Protein AF-0000000072981408 (afdb_homodimer)

Solvent-accessible surface area (backbone atoms only — not comparable to full-atom values): 32845 Å² total; per-residue (Å²): 126,84,78,46,62,51,32,38,44,48,40,61,53,75,72,35,67,69,50,47,54,43,64,74,41,85,64,27,38,53,35,53,45,50,51,54,51,48,54,30,43,12,29,60,49,59,52,87,22,29,37,43,80,44,88,87,38,51,49,45,67,67,55,46,15,59,75,69,69,42,59,56,67,57,46,51,51,32,53,50,50,36,36,74,72,55,52,29,43,73,34,95,79,47,33,38,30,43,48,72,40,64,71,33,43,74,52,67,64,42,48,52,52,35,52,52,47,51,52,49,50,50,50,50,52,50,50,50,50,51,53,54,54,52,54,53,56,65,60,64,66,70,79,74,88,79,71,82,71,73,70,77,75,73,66,74,54,65,66,58,52,48,62,54,44,58,66,42,51,68,43,35,53,43,56,24,64,68,41,45,58,53,51,48,48,51,51,21,61,73,59,71,46,59,65,74,70,54,60,68,76,50,49,58,56,55,47,57,44,41,65,77,44,56,69,68,53,46,53,49,16,44,50,49,40,62,71,66,57,75,62,92,48,94,84,56,70,78,86,51,74,72,70,26,48,65,47,25,50,51,54,51,51,53,54,53,51,48,58,54,46,64,68,55,61,73,69,75,78,73,81,81,78,80,80,78,79,82,80,80,82,84,75,89,82,133,127,84,78,48,61,50,33,37,42,48,41,60,53,74,72,34,68,70,50,48,55,45,65,72,41,84,65,27,38,52,35,52,45,51,51,55,50,50,54,31,43,12,28,60,50,58,51,88,23,29,36,44,80,42,89,87,38,52,49,45,69,66,54,46,15,60,75,68,70,45,59,54,68,58,46,50,51,32,51,49,51,36,36,72,71,56,52,29,44,74,34,94,80,46,33,36,29,43,48,75,41,64,70,32,43,73,52,67,66,40,48,51,51,36,51,51,47,50,50,50,50,50,49,48,51,50,50,50,51,53,52,54,54,52,54,54,56,65,60,64,65,70,78,76,85,79,70,81,71,75,70,75,75,72,64,74,56,66,66,59,52,49,65,55,45,59,65,41,52,67,44,34,51,42,56,22,64,68,40,45,60,55,52,46,48,52,52,20,62,75,59,71,45,60,68,73,70,55,60,68,77,51,50,58,57,54,46,57,44,41,64,77,44,56,67,67,54,46,52,49,15,44,51,50,40,62,71,65,56,76,63,91,48,93,85,56,69,77,85,50,75,72,70,26,47,64,46,24,50,50,54,50,50,53,53,54,53,49,57,57,48,63,68,59,62,70,69,73,74,71,83,75,78,81,77,79,78,79,81,79,77,82,69,81,82,124

Foldseek 3Di:
DPQQPFWADDPCNCVDPLLVVLVVDPVSVLLVLLLVVLLVQLSRVVLLFKHAPDLVGRDDLVNSCVVSVHDSVSSVVSVVSCCVSVQWPQDPVRIIGGPPSCVGPPLPVLVVLLVVLVVVVVVVVVVVVVVVVVVVVVVPPPPPDPPPPVPPCPPPVPVVVVVNVVSLPSNQQSQLSVCLVVLLVLLCVLQVHDSSLARSVCSVVSSVCSSPPPSVLLSVLSVVLQVPDDDPDPPDTDDHPVSSSVSSVVSVVVVVVVVVVVVVPVPDPPPPPPPPDPPDPDDDDD/DPQQPFWADDPCNCVDPLLVVLVVDPVSVLLVLLLVVLLVQLSRVVLLFKHAPDLVGRDDLVNSCVVSVHDSVSSVVSVVSCCVSVQWPQDPVRIIGGPPSCVGPPLPVLVVLLVVLVVVVVVVVVVVVVVVVVVVVVVPPPPPDPPPPVPPPPPPPPVVVVVNVVSLPSNQQSQLSVCLVVLLVLLCVLQVHDSSLARSVCSVVSSVCSSPPPSVLLSVLSVVLQVPDDDPDPPDTDDHPVSSSVSSVVSVVVVVVVVVVVVPPPPCPPPPPPPPPPPDPPPPDD

Radius of gyration: 34.57 Å; Cα contacts (8 Å, |Δi|>4): 498; chains: 2; bounding box: 152×91×62 Å

Secondary structure (DSSP, 8-state):
-----EEEEETTGGGSHHHHHHHTSTTHHHHHHHHHHHHHHHHHHTSTTEEEEETTEEPPHHHHHHHHT--HHHHHHHHHHHHHTTSEEE-TTS-EEETTGGGGTTHHHHHHHHHHHHHHHHHHHHHHHHHHHHHHHHHHS--S-------------HHHHHHHHHHHHHHHHHHHHHHHHHHHHHHHHHHT--GGGS-GGGHHHHHHHHHHS-HHHHHHHHHHHHHT---SSTT-----GGGGHHHHHHHHHHHHHHHHHHHHTTS-------------------/-----EEEEETTGGGSHHHHHHHTSTTHHHHHHHHHHHHHHHHHHTSTTEEEEETTEEPPHHHHHHHHT--HHHHHHHHHHHHHTTSEEE-TTS-EEETTGGGGS-HHHHHHHHHHHHHHHHHHHHHHHHHHHHHHHHHHS--S-------------HHHHHHHHHHHHHHHHHHHHHHHHHHHHHHHHHHT--GGGS-GGGHHHHHHHHHHS-HHHHHHHHHHHHHT---SSTT-----GGGGHHHHHHHHHHHHHHHHHHHHTTT-------------------

InterPro domains:
  IPR010056 Phage replisome organiser, N-terminal domain [PF09681] (6-125)
  IPR010056 Phage replisome organiser, N-terminal domain [TIGR01714] (6-125)
  IPR053162 DnaD [PTHR37293] (1-261)

Organism: Clostridium botulinum (strain Hall / ATCC 3502 / NCTC 13319 / Type A) (NCBI:txid441771)

Nearest PDB structures (foldseek):
  7wup-assembly1_B  TM=4.269E-01  e=2.753E-01  Apiospora montagnei NRRL 25634
  4p9u-assembly2_A  TM=2.045E-01  e=1.272E-01  Vibrio cholerae
  1hw1-assembly1_A  TM=2.063E-01  e=2.359E-01  Escherichia coli
  7evm-assembly1_R  TM=1.979E-01  e=8.225E+00  Homo sapiens
  7y3h-assembly1_A  TM=4.589E-01  e=2.464E-01  Apiospora montagnei NRRL 25634

Sequence (572 aa):
MAEVKWIKITTNMFDDEKIKLIDAMPERDTIHYIWIRLLVQAGKTNANGYIFLNENVPYTEEMLSTIFNRPLNSVRLALKTLNDFGMIELAENHLIKITNWSKHQNIEGMEKVREQTKKRVAKHRAKKKELLEAAKEETCGSNEAKKNVTLHETLSNGTEEEEDIDIEEDNNLLYIENNIEKIIDYYCSKAGIVSINFKPKEFETVEELLQKVPVDVIKKGIDDAFKNYKPSFKGEKISSFNYCKPVILKIWNNINIKKKGVNSKDGNSSSGTDEQQRLTAEGIGIMAEVKWIKITTNMFDDEKIKLIDAMPERDTIHYIWIRLLVQAGKTNANGYIFLNENVPYTEEMLSTIFNRPLNSVRLALKTLNDFGMIELAENHLIKITNWSKHQNIEGMEKVREQTKKRVAKHRAKKKELLEAAKEETCGSNEAKKNVTLHETLSNGTEEEEDIDIEEDNNLLYIENNIEKIIDYYCSKAGIVSINFKPKEFETVEELLQKVPVDVIKKGIDDAFKNYKPSFKGEKISSFNYCKPVILKIWNNINIKKKGVNSKDGNSSSGTDEQQRLTAEGIGI

pLDDT: mean 74.03, std 23.58, range [20.91, 98.56]

Structure (mmCIF, N/CA/C/O backbone):
data_AF-0000000072981408-model_v1
#
loop_
_entity.id
_entity.type
_entity.pdbx_description
1 polymer 'Hypothetical phage protein'
#
loop_
_atom_site.group_PDB
_atom_site.id
_atom_site.type_symbol
_atom_site.label_atom_id
_atom_site.label_alt_id
_atom_site.label_comp_id
_atom_site.label_asym_id
_atom_site.label_entity_id
_atom_site.label_seq_id
_atom_site.pdbx_PDB_ins_code
_atom_site.Cartn_x
_atom_site.Cartn_y
_atom_site.Cartn_z
_atom_site.occupancy
_atom_site.B_iso_or_equiv
_atom_site.auth_seq_id
_atom_site.auth_comp_id
_atom_site.auth_asym_id
_atom_site.auth_atom_id
_atom_site.pdbx_PDB_model_num
ATOM 1 N N . MET A 1 1 ? -15.547 10.398 -5.988 1 39.72 1 MET A N 1
ATOM 2 C CA . MET A 1 1 ? -14.672 9.695 -5.059 1 39.72 1 MET A CA 1
ATOM 3 C C . MET A 1 1 ? -13.242 9.641 -5.598 1 39.72 1 MET A C 1
ATOM 5 O O . MET A 1 1 ? -13.039 9.555 -6.812 1 39.72 1 MET A O 1
ATOM 9 N N . ALA A 1 2 ? -12.312 10.141 -4.965 1 46.91 2 ALA A N 1
ATOM 10 C CA . ALA A 1 2 ? -10.93 10.117 -5.453 1 46.91 2 ALA A CA 1
ATOM 11 C C . ALA A 1 2 ? -10.477 8.688 -5.727 1 46.91 2 ALA A C 1
ATOM 13 O O . ALA A 1 2 ? -10.836 7.758 -5 1 46.91 2 ALA A O 1
ATOM 14 N N . GLU A 1 3 ? -10.234 8.336 -6.93 1 58.44 3 GLU A N 1
ATOM 15 C CA . GLU A 1 3 ? -9.82 7.012 -7.383 1 58.44 3 GLU A CA 1
ATOM 16 C C . GLU A 1 3 ? -8.617 6.508 -6.582 1 58.44 3 GLU A C 1
ATOM 18 O O . GLU A 1 3 ? -7.664 7.25 -6.355 1 58.44 3 GLU A O 1
ATOM 23 N N . VAL A 1 4 ? -8.891 5.383 -5.816 1 64.62 4 VAL A N 1
ATOM 24 C CA . VAL A 1 4 ? -7.781 4.723 -5.129 1 64.62 4 VAL A CA 1
ATOM 25 C C . VAL A 1 4 ? -6.766 4.223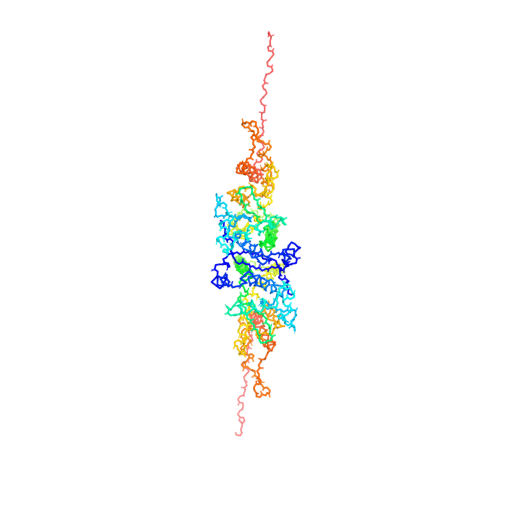 -6.152 1 64.62 4 VAL A C 1
ATOM 27 O O . VAL A 1 4 ? -7.113 3.48 -7.074 1 64.62 4 VAL A O 1
ATOM 30 N N . LYS A 1 5 ? -5.613 4.668 -5.992 1 80 5 LYS A N 1
ATOM 31 C CA . LYS A 1 5 ? -4.582 4.367 -6.977 1 80 5 LYS A CA 1
ATOM 32 C C . LYS A 1 5 ? -3.719 3.189 -6.527 1 80 5 LYS A C 1
ATOM 34 O O . LYS A 1 5 ? -2.998 2.598 -7.332 1 80 5 LYS A O 1
ATOM 39 N N . TRP A 1 6 ? -3.941 2.842 -5.285 1 87.94 6 TRP A N 1
ATOM 40 C CA . TRP A 1 6 ? -3.102 1.769 -4.762 1 87.94 6 TRP A CA 1
ATOM 41 C C . TRP A 1 6 ? -3.73 1.137 -3.525 1 87.94 6 TRP A C 1
ATOM 43 O O . TRP A 1 6 ? -4.672 1.688 -2.947 1 87.94 6 TRP A O 1
ATOM 53 N N . ILE A 1 7 ? -3.318 -0.117 -3.234 1 91.75 7 ILE A N 1
ATOM 54 C CA . ILE A 1 7 ? -3.688 -0.8 -1.998 1 91.75 7 ILE A CA 1
ATOM 55 C C . ILE A 1 7 ? -2.428 -1.156 -1.21 1 91.75 7 ILE A C 1
ATOM 57 O O . ILE A 1 7 ? -1.328 -1.187 -1.767 1 91.75 7 ILE A O 1
ATOM 61 N N . LYS A 1 8 ? -2.607 -1.389 -0.02 1 91.06 8 LYS A N 1
ATOM 62 C CA . LYS A 1 8 ? -1.445 -1.738 0.791 1 91.06 8 LYS A CA 1
ATOM 63 C C . LYS A 1 8 ? -1.424 -3.23 1.107 1 91.06 8 LYS A C 1
ATOM 65 O O . LYS A 1 8 ? -2.475 -3.844 1.31 1 91.06 8 LYS A O 1
ATOM 70 N N . ILE A 1 9 ? -0.287 -3.756 1.099 1 94.12 9 ILE A N 1
ATOM 71 C CA . ILE A 1 9 ? -0.026 -5.125 1.529 1 94.12 9 ILE A CA 1
ATOM 72 C C . ILE A 1 9 ? 0.945 -5.117 2.709 1 94.12 9 ILE A C 1
ATOM 74 O O . ILE A 1 9 ? 2.002 -4.484 2.646 1 94.12 9 ILE A O 1
ATOM 78 N N . THR A 1 10 ? 0.5 -5.75 3.752 1 91.69 10 THR A N 1
ATOM 79 C CA . THR A 1 10 ? 1.358 -5.773 4.93 1 91.69 10 THR A CA 1
ATOM 80 C C . THR A 1 10 ? 2.557 -6.691 4.711 1 91.69 10 THR A C 1
ATOM 82 O O . THR A 1 10 ? 2.455 -7.691 3.994 1 91.69 10 THR A O 1
ATOM 85 N N . THR A 1 11 ? 3.641 -6.406 5.359 1 93 11 THR A N 1
ATOM 86 C CA . THR A 1 11 ? 4.871 -7.168 5.168 1 93 11 THR A CA 1
ATOM 87 C C . THR A 1 11 ? 4.777 -8.531 5.844 1 93 11 THR A C 1
ATOM 89 O O . THR A 1 11 ? 5.582 -9.422 5.566 1 93 11 THR A O 1
ATOM 92 N N . ASN A 1 12 ? 3.842 -8.703 6.75 1 93.19 12 ASN A N 1
ATOM 93 C CA . ASN A 1 12 ? 3.656 -9.984 7.43 1 93.19 12 ASN A CA 1
ATOM 94 C C . ASN A 1 12 ? 2.492 -10.773 6.832 1 93.19 12 ASN A C 1
ATOM 96 O O . ASN A 1 12 ? 1.985 -11.703 7.457 1 93.19 12 ASN A O 1
ATOM 100 N N . MET A 1 13 ? 2.025 -10.422 5.664 1 93.81 13 MET A N 1
ATOM 101 C CA . MET A 1 13 ? 0.865 -11.047 5.035 1 93.81 13 MET A CA 1
ATOM 102 C C . MET A 1 13 ? 1.046 -12.562 4.938 1 93.81 13 MET A C 1
ATOM 104 O O . MET A 1 13 ? 0.113 -13.32 5.203 1 93.81 13 MET A O 1
ATOM 108 N N . PHE A 1 14 ? 2.223 -13.039 4.688 1 95.69 14 PHE A N 1
ATOM 109 C CA . PHE A 1 14 ? 2.445 -14.453 4.422 1 95.69 14 PHE A CA 1
ATOM 110 C C . PHE A 1 14 ? 2.66 -15.227 5.719 1 95.69 14 PHE A C 1
ATOM 112 O O . PHE A 1 14 ? 2.793 -16.453 5.703 1 95.69 14 PHE A O 1
ATOM 119 N N . ASP A 1 15 ? 2.668 -14.5 6.805 1 93.88 15 ASP A N 1
ATOM 120 C CA . ASP A 1 15 ? 2.715 -15.133 8.117 1 93.88 15 ASP A CA 1
ATOM 121 C C . ASP A 1 15 ? 1.309 -15.414 8.648 1 93.88 15 ASP A C 1
ATOM 123 O O . ASP A 1 15 ? 1.144 -16.078 9.664 1 93.88 15 ASP A O 1
ATOM 127 N N . ASP A 1 16 ? 0.319 -14.938 7.938 1 94.94 16 ASP A N 1
ATOM 128 C CA . ASP A 1 16 ? -1.074 -15.164 8.305 1 94.94 16 ASP A CA 1
ATOM 129 C C . ASP A 1 16 ? -1.432 -16.641 8.195 1 94.94 16 ASP A C 1
ATOM 131 O O . ASP A 1 16 ? -1.047 -17.312 7.23 1 94.94 16 ASP A O 1
ATOM 135 N N . GLU A 1 17 ? -2.16 -17.141 9.172 1 96.06 17 GLU A N 1
ATOM 136 C CA . GLU A 1 17 ? -2.492 -18.562 9.242 1 96.06 17 GLU A CA 1
ATOM 137 C C . GLU A 1 17 ? -3.293 -19 8.016 1 96.06 17 GLU A C 1
ATOM 139 O O . GLU A 1 17 ? -3.068 -20.078 7.48 1 96.06 17 GLU A O 1
ATOM 144 N N . LYS A 1 18 ? -4.234 -18.25 7.625 1 97.56 18 LYS A N 1
ATOM 145 C CA . LYS A 1 18 ? -5.059 -18.594 6.465 1 97.56 18 LYS A CA 1
ATOM 146 C C . LYS A 1 18 ? -4.207 -18.719 5.207 1 97.56 18 LYS A C 1
ATOM 148 O O . LYS A 1 18 ? -4.402 -19.641 4.414 1 97.56 18 LYS A O 1
ATOM 153 N N . ILE A 1 19 ? -3.266 -17.797 5.059 1 97.38 19 ILE A N 1
ATOM 154 C CA . ILE A 1 19 ? -2.381 -17.797 3.896 1 97.38 19 ILE A CA 1
ATOM 155 C C . ILE A 1 19 ? -1.496 -19.031 3.924 1 97.38 19 ILE A C 1
ATOM 157 O O . ILE A 1 19 ? -1.266 -19.672 2.889 1 97.38 19 ILE A O 1
ATOM 161 N N . LYS A 1 20 ? -1.066 -19.406 5.102 1 96.94 20 LYS A N 1
ATOM 162 C CA . LYS A 1 20 ? -0.243 -20.594 5.254 1 96.94 20 LYS A CA 1
ATOM 163 C C . LYS A 1 20 ? -1.025 -21.859 4.875 1 96.94 20 LYS A C 1
ATOM 165 O O . LYS A 1 20 ? -0.471 -22.781 4.285 1 96.94 20 LYS A O 1
ATOM 170 N N . LEU A 1 21 ? -2.281 -21.922 5.219 1 97.81 21 LEU A N 1
ATOM 171 C CA . LEU A 1 21 ? -3.125 -23.062 4.871 1 97.81 21 LEU A CA 1
ATOM 172 C C . LEU A 1 21 ? -3.318 -23.156 3.363 1 97.81 21 LEU A C 1
ATOM 174 O O . LEU A 1 21 ? -3.285 -24.25 2.797 1 97.81 21 LEU A O 1
ATOM 178 N N . ILE A 1 22 ? -3.514 -22 2.734 1 98 22 ILE A N 1
ATOM 179 C CA . ILE A 1 22 ? -3.645 -21.969 1.283 1 98 22 ILE A CA 1
ATOM 180 C C . ILE A 1 22 ? -2.369 -22.5 0.637 1 98 22 ILE A C 1
ATOM 182 O O . ILE A 1 22 ? -2.432 -23.25 -0.347 1 98 22 ILE A O 1
ATOM 186 N N . ASP A 1 23 ? -1.243 -22.203 1.276 1 96.62 23 ASP A N 1
ATOM 187 C CA . ASP A 1 23 ? 0.061 -22.594 0.754 1 96.62 23 ASP A CA 1
ATOM 188 C C . ASP A 1 23 ? 0.209 -24.109 0.737 1 96.62 23 ASP A C 1
ATOM 190 O O . ASP A 1 23 ? 1.062 -24.656 0.029 1 96.62 23 ASP A O 1
ATOM 194 N N . ALA A 1 24 ? -0.602 -24.828 1.462 1 95.88 24 ALA A N 1
ATOM 195 C CA . ALA A 1 24 ? -0.533 -26.281 1.556 1 95.88 24 ALA A CA 1
ATOM 196 C C . ALA A 1 24 ? -1.557 -26.938 0.635 1 95.88 24 ALA A C 1
ATOM 198 O O . ALA A 1 24 ? -1.62 -28.172 0.545 1 95.88 24 ALA A O 1
ATOM 199 N N . MET A 1 25 ? -2.299 -26.203 -0.144 1 96.25 25 MET A N 1
ATOM 200 C CA . MET A 1 25 ? -3.387 -26.719 -0.967 1 96.25 25 MET A CA 1
ATOM 201 C C . MET A 1 25 ? -2.92 -26.969 -2.398 1 96.25 25 MET A C 1
ATOM 203 O O . MET A 1 25 ? -1.925 -26.391 -2.838 1 96.25 25 MET A O 1
ATOM 207 N N . PRO A 1 26 ? -3.723 -27.797 -3.055 1 94.56 26 PRO A N 1
ATOM 208 C CA . PRO A 1 26 ? -3.506 -27.844 -4.504 1 94.56 26 PRO A CA 1
ATOM 209 C C . PRO A 1 26 ? -3.795 -26.516 -5.195 1 94.56 26 PRO A C 1
ATOM 211 O O . PRO A 1 26 ? -4.645 -25.75 -4.738 1 94.56 26 PRO A O 1
ATOM 214 N N . GLU A 1 27 ? -3.148 -26.203 -6.223 1 96.56 27 GLU A N 1
ATOM 215 C CA . GLU A 1 27 ? -3.305 -24.984 -6.996 1 96.56 27 GLU A CA 1
ATOM 216 C C . GLU A 1 27 ? -3.053 -23.75 -6.129 1 96.56 27 GLU A C 1
ATOM 218 O O . GLU A 1 27 ? -3.684 -22.703 -6.32 1 96.56 27 GLU A O 1
ATOM 223 N N . ARG A 1 28 ? -2.232 -23.922 -5.098 1 97.62 28 ARG A N 1
ATOM 224 C CA . ARG A 1 28 ? -1.923 -22.875 -4.125 1 97.62 28 ARG A CA 1
ATOM 225 C C . ARG A 1 28 ? -1.547 -21.562 -4.816 1 97.62 28 ARG A C 1
ATOM 227 O O . ARG A 1 28 ? -1.991 -20.5 -4.41 1 97.62 28 ARG A O 1
ATOM 234 N N . ASP A 1 29 ? -0.743 -21.625 -5.82 1 98.31 29 ASP A N 1
ATOM 235 C CA . ASP A 1 29 ? -0.264 -20.406 -6.465 1 98.31 29 ASP A CA 1
ATOM 236 C C . ASP A 1 29 ? -1.394 -19.703 -7.215 1 98.31 29 ASP A C 1
ATOM 238 O O . ASP A 1 29 ? -1.44 -18.469 -7.262 1 98.31 29 ASP A O 1
ATOM 242 N N . THR A 1 30 ? -2.303 -20.5 -7.785 1 98.44 30 THR A N 1
ATOM 243 C CA . THR A 1 30 ? -3.455 -19.922 -8.461 1 98.44 30 THR A CA 1
ATOM 244 C C . THR A 1 30 ? -4.363 -19.203 -7.461 1 98.44 30 THR A C 1
ATOM 246 O O . THR A 1 30 ? -4.848 -18.109 -7.73 1 98.44 30 THR A O 1
ATOM 249 N N . ILE A 1 31 ? -4.512 -19.844 -6.359 1 98.56 31 ILE A N 1
ATOM 250 C CA . ILE A 1 31 ? -5.355 -19.266 -5.328 1 98.56 31 ILE A CA 1
ATOM 251 C C . ILE A 1 31 ? -4.734 -17.953 -4.84 1 98.56 31 ILE A C 1
ATOM 253 O O . ILE A 1 31 ? -5.43 -16.938 -4.695 1 98.56 31 ILE A O 1
ATOM 257 N N . HIS A 1 32 ? -3.402 -17.969 -4.602 1 98.44 32 HIS A N 1
ATOM 258 C CA . HIS A 1 32 ? -2.705 -16.75 -4.195 1 98.44 32 HIS A CA 1
ATOM 259 C C . HIS A 1 32 ? -2.855 -15.648 -5.242 1 98.44 32 HIS A C 1
ATOM 261 O O . HIS A 1 32 ? -3.094 -14.492 -4.902 1 98.44 32 HIS A O 1
ATOM 267 N N . TYR A 1 33 ? -2.711 -16.047 -6.441 1 98.38 33 TYR A N 1
ATOM 268 C CA . TYR A 1 33 ? -2.84 -15.086 -7.535 1 98.38 33 TYR A CA 1
ATOM 269 C C . TYR A 1 33 ? -4.23 -14.453 -7.551 1 98.38 33 TYR A C 1
ATOM 271 O O . TYR A 1 33 ? -4.363 -13.234 -7.648 1 98.38 33 TYR A O 1
ATOM 279 N N . ILE A 1 34 ? -5.211 -15.242 -7.48 1 98.38 34 ILE A N 1
ATOM 280 C CA . ILE A 1 34 ? -6.594 -14.781 -7.523 1 98.38 34 ILE A CA 1
ATOM 281 C C . ILE A 1 34 ? -6.871 -13.875 -6.328 1 98.38 34 ILE A C 1
ATOM 283 O O . ILE A 1 34 ? -7.57 -12.867 -6.453 1 98.38 34 ILE A O 1
ATOM 287 N N . TRP A 1 35 ? -6.324 -14.203 -5.188 1 98.38 35 TRP A N 1
ATOM 288 C CA . TRP A 1 35 ? -6.477 -13.375 -3.996 1 98.38 35 TRP A CA 1
ATOM 289 C C . TRP A 1 35 ? -5.945 -11.961 -4.246 1 98.38 35 TRP A C 1
ATOM 291 O O . TRP A 1 35 ? -6.641 -10.977 -3.994 1 98.38 35 TRP A O 1
ATOM 301 N N . ILE A 1 36 ? -4.738 -11.836 -4.789 1 97.81 36 ILE A N 1
ATOM 302 C CA . ILE A 1 36 ? -4.129 -10.539 -5.051 1 97.81 36 ILE A CA 1
ATOM 303 C C . ILE A 1 36 ? -4.93 -9.797 -6.121 1 97.81 36 ILE A C 1
ATOM 305 O O . ILE A 1 36 ? -5.129 -8.586 -6.023 1 97.81 36 ILE A O 1
ATOM 309 N N . ARG A 1 37 ? -5.395 -10.531 -7.086 1 97.88 37 ARG A N 1
ATOM 310 C CA . ARG A 1 37 ? -6.215 -9.945 -8.141 1 97.88 37 ARG A CA 1
ATOM 311 C C . ARG A 1 37 ? -7.5 -9.352 -7.57 1 97.88 37 ARG A C 1
ATOM 313 O O . ARG A 1 37 ? -7.93 -8.273 -7.988 1 97.88 37 ARG A O 1
ATOM 320 N N . LEU A 1 38 ? -8.102 -10.086 -6.664 1 97.56 38 LEU A N 1
ATOM 321 C CA . LEU A 1 38 ? -9.328 -9.609 -6.035 1 97.56 38 LEU A CA 1
ATOM 322 C C . LEU A 1 38 ? -9.062 -8.344 -5.227 1 97.56 38 LEU A C 1
ATOM 324 O O . LEU A 1 38 ? -9.859 -7.398 -5.262 1 97.56 38 LEU A O 1
ATOM 328 N N . LEU A 1 39 ? -7.957 -8.352 -4.492 1 96.94 39 LEU A N 1
ATOM 329 C CA . LEU A 1 39 ? -7.586 -7.172 -3.727 1 96.94 39 LEU A CA 1
ATOM 330 C C . LEU A 1 39 ? -7.422 -5.961 -4.641 1 96.94 39 LEU A C 1
ATOM 332 O O . LEU A 1 39 ? -7.945 -4.883 -4.348 1 96.94 39 LEU A O 1
ATOM 336 N N . VAL A 1 40 ? -6.723 -6.164 -5.719 1 96.25 40 VAL A N 1
ATOM 337 C CA . VAL A 1 40 ? -6.48 -5.098 -6.68 1 96.25 40 VAL A CA 1
ATOM 338 C C . VAL A 1 40 ? -7.801 -4.641 -7.297 1 96.25 40 VAL A C 1
ATOM 340 O O . VAL A 1 40 ? -8.039 -3.443 -7.457 1 96.25 40 VAL A O 1
ATOM 343 N N . GLN A 1 41 ? -8.672 -5.562 -7.562 1 94.81 41 GLN A N 1
ATOM 344 C CA . GLN A 1 41 ? -9.969 -5.242 -8.133 1 94.81 41 GLN A CA 1
ATOM 345 C C . GLN A 1 41 ? -10.812 -4.426 -7.16 1 94.81 41 GLN A C 1
ATOM 347 O O . GLN A 1 41 ? -11.539 -3.518 -7.57 1 94.81 41 GLN A O 1
ATOM 352 N N . ALA A 1 42 ? -10.758 -4.809 -5.949 1 93.12 42 ALA A N 1
ATOM 353 C CA . ALA A 1 42 ? -11.469 -4.039 -4.926 1 93.12 42 ALA A CA 1
ATOM 354 C C . ALA A 1 42 ? -10.969 -2.6 -4.875 1 93.12 42 ALA A C 1
ATOM 356 O O . ALA A 1 42 ? -11.758 -1.666 -4.719 1 93.12 42 ALA A O 1
ATOM 357 N N . GLY A 1 43 ? -9.664 -2.479 -4.969 1 90.94 43 GLY A N 1
ATOM 358 C CA . GLY A 1 43 ? -9.078 -1.15 -5.047 1 90.94 43 GLY A CA 1
ATOM 359 C C . GLY A 1 43 ? -9.578 -0.344 -6.227 1 90.94 43 GLY A C 1
ATOM 360 O O . GLY A 1 43 ? -9.891 0.84 -6.09 1 90.94 43 GLY A O 1
ATOM 361 N N . LYS A 1 44 ? -9.695 -0.969 -7.332 1 89.69 44 LYS A N 1
ATOM 362 C CA . LYS A 1 44 ? -10.188 -0.318 -8.539 1 89.69 44 LYS A CA 1
ATOM 363 C C . LYS A 1 44 ? -11.648 0.102 -8.383 1 89.69 44 LYS A C 1
ATOM 365 O O . LYS A 1 44 ? -12.031 1.195 -8.797 1 89.69 44 LYS A O 1
ATOM 370 N N . THR A 1 45 ? -12.359 -0.762 -7.859 1 86.81 45 THR A N 1
ATOM 371 C CA . THR A 1 45 ? -13.781 -0.499 -7.664 1 86.81 45 THR A CA 1
ATOM 372 C C . THR A 1 45 ? -13.992 0.623 -6.652 1 86.81 45 THR A C 1
ATOM 374 O O . THR A 1 45 ? -14.945 1.391 -6.758 1 86.81 45 THR A O 1
ATOM 377 N N . ASN A 1 46 ? -13.125 0.632 -5.645 1 80.94 46 ASN A N 1
ATOM 378 C CA . ASN A 1 46 ? -13.141 1.674 -4.621 1 80.94 46 ASN A CA 1
ATOM 379 C C . ASN A 1 46 ? -14.5 1.772 -3.938 1 80.94 46 ASN A C 1
ATOM 381 O O . ASN A 1 46 ? -15.078 2.855 -3.852 1 80.94 46 ASN A O 1
ATOM 385 N N . ALA A 1 47 ? -15.039 0.735 -3.578 1 81.06 47 ALA A N 1
ATOM 386 C CA . ALA A 1 47 ? -16.344 0.653 -2.916 1 81.06 47 ALA A CA 1
ATOM 387 C C . ALA A 1 47 ? -16.25 -0.162 -1.63 1 81.06 47 ALA A C 1
ATOM 389 O O . ALA A 1 47 ? -17.016 -1.108 -1.433 1 81.06 47 ALA A O 1
ATOM 390 N N . ASN A 1 48 ? -15.25 0.18 -0.811 1 79.75 48 ASN A N 1
ATOM 391 C CA . ASN A 1 48 ? -15.07 -0.353 0.535 1 79.75 48 ASN A CA 1
ATOM 392 C C . ASN A 1 48 ? -14.961 -1.875 0.524 1 79.75 48 ASN A C 1
ATOM 394 O O . ASN A 1 48 ? -15.602 -2.555 1.325 1 79.75 48 ASN A O 1
ATOM 398 N N . GLY A 1 49 ? -14.258 -2.34 -0.451 1 88.94 49 GLY A N 1
ATOM 399 C CA . GLY A 1 49 ? -13.93 -3.758 -0.471 1 88.94 49 GLY A CA 1
ATOM 400 C C . GLY A 1 49 ? -14.844 -4.566 -1.373 1 88.94 49 GLY A C 1
ATOM 401 O O . GLY A 1 49 ? -14.602 -5.754 -1.607 1 88.94 49 GLY A O 1
ATOM 402 N N . TYR A 1 50 ? -15.93 -3.916 -1.843 1 87.44 50 TYR A N 1
ATOM 403 C CA . TYR A 1 50 ? -16.812 -4.602 -2.779 1 87.44 50 TYR A CA 1
ATOM 404 C C . TYR A 1 50 ? -16.188 -4.668 -4.168 1 87.44 50 TYR A C 1
ATOM 406 O O . TYR A 1 50 ? -15.492 -3.742 -4.586 1 87.44 50 TYR A O 1
ATOM 414 N N . ILE A 1 51 ? -16.5 -5.781 -4.805 1 91.31 51 ILE A N 1
ATOM 415 C CA . ILE A 1 51 ? -16 -5.988 -6.16 1 91.3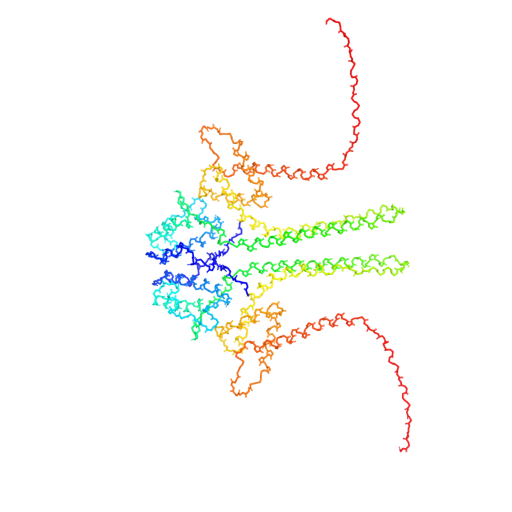1 51 ILE A CA 1
ATOM 416 C C . ILE A 1 51 ? -17.172 -6.223 -7.113 1 91.31 51 ILE A C 1
ATOM 418 O O . ILE A 1 51 ? -17.938 -7.176 -6.949 1 91.31 51 ILE A O 1
ATOM 422 N N . PHE A 1 52 ? -17.297 -5.316 -8.07 1 88.38 52 PHE A N 1
ATOM 423 C CA . PHE A 1 52 ? -18.344 -5.461 -9.078 1 88.38 52 PHE A CA 1
ATOM 424 C C . PHE A 1 52 ? -17.984 -4.68 -10.336 1 88.38 52 PHE A C 1
ATOM 426 O O . PHE A 1 52 ? -17.125 -3.803 -10.312 1 88.38 52 PHE A O 1
ATOM 433 N N . LEU A 1 53 ? -18.5 -5.141 -11.414 1 88.69 53 LEU A N 1
ATOM 434 C CA . LEU A 1 53 ? -18.266 -4.445 -12.68 1 88.69 53 LEU A CA 1
ATOM 435 C C . LEU A 1 53 ? -18.859 -3.039 -12.633 1 88.69 53 LEU A C 1
ATOM 437 O O . LEU A 1 53 ? -18.188 -2.07 -12.992 1 88.69 53 LEU A O 1
ATOM 441 N N . ASN A 1 54 ? -20 -2.998 -12.25 1 83.69 54 ASN A N 1
ATOM 442 C CA . ASN A 1 54 ? -20.688 -1.756 -11.914 1 83.69 54 ASN A CA 1
ATOM 443 C C . ASN A 1 54 ? -21.75 -1.973 -10.844 1 83.69 54 ASN A C 1
ATOM 445 O O . ASN A 1 54 ? -21.984 -3.104 -10.414 1 83.69 54 ASN A O 1
ATOM 449 N N . GLU A 1 55 ? -22.312 -1.014 -10.336 1 74.5 55 GLU A N 1
ATOM 450 C CA . GLU A 1 55 ? -23.188 -1.069 -9.172 1 74.5 55 GLU A CA 1
ATOM 451 C C . GLU A 1 55 ? -24.344 -2.039 -9.406 1 74.5 55 GLU A C 1
ATOM 453 O O . GLU A 1 55 ? -24.891 -2.607 -8.461 1 74.5 55 GLU A O 1
ATOM 458 N N . ASN A 1 56 ? -24.672 -2.336 -10.586 1 78.25 56 ASN A N 1
ATOM 459 C CA . ASN A 1 56 ? -25.828 -3.182 -10.891 1 78.25 56 ASN A CA 1
ATOM 460 C C . ASN A 1 56 ? -25.391 -4.547 -11.414 1 78.25 56 ASN A C 1
ATOM 462 O O . ASN A 1 56 ? -26.219 -5.441 -11.586 1 78.25 56 ASN A O 1
ATOM 466 N N . VAL A 1 57 ? -24.156 -4.695 -11.641 1 86.56 57 VAL A N 1
ATOM 467 C CA . VAL A 1 57 ? -23.688 -5.922 -12.266 1 86.56 57 VAL A CA 1
ATOM 468 C C . VAL A 1 57 ? -22.547 -6.516 -11.453 1 86.56 57 VAL A C 1
ATOM 470 O O . VAL A 1 57 ? -21.391 -6.07 -11.57 1 86.56 57 VAL A O 1
ATOM 473 N N . PRO A 1 58 ? -22.828 -7.531 -10.695 1 87.94 58 PRO A N 1
ATOM 474 C CA . PRO A 1 58 ? -21.75 -8.227 -10.008 1 87.94 58 PRO A CA 1
ATOM 475 C C . PRO A 1 58 ? -20.875 -9.047 -10.953 1 87.94 58 PRO A C 1
ATOM 477 O O . PRO A 1 58 ? -21.297 -9.375 -12.062 1 87.94 58 PRO A O 1
ATOM 480 N N . TYR A 1 59 ? -19.641 -9.312 -10.602 1 92.25 59 TYR A N 1
ATOM 481 C CA . TYR A 1 59 ? -18.797 -10.211 -11.375 1 92.25 59 TYR A CA 1
ATOM 482 C C . TYR A 1 59 ? -19.234 -11.656 -11.203 1 92.25 59 TYR A C 1
ATOM 484 O O . TYR A 1 59 ? -19.344 -12.148 -10.078 1 92.25 59 TYR A O 1
ATOM 492 N N . THR A 1 60 ? -19.531 -12.195 -12.344 1 93.06 60 THR A N 1
ATOM 493 C CA . THR A 1 60 ? -19.75 -13.641 -12.297 1 93.06 60 THR A CA 1
ATOM 494 C C . THR A 1 60 ? -18.422 -14.391 -12.289 1 93.06 60 THR A C 1
ATOM 496 O O . THR A 1 60 ? -17.375 -13.805 -12.586 1 93.06 60 THR A O 1
ATOM 499 N N . GLU A 1 61 ? -18.531 -15.656 -11.914 1 95.44 61 GLU A N 1
ATOM 500 C CA . GLU A 1 61 ? -17.328 -16.484 -11.945 1 95.44 61 GLU A CA 1
ATOM 501 C C . GLU A 1 61 ? -16.75 -16.562 -13.352 1 95.44 61 GLU A C 1
ATOM 503 O O . GLU A 1 61 ? -15.531 -16.562 -13.523 1 95.44 61 GLU A O 1
ATOM 508 N N . GLU A 1 62 ? -17.594 -16.578 -14.375 1 96.25 62 GLU A N 1
ATOM 509 C CA . GLU A 1 62 ? -17.172 -16.594 -15.766 1 96.25 62 GLU A CA 1
ATOM 510 C C . GLU A 1 62 ? -16.453 -15.297 -16.141 1 96.25 62 GLU A C 1
ATOM 512 O O . GLU A 1 62 ? -15.43 -15.32 -16.828 1 96.25 62 GLU A O 1
ATOM 517 N N . MET A 1 63 ? -17.016 -14.242 -15.703 1 95.94 63 MET A N 1
ATOM 518 C CA . MET A 1 63 ? -16.391 -12.945 -15.953 1 95.94 63 MET A CA 1
ATOM 519 C C . MET A 1 63 ? -15.008 -12.875 -15.336 1 95.94 63 MET A C 1
ATOM 521 O O . MET A 1 63 ? -14.055 -12.422 -15.977 1 95.94 63 MET A O 1
ATOM 525 N N . LEU A 1 64 ? -14.914 -13.352 -14.078 1 96.88 64 LEU A N 1
ATOM 526 C CA . LEU A 1 64 ? -13.633 -13.328 -13.375 1 96.88 64 LEU A CA 1
ATOM 527 C C . LEU A 1 64 ? -12.625 -14.258 -14.055 1 96.88 64 LEU A C 1
ATOM 529 O O . LEU A 1 64 ? -11.445 -13.93 -14.148 1 96.88 64 LEU A O 1
ATOM 533 N N . SER A 1 65 ? -13.125 -15.383 -14.5 1 98 65 SER A N 1
ATOM 534 C CA . SER A 1 65 ? -12.273 -16.312 -15.234 1 98 65 SER A CA 1
ATOM 535 C C . SER A 1 65 ? -11.656 -15.641 -16.469 1 98 65 SER A C 1
ATOM 537 O O . SER A 1 65 ? -10.469 -15.805 -16.734 1 98 65 SER A O 1
ATOM 539 N N . THR A 1 66 ? -12.414 -14.906 -17.156 1 96.88 66 THR A N 1
ATOM 540 C CA . THR A 1 66 ? -11.961 -14.203 -18.344 1 96.88 66 THR A CA 1
ATOM 541 C C . THR A 1 66 ? -10.984 -13.086 -17.984 1 96.88 66 THR A C 1
ATOM 543 O O . THR A 1 66 ? -9.898 -12.984 -18.562 1 96.88 66 THR A O 1
ATOM 546 N N . ILE A 1 67 ? -11.336 -12.289 -16.984 1 95.12 67 ILE A N 1
ATOM 547 C CA . ILE A 1 67 ? -10.555 -11.109 -16.609 1 95.12 67 ILE A CA 1
ATOM 548 C C . ILE A 1 67 ? -9.219 -11.547 -16.016 1 95.12 67 ILE A C 1
ATOM 550 O O . ILE A 1 67 ? -8.188 -10.914 -16.281 1 95.12 67 ILE A O 1
ATOM 554 N N . PHE A 1 68 ? -9.242 -12.562 -15.227 1 96.88 68 PHE A N 1
ATOM 555 C CA . PHE A 1 68 ? -8.031 -13.031 -14.57 1 96.88 68 PHE A CA 1
ATOM 556 C C . PHE A 1 68 ? -7.254 -13.977 -15.484 1 96.88 68 PHE A C 1
ATOM 558 O O . PHE A 1 68 ? -6.109 -14.328 -15.195 1 96.88 68 PHE A O 1
ATOM 565 N N . ASN A 1 69 ? -7.871 -14.352 -16.609 1 96.75 69 ASN A N 1
ATOM 566 C CA . ASN A 1 69 ? -7.266 -15.281 -17.562 1 96.75 69 ASN A CA 1
ATOM 567 C C . ASN A 1 69 ? -6.832 -16.578 -16.875 1 96.75 69 ASN A C 1
ATOM 569 O O . ASN A 1 69 ? -5.664 -16.969 -16.953 1 96.75 69 ASN A O 1
ATOM 573 N N . ARG A 1 70 ? -7.797 -17.141 -16.125 1 97.94 70 ARG A N 1
ATOM 574 C CA . ARG A 1 70 ? -7.613 -18.422 -15.469 1 97.94 70 ARG A CA 1
ATOM 575 C C . ARG A 1 70 ? -8.812 -19.344 -15.703 1 97.94 70 ARG A C 1
ATOM 577 O O . ARG A 1 70 ? -9.93 -18.859 -15.898 1 97.94 70 ARG A O 1
ATOM 584 N N . PRO A 1 71 ? -8.547 -20.672 -15.719 1 97.69 71 PRO A N 1
ATOM 585 C CA . PRO A 1 71 ? -9.664 -21.594 -15.938 1 97.69 71 PRO A CA 1
ATOM 586 C C . PRO A 1 71 ? -10.789 -21.406 -14.922 1 97.69 71 PRO A C 1
ATOM 588 O O . PRO A 1 71 ? -10.523 -21.141 -13.742 1 97.69 71 PRO A O 1
ATOM 591 N N . LEU A 1 72 ? -12.047 -21.609 -15.383 1 98.12 72 LEU A N 1
ATOM 592 C CA . LEU A 1 72 ? -13.242 -21.391 -14.57 1 98.12 72 LEU A CA 1
ATOM 593 C C . LEU A 1 72 ? -13.188 -22.234 -13.297 1 98.12 72 LEU A C 1
ATOM 595 O O . LEU A 1 72 ? -13.492 -21.734 -12.211 1 98.12 72 LEU A O 1
ATOM 599 N N . ASN A 1 73 ? -12.711 -23.422 -13.406 1 98.06 73 ASN A N 1
ATOM 600 C CA . ASN A 1 73 ? -12.664 -24.328 -12.25 1 98.06 73 ASN A CA 1
ATOM 601 C C . ASN A 1 73 ? -11.68 -23.828 -11.195 1 98.06 73 ASN A C 1
ATOM 603 O O . ASN A 1 73 ? -11.93 -23.969 -10 1 98.06 73 ASN A O 1
ATOM 607 N N . SER A 1 74 ? -10.609 -23.281 -11.664 1 97.94 74 SER A N 1
ATOM 608 C CA . SER A 1 74 ? -9.609 -22.734 -10.75 1 97.94 74 SER A CA 1
ATOM 609 C C . SER A 1 74 ? -10.141 -21.516 -10.016 1 97.94 74 SER A C 1
ATOM 611 O O . SER A 1 74 ? -9.898 -21.344 -8.82 1 97.94 74 SER A O 1
ATOM 613 N N . VAL A 1 75 ? -10.867 -20.672 -10.742 1 98.06 75 VAL A N 1
ATOM 614 C CA . VAL A 1 75 ? -11.461 -19.469 -10.156 1 98.06 75 VAL A CA 1
ATOM 615 C C . VAL A 1 75 ? -12.5 -19.875 -9.117 1 98.06 75 VAL A C 1
ATOM 617 O O . VAL A 1 75 ? -12.531 -19.328 -8.008 1 98.06 75 VAL A O 1
ATOM 620 N N . ARG A 1 76 ? -13.289 -20.844 -9.414 1 97.56 76 ARG A N 1
ATOM 621 C CA . ARG A 1 76 ? -14.312 -21.328 -8.5 1 97.56 76 ARG A CA 1
ATOM 622 C C . ARG A 1 76 ? -13.695 -21.891 -7.227 1 97.56 76 ARG A C 1
ATOM 624 O O . ARG A 1 76 ? -14.172 -21.625 -6.121 1 97.56 76 ARG A O 1
ATOM 631 N N . LEU A 1 77 ? -12.688 -22.672 -7.449 1 97.88 77 LEU A N 1
ATOM 632 C CA . LEU A 1 77 ? -11.984 -23.234 -6.305 1 97.88 77 LEU A CA 1
ATOM 633 C C . LEU A 1 77 ? -11.422 -22.141 -5.414 1 97.88 77 LEU A C 1
ATOM 635 O O . LEU A 1 77 ? -11.523 -22.219 -4.188 1 97.88 77 LEU A O 1
ATOM 639 N N . ALA A 1 78 ? -10.773 -21.172 -6.051 1 98.5 78 ALA A N 1
ATOM 640 C CA . ALA A 1 78 ? -10.188 -20.062 -5.309 1 98.5 78 ALA A CA 1
ATOM 641 C C . ALA A 1 78 ? -11.25 -19.297 -4.527 1 98.5 78 ALA A C 1
ATOM 643 O O . ALA A 1 78 ? -11.086 -19.031 -3.338 1 98.5 78 ALA A O 1
ATOM 644 N N . LEU A 1 79 ? -12.367 -19 -5.176 1 97.62 79 LEU A N 1
ATOM 645 C CA . LEU A 1 79 ? -13.445 -18.25 -4.527 1 97.62 79 LEU A CA 1
ATOM 646 C C . LEU A 1 79 ? -14.031 -19.031 -3.361 1 97.62 79 LEU A C 1
ATOM 648 O O . LEU A 1 79 ? -14.289 -18.469 -2.295 1 97.62 79 LEU A O 1
ATOM 652 N N . LYS A 1 80 ? -14.211 -20.25 -3.561 1 97.31 80 LYS A N 1
ATOM 653 C CA . LYS A 1 80 ? -14.727 -21.109 -2.496 1 97.31 80 LYS A CA 1
ATOM 654 C C . LYS A 1 80 ? -13.773 -21.141 -1.305 1 97.31 80 LYS A C 1
ATOM 656 O O . LYS A 1 80 ? -14.203 -21.016 -0.156 1 97.31 80 LYS A O 1
ATOM 661 N N . THR A 1 81 ? -12.508 -21.391 -1.596 1 98.44 81 THR A N 1
ATOM 662 C CA . THR A 1 81 ? -11.492 -21.453 -0.553 1 98.44 81 THR A CA 1
ATOM 663 C C . THR A 1 81 ? -11.438 -20.156 0.239 1 98.44 81 THR A C 1
ATOM 665 O O . THR A 1 81 ? -11.477 -20.172 1.472 1 98.44 81 THR A O 1
ATOM 668 N N . LEU A 1 82 ? -11.352 -19.016 -0.476 1 98.19 82 LEU A N 1
ATOM 669 C CA . LEU A 1 82 ? -11.242 -17.703 0.155 1 98.19 82 LEU A CA 1
ATOM 670 C C . LEU A 1 82 ? -12.484 -17.391 0.979 1 98.19 82 LEU A C 1
ATOM 672 O O . LEU A 1 82 ? -12.391 -16.766 2.039 1 98.19 82 LEU A O 1
ATOM 676 N N . ASN A 1 83 ? -13.609 -17.781 0.489 1 96.94 83 ASN A N 1
ATOM 677 C CA . ASN A 1 83 ? -14.852 -17.609 1.23 1 96.94 83 ASN A CA 1
ATOM 678 C C . ASN A 1 83 ? -14.875 -18.484 2.488 1 96.94 83 ASN A C 1
ATOM 680 O O . ASN A 1 83 ? -15.258 -18 3.562 1 96.94 83 ASN A O 1
ATOM 684 N N . ASP A 1 84 ? -14.484 -19.719 2.354 1 97.44 84 ASP A N 1
ATOM 685 C CA . ASP A 1 84 ? -14.469 -20.641 3.482 1 97.44 84 ASP A CA 1
ATOM 686 C C . ASP A 1 84 ? -13.531 -20.141 4.586 1 97.44 84 ASP A C 1
ATOM 688 O O . ASP A 1 84 ? -13.805 -20.344 5.77 1 97.44 84 ASP A O 1
ATOM 692 N N . PHE A 1 85 ? -12.469 -19.578 4.176 1 97.69 85 PHE A N 1
ATOM 693 C CA . PHE A 1 85 ? -11.484 -19.094 5.133 1 97.69 85 PHE A CA 1
ATOM 694 C C . PHE A 1 85 ? -11.867 -17.719 5.66 1 97.69 85 PHE A C 1
ATOM 696 O O . PHE A 1 85 ? -11.188 -17.172 6.531 1 97.69 85 PHE A O 1
ATOM 703 N N . GLY A 1 86 ? -12.914 -17.062 5.152 1 96.12 86 GLY A N 1
ATOM 704 C CA . GLY A 1 86 ? -13.406 -15.789 5.633 1 96.12 86 GLY A CA 1
ATOM 705 C C . GLY A 1 86 ? -12.602 -14.609 5.121 1 96.12 86 GLY A C 1
ATOM 706 O O . GLY A 1 86 ? -12.594 -13.539 5.742 1 96.12 86 GLY A O 1
ATOM 707 N N . MET A 1 87 ? -11.859 -14.82 4.039 1 96.88 87 MET A N 1
ATOM 708 C CA . MET A 1 87 ? -11.07 -13.742 3.439 1 96.88 87 MET A CA 1
ATOM 709 C C . MET A 1 87 ? -11.938 -12.883 2.529 1 96.88 87 MET A C 1
ATOM 711 O O . MET A 1 87 ? -11.664 -11.695 2.344 1 96.88 87 MET A O 1
ATOM 715 N N . ILE A 1 88 ? -12.945 -13.477 1.987 1 96.75 88 ILE A N 1
ATOM 716 C CA . ILE A 1 88 ? -13.977 -12.766 1.236 1 96.75 88 ILE A CA 1
ATOM 717 C C . ILE A 1 88 ? -15.359 -13.234 1.688 1 96.75 88 ILE A C 1
ATOM 719 O O . ILE A 1 88 ? -15.484 -14.234 2.398 1 96.75 88 ILE A O 1
ATOM 723 N N . GLU A 1 89 ? -16.297 -12.422 1.396 1 92.94 89 GLU A N 1
ATOM 724 C CA . GLU A 1 89 ? -17.703 -12.781 1.596 1 92.94 89 GLU A CA 1
ATOM 725 C C . GLU A 1 89 ? -18.453 -12.812 0.271 1 92.94 89 GLU A C 1
ATOM 727 O O . GLU A 1 89 ? -18.422 -11.844 -0.492 1 92.94 89 GLU A O 1
ATOM 732 N N . LEU A 1 90 ? -19.062 -13.938 0.02 1 90.62 90 LEU A N 1
ATOM 733 C CA . LEU A 1 90 ? -19.875 -14.094 -1.179 1 90.62 90 LEU A CA 1
ATOM 734 C C . LEU A 1 90 ? -21.359 -13.961 -0.845 1 90.62 90 LEU A C 1
ATOM 736 O O . LEU A 1 90 ? -21.875 -14.68 0.016 1 90.62 90 LEU A O 1
ATOM 740 N N . ALA A 1 91 ? -21.953 -12.93 -1.471 1 81.12 91 ALA A N 1
ATOM 741 C CA . ALA A 1 91 ? -23.391 -12.727 -1.259 1 81.12 91 ALA A CA 1
ATOM 742 C C . ALA A 1 91 ? -24.203 -13.656 -2.154 1 81.12 91 ALA A C 1
ATOM 744 O O . ALA A 1 91 ? -23.672 -14.289 -3.064 1 81.12 91 ALA A O 1
ATOM 745 N N . GLU A 1 92 ? -25.531 -13.656 -1.779 1 76.69 92 GLU A N 1
ATOM 746 C CA . GLU A 1 92 ? -26.438 -14.477 -2.562 1 76.69 92 GLU A CA 1
ATOM 747 C C . GLU A 1 92 ? -26.547 -13.977 -4 1 76.69 92 GLU A C 1
ATOM 749 O O . GLU A 1 92 ? -26.734 -14.766 -4.926 1 76.69 92 GLU A O 1
ATOM 754 N N . ASN A 1 93 ? -26.375 -12.711 -4.176 1 74.75 93 ASN A N 1
ATOM 755 C CA . ASN A 1 93 ? -26.453 -12.141 -5.516 1 74.75 93 ASN A CA 1
ATOM 756 C C . ASN A 1 93 ? -25.094 -12.148 -6.203 1 74.75 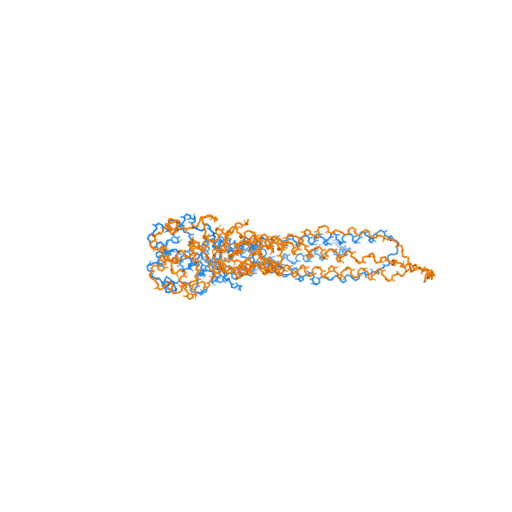93 ASN A C 1
ATOM 758 O O . ASN A 1 93 ? -24.859 -11.383 -7.145 1 74.75 93 ASN A O 1
ATOM 762 N N . HIS A 1 94 ? -24.172 -12.906 -5.75 1 80.44 94 HIS A N 1
ATOM 763 C CA . HIS A 1 94 ? -22.844 -13.141 -6.316 1 80.44 94 HIS A CA 1
ATOM 764 C C . HIS A 1 94 ? -21.938 -11.938 -6.105 1 80.44 94 HIS A C 1
ATOM 766 O O . HIS A 1 94 ? -20.906 -11.812 -6.77 1 80.44 94 HIS A O 1
ATOM 772 N N . LEU A 1 95 ? -22.391 -11.109 -5.207 1 87 95 LEU A N 1
ATOM 773 C CA . LEU A 1 95 ? -21.516 -9.992 -4.855 1 87 95 LEU A CA 1
ATOM 774 C C . LEU A 1 95 ? -20.359 -10.461 -3.977 1 87 95 LEU A C 1
ATOM 776 O O . LEU A 1 95 ? -20.562 -11.281 -3.074 1 87 95 LEU A O 1
ATOM 780 N N . ILE A 1 96 ? -19.188 -9.93 -4.332 1 93 96 ILE A N 1
ATOM 781 C CA . ILE A 1 96 ? -17.984 -10.297 -3.584 1 93 96 ILE A CA 1
ATOM 782 C C . ILE A 1 96 ? -17.5 -9.109 -2.752 1 93 96 ILE A C 1
ATOM 784 O O . ILE A 1 96 ? -17.469 -7.98 -3.242 1 93 96 ILE A O 1
ATOM 788 N N . LYS A 1 97 ? -17.203 -9.352 -1.5 1 90.88 97 LYS A N 1
ATOM 789 C CA . LYS A 1 97 ? -16.656 -8.328 -0.613 1 90.88 97 LYS A CA 1
ATOM 790 C C . LYS A 1 97 ? -15.406 -8.828 0.11 1 90.88 97 LYS A C 1
ATOM 792 O O . LYS A 1 97 ? -15.406 -9.922 0.673 1 90.88 97 LYS A O 1
ATOM 797 N N . ILE A 1 98 ? -14.359 -8.016 0.028 1 94.81 98 ILE A N 1
ATOM 798 C CA . ILE A 1 98 ? -13.148 -8.336 0.776 1 94.81 98 ILE A CA 1
ATOM 799 C C . ILE A 1 98 ? -13.398 -8.133 2.27 1 94.81 98 ILE A C 1
ATOM 801 O O . ILE A 1 98 ? -13.867 -7.07 2.688 1 94.81 98 ILE A O 1
ATOM 805 N N . THR A 1 99 ? -13.125 -9.141 3.039 1 91.94 99 THR A N 1
ATOM 806 C CA . THR A 1 99 ? -13.25 -9.016 4.488 1 91.94 99 THR A CA 1
ATOM 807 C C . THR A 1 99 ? -12.102 -8.18 5.055 1 91.94 99 THR A C 1
ATOM 809 O O . THR A 1 99 ? -10.953 -8.312 4.621 1 91.94 99 THR A O 1
ATOM 812 N N . ASN A 1 100 ? -12.406 -7.277 6.059 1 87.75 100 ASN A N 1
ATOM 813 C CA . ASN A 1 100 ? -11.398 -6.438 6.707 1 87.75 100 ASN A CA 1
ATOM 814 C C . ASN A 1 100 ? -10.617 -5.613 5.691 1 87.75 100 ASN A C 1
ATOM 816 O O . ASN A 1 100 ? -9.383 -5.609 5.703 1 87.75 100 ASN A O 1
ATOM 820 N N . TRP A 1 101 ? -11.305 -4.961 4.812 1 88.69 101 TRP A N 1
ATOM 821 C CA . TRP A 1 101 ? -10.75 -4.176 3.717 1 88.69 101 TRP A CA 1
ATOM 822 C C . TRP A 1 101 ? -9.844 -3.064 4.25 1 88.69 101 TRP A C 1
ATOM 824 O O . TRP A 1 101 ? -8.852 -2.711 3.617 1 88.69 101 TRP A O 1
ATOM 834 N N . SER A 1 102 ? -10.102 -2.561 5.387 1 79.62 102 SER A N 1
ATOM 835 C CA . SER A 1 102 ? -9.344 -1.47 5.992 1 79.62 102 SER A CA 1
ATOM 836 C C . SER A 1 102 ? -7.871 -1.841 6.156 1 79.62 102 SER A C 1
ATOM 838 O O . SER A 1 102 ? -7.004 -0.968 6.156 1 79.62 102 SER A O 1
ATOM 840 N N . LYS A 1 103 ? -7.574 -3.107 6.27 1 85.44 103 LYS A N 1
ATOM 841 C CA . LYS A 1 103 ? -6.199 -3.58 6.402 1 85.44 103 LYS A CA 1
ATOM 842 C C . LYS A 1 103 ? -5.383 -3.254 5.152 1 85.44 103 LYS A C 1
ATOM 844 O O . LYS A 1 103 ? -4.156 -3.168 5.215 1 85.44 103 LYS A O 1
ATOM 849 N N . HIS A 1 104 ? -6.086 -3.109 4.098 1 89.5 104 HIS A N 1
ATOM 850 C CA . HIS A 1 104 ? -5.426 -2.9 2.814 1 89.5 104 HIS A CA 1
ATOM 851 C C . HIS A 1 104 ? -5.48 -1.436 2.398 1 89.5 104 HIS A C 1
ATOM 853 O O . HIS A 1 104 ? -5.223 -1.105 1.238 1 89.5 104 HIS A O 1
ATOM 859 N N . GLN A 1 105 ? -5.867 -0.638 3.375 1 79 105 GLN A N 1
ATOM 860 C CA . GLN A 1 105 ? -5.938 0.805 3.172 1 79 105 GLN A CA 1
ATOM 861 C C . GLN A 1 105 ? -4.957 1.535 4.09 1 79 105 GLN A C 1
ATOM 863 O O . GLN A 1 105 ? -4.492 0.973 5.082 1 79 105 GLN A O 1
ATOM 868 N N . ASN A 1 106 ? -4.449 2.654 3.721 1 70.94 106 ASN A N 1
ATOM 869 C CA . ASN A 1 106 ? -3.549 3.436 4.562 1 70.94 106 ASN A CA 1
ATOM 870 C C . ASN A 1 106 ? -4.312 4.211 5.633 1 70.94 106 ASN A C 1
ATOM 872 O O . ASN A 1 106 ? -4.199 5.434 5.719 1 70.94 106 ASN A O 1
ATOM 876 N N . ILE A 1 107 ? -4.926 3.555 6.445 1 62.38 107 ILE A N 1
ATOM 877 C CA . ILE A 1 107 ? -5.801 4.176 7.438 1 62.38 107 ILE A CA 1
ATOM 878 C C . ILE A 1 107 ? -4.961 4.758 8.57 1 62.38 107 ILE A C 1
ATOM 880 O O . ILE A 1 107 ? -5.195 5.887 9.008 1 62.38 107 ILE A O 1
ATOM 884 N N . GLU A 1 108 ? -3.957 4.016 9 1 60.69 108 GLU A N 1
ATOM 885 C CA . GLU A 1 108 ? -3.137 4.453 10.125 1 60.69 108 GLU A CA 1
ATOM 886 C C . GLU A 1 108 ? -2.414 5.758 9.805 1 60.69 108 GLU A C 1
ATOM 888 O O . GLU A 1 108 ? -2.363 6.668 10.641 1 60.69 108 GLU A O 1
ATOM 893 N N . GLY A 1 109 ? -1.822 5.781 8.672 1 59.97 109 GLY A N 1
ATOM 894 C CA . GLY A 1 109 ? -1.134 7 8.273 1 59.97 109 GLY A CA 1
ATOM 895 C C . GLY A 1 109 ? -2.049 8.211 8.211 1 59.97 109 GLY A C 1
ATOM 896 O O . GLY A 1 109 ? -1.689 9.289 8.672 1 59.97 109 GLY A O 1
ATOM 897 N N . MET A 1 110 ? -3.113 7.922 7.859 1 56.78 110 MET A N 1
ATOM 898 C CA . MET A 1 110 ? -4.086 9 7.719 1 56.78 110 MET A CA 1
ATOM 899 C C . MET A 1 110 ? -4.59 9.461 9.086 1 56.78 110 MET A C 1
ATOM 901 O O . MET A 1 110 ? -4.773 10.656 9.312 1 56.78 110 MET A O 1
ATOM 905 N N . GLU A 1 111 ? -4.773 8.523 9.969 1 57.75 111 GLU A N 1
ATOM 906 C CA . GLU A 1 111 ? -5.207 8.836 11.328 1 57.75 111 GLU A CA 1
ATOM 907 C C . GLU A 1 111 ? -4.156 9.664 12.062 1 57.75 111 GLU A C 1
ATOM 909 O O . GLU A 1 111 ? -4.492 10.594 12.797 1 57.75 111 GLU A O 1
ATOM 914 N N . LYS A 1 112 ? -2.992 9.297 11.852 1 61.22 112 LYS A N 1
ATOM 915 C CA . LYS A 1 112 ? -1.9 10.031 12.484 1 61.22 112 LYS A CA 1
ATOM 916 C C . LYS A 1 112 ? -1.877 11.492 12.023 1 61.22 112 LYS A C 1
ATOM 918 O O . LYS A 1 112 ? -1.735 12.398 12.844 1 61.22 112 LYS A O 1
ATOM 923 N N . VAL A 1 113 ? -2.053 11.703 10.859 1 58.06 113 VAL A N 1
ATOM 924 C CA . VAL A 1 113 ? -2.064 13.047 10.297 1 58.06 113 VAL A CA 1
ATOM 925 C C . VAL A 1 113 ? -3.246 13.836 10.859 1 58.06 113 VAL A C 1
ATOM 927 O O . VAL A 1 113 ? -3.107 15.008 11.211 1 58.06 113 VAL A O 1
ATOM 930 N N . ARG A 1 114 ? -4.254 13.188 11.016 1 57.59 114 ARG A N 1
ATOM 931 C CA . ARG A 1 114 ? -5.457 13.812 11.562 1 57.59 114 ARG A CA 1
ATOM 932 C C . ARG A 1 114 ? -5.242 14.242 13.008 1 57.59 114 ARG A C 1
ATOM 934 O O . ARG A 1 114 ? -5.602 15.359 13.391 1 57.59 114 ARG A O 1
ATOM 941 N N . GLU A 1 115 ? -4.785 13.258 13.672 1 62.22 115 GLU A N 1
ATOM 942 C CA . GLU A 1 115 ? -4.523 13.562 15.07 1 62.22 115 GLU A CA 1
ATOM 943 C C . GLU A 1 115 ? -3.543 14.727 15.211 1 62.22 115 GLU A C 1
ATOM 945 O O . GLU A 1 115 ? -3.732 15.602 16.062 1 62.22 115 GLU A O 1
ATOM 950 N N . GLN A 1 116 ? -2.625 14.703 14.438 1 61.03 116 GLN A N 1
ATOM 951 C CA . GLN A 1 116 ? -1.638 15.781 14.469 1 61.03 116 GLN A CA 1
ATOM 952 C C . GLN A 1 116 ? -2.266 17.109 14.078 1 61.03 116 GLN A C 1
ATOM 954 O O . GLN A 1 116 ? -1.977 18.141 14.688 1 61.03 116 GLN A O 1
ATOM 959 N N . THR A 1 117 ? -3.084 17.016 13.141 1 57.53 117 THR A N 1
ATOM 960 C CA . THR A 1 117 ? -3.779 18.219 12.695 1 57.53 117 THR A CA 1
ATOM 961 C C . THR A 1 117 ? -4.711 18.734 13.789 1 57.53 117 THR A C 1
ATOM 963 O O . THR A 1 117 ? -4.762 19.938 14.047 1 57.53 117 THR A O 1
ATOM 966 N N . LYS A 1 118 ? -5.434 17.828 14.336 1 61.22 118 LYS A N 1
ATOM 967 C CA . LYS A 1 118 ? -6.32 18.188 15.43 1 61.22 118 LYS A CA 1
ATOM 968 C C . LYS A 1 118 ? -5.551 18.875 16.562 1 61.22 118 LYS A C 1
ATOM 970 O O . LYS A 1 118 ? -5.98 19.891 17.094 1 61.22 118 LYS A O 1
ATOM 975 N N . LYS A 1 119 ? -4.508 18.25 16.859 1 66.5 119 LYS A N 1
ATOM 976 C CA . LYS A 1 119 ? -3.678 18.812 17.922 1 66.5 119 LYS A CA 1
ATOM 977 C C . LYS A 1 119 ? -3.145 20.188 17.547 1 66.5 119 LYS A C 1
ATOM 979 O O . LYS A 1 119 ? -3.127 21.094 18.375 1 66.5 119 LYS A O 1
ATOM 984 N N . ARG A 1 120 ? -2.807 20.344 16.422 1 62.38 120 ARG A N 1
ATOM 985 C CA . ARG A 1 120 ? -2.281 21.609 15.938 1 62.38 120 ARG A CA 1
ATOM 986 C C . ARG A 1 120 ? -3.355 22.688 15.969 1 62.38 120 ARG A C 1
ATOM 988 O O . ARG A 1 120 ? -3.113 23.812 16.438 1 62.38 120 ARG A O 1
ATOM 995 N N . VAL A 1 121 ? -4.449 22.344 15.5 1 62.06 121 VAL A N 1
ATOM 996 C CA . VAL A 1 121 ? -5.566 23.281 15.469 1 62.06 121 VAL A CA 1
ATOM 997 C C . VAL A 1 121 ? -5.973 23.656 16.891 1 62.06 121 VAL A C 1
ATOM 999 O O . VAL A 1 121 ? -6.23 24.812 17.188 1 62.06 121 VAL A O 1
ATOM 1002 N N . ALA A 1 122 ? -6.012 22.625 17.672 1 67.31 122 ALA A N 1
ATOM 1003 C CA . ALA A 1 122 ? -6.34 22.875 19.078 1 67.31 122 ALA A CA 1
ATOM 1004 C C . ALA A 1 122 ? -5.324 23.797 19.719 1 67.31 122 ALA A C 1
ATOM 1006 O O . ALA A 1 122 ? -5.695 24.719 20.469 1 67.31 122 ALA A O 1
ATOM 1007 N N . LYS A 1 123 ? -4.176 23.547 19.469 1 65.56 123 LYS A N 1
ATOM 1008 C CA . LYS A 1 123 ? -3.119 24.391 20 1 65.56 123 LYS A CA 1
ATOM 1009 C C . LYS A 1 123 ? -3.236 25.828 19.469 1 65.56 123 LYS A C 1
ATOM 1011 O O . LYS A 1 123 ? -3.039 26.781 20.203 1 65.56 123 LYS A O 1
ATOM 1016 N N . HIS A 1 124 ? -3.525 25.953 18.297 1 63.47 124 HIS A N 1
ATOM 1017 C CA . HIS A 1 124 ? -3.707 27.25 17.672 1 63.47 124 HIS A CA 1
ATOM 1018 C C . HIS A 1 124 ? -4.867 28.016 18.297 1 63.47 124 HIS A C 1
ATOM 1020 O O . HIS A 1 124 ? -4.758 29.203 18.578 1 63.47 124 HIS A O 1
ATOM 1026 N N . ARG A 1 125 ? -5.891 27.344 18.453 1 64.56 125 ARG A N 1
ATOM 1027 C CA . ARG A 1 125 ? -7.062 27.938 19.078 1 64.56 125 ARG A CA 1
ATOM 1028 C C . ARG A 1 125 ? -6.762 28.359 20.516 1 64.56 125 ARG A C 1
ATOM 1030 O O . ARG A 1 125 ? -7.18 29.422 20.969 1 64.56 125 ARG A O 1
ATOM 1037 N N . ALA A 1 126 ? -6.055 27.516 21.156 1 72.38 126 ALA A N 1
ATOM 1038 C CA . ALA A 1 126 ? -5.676 27.812 22.531 1 72.38 126 ALA A CA 1
ATOM 1039 C C . ALA A 1 126 ? -4.766 29.031 22.594 1 72.38 126 ALA A C 1
ATOM 1041 O O . ALA A 1 126 ? -4.934 29.906 23.469 1 72.38 126 ALA A O 1
ATOM 1042 N N . LYS A 1 127 ? -3.902 29.094 21.703 1 68.19 127 LYS A N 1
ATOM 1043 C CA . LYS A 1 127 ? -2.988 30.234 21.641 1 68.19 127 LYS A CA 1
ATOM 1044 C C . LYS A 1 127 ? -3.73 31.516 21.297 1 68.19 127 LYS A C 1
ATOM 1046 O O . LYS A 1 127 ? -3.453 32.562 21.875 1 68.19 127 LYS A O 1
ATOM 1051 N N . LYS A 1 128 ? -4.582 31.391 20.422 1 66.81 128 LYS A N 1
ATOM 1052 C CA . LYS A 1 128 ? -5.391 32.531 20.031 1 66.81 128 LYS A CA 1
ATOM 1053 C C . LYS A 1 128 ? -6.227 33.062 21.203 1 66.81 128 LYS A C 1
ATOM 1055 O O . LYS A 1 128 ? -6.34 34.25 21.422 1 66.81 128 LYS A O 1
ATOM 1060 N N . LYS A 1 129 ? -6.766 32.125 21.828 1 72.38 129 LYS A N 1
ATOM 1061 C CA . LYS A 1 129 ? -7.551 32.469 23 1 72.38 129 LYS A CA 1
ATOM 1062 C C . LYS A 1 129 ? -6.68 33.156 24.062 1 72.38 129 LYS A C 1
ATOM 1064 O O . LYS A 1 129 ? -7.09 34.125 24.688 1 72.38 129 LYS A O 1
ATOM 1069 N N . GLU A 1 130 ? -5.582 32.688 24.266 1 74.25 130 GLU A N 1
ATOM 1070 C CA . GLU A 1 130 ? -4.645 33.25 25.219 1 74.25 130 GLU A CA 1
ATOM 1071 C C . GLU A 1 130 ? -4.227 34.656 24.812 1 74.25 130 GLU A C 1
ATOM 1073 O O . GLU A 1 130 ? -4.133 35.562 25.656 1 74.25 130 GLU A O 1
ATOM 1078 N N . LEU A 1 131 ? -4.004 34.906 23.609 1 66.75 131 LEU A N 1
ATOM 1079 C CA . LEU A 1 131 ? -3.609 36.219 23.109 1 66.75 131 LEU A CA 1
ATOM 1080 C C . LEU A 1 131 ? -4.754 37.219 23.234 1 66.75 131 LEU A C 1
ATOM 1082 O O . LEU A 1 131 ? -4.531 38.375 23.578 1 66.75 131 LEU A O 1
ATOM 1086 N N . LEU A 1 132 ? -5.914 36.75 22.969 1 68.19 132 LEU A N 1
ATOM 1087 C CA . LEU A 1 132 ? -7.082 37.594 23.094 1 68.19 132 LEU A CA 1
ATOM 1088 C C . LEU A 1 132 ? -7.324 37.969 24.562 1 68.19 132 LEU A C 1
ATOM 1090 O O . LEU A 1 132 ? -7.668 39.125 24.859 1 68.19 132 LEU A O 1
ATOM 1094 N N . GLU A 1 133 ? -7.133 37.125 25.391 1 74 133 GLU A N 1
ATOM 1095 C CA . GLU A 1 133 ? -7.297 37.375 26.828 1 74 133 GLU A CA 1
ATOM 1096 C C . GLU A 1 133 ? -6.211 38.312 27.344 1 74 133 GLU A C 1
ATOM 1098 O O . GLU A 1 133 ? -6.488 39.188 28.156 1 74 133 GLU A O 1
ATOM 1103 N N . ALA A 1 134 ? -5.07 38.25 26.953 1 66.12 134 ALA A N 1
ATOM 1104 C CA . ALA A 1 134 ? -3.975 39.125 27.344 1 66.12 134 ALA A CA 1
ATOM 1105 C C . ALA A 1 134 ? -4.203 40.531 26.828 1 66.12 134 ALA A C 1
ATOM 1107 O O . ALA A 1 134 ? -3.934 41.5 27.547 1 66.12 134 ALA A O 1
ATOM 1108 N N . ALA A 1 135 ? -4.695 40.719 25.734 1 61.84 135 ALA A N 1
ATOM 1109 C CA . ALA A 1 135 ? -4.992 42.031 25.156 1 61.84 135 ALA A CA 1
ATOM 1110 C C . ALA A 1 135 ? -6.105 42.719 25.938 1 61.84 135 ALA A C 1
ATOM 1112 O O . ALA A 1 135 ? -6.047 43.938 26.156 1 61.84 135 ALA A O 1
ATOM 1113 N N . LYS A 1 136 ? -7.023 42.062 26.391 1 63.66 136 LYS A N 1
ATOM 1114 C CA . LYS A 1 136 ? -8.102 42.625 27.203 1 63.66 136 LYS A CA 1
ATOM 1115 C C . LYS A 1 136 ? -7.59 43.094 28.547 1 63.66 136 LYS A C 1
ATOM 1117 O O . LYS A 1 136 ? -8.031 44.125 29.047 1 63.66 136 LYS A O 1
ATOM 1122 N N . GLU A 1 137 ? -6.746 42.469 29.141 1 62.66 137 GLU A N 1
ATOM 1123 C CA . GLU A 1 137 ? -6.195 42.844 30.438 1 62.66 137 GLU A CA 1
ATOM 1124 C C . GLU A 1 137 ? -5.316 44.062 30.344 1 62.66 137 GLU A C 1
ATOM 1126 O O . GLU A 1 137 ? -5.289 44.906 31.25 1 62.66 137 GLU A O 1
ATOM 1131 N N . GLU A 1 138 ? -4.598 44.281 29.359 1 58.34 138 GLU A N 1
ATOM 1132 C CA . GLU A 1 138 ? -3.771 45.469 29.156 1 58.34 138 GLU A CA 1
ATOM 1133 C C . GLU A 1 138 ? -4.633 46.688 28.938 1 58.34 138 GLU A C 1
ATOM 1135 O O . GLU A 1 138 ? -4.266 47.812 29.344 1 58.34 138 GLU A O 1
ATOM 1140 N N . THR A 1 139 ? -5.742 46.5 28.375 1 54.91 139 THR A N 1
ATOM 1141 C CA . THR A 1 139 ? -6.621 47.656 28.156 1 54.91 139 THR A CA 1
ATOM 1142 C C . THR A 1 139 ? -7.328 48.062 29.453 1 54.91 139 THR A C 1
ATOM 1144 O O . THR A 1 139 ? -7.719 49.219 29.625 1 54.91 139 THR A O 1
ATOM 1147 N N . CYS A 1 140 ? -7.5 47.219 30.344 1 51.31 140 CYS A N 1
ATOM 1148 C CA . CYS A 1 140 ? -8.25 47.562 31.547 1 51.31 140 CYS A CA 1
ATOM 1149 C C . CYS A 1 140 ? -7.34 48.25 32.562 1 51.31 140 CYS A C 1
ATOM 1151 O O . CYS A 1 140 ? -7.809 48.75 33.594 1 51.31 140 CYS A O 1
ATOM 1153 N N . GLY A 1 141 ? -6.023 48.312 32.5 1 44.88 141 GLY A N 1
ATOM 1154 C CA . GLY A 1 141 ? -5.285 49 33.562 1 44.88 141 GLY A CA 1
ATOM 1155 C C . GLY A 1 141 ? -5.418 50.5 33.5 1 44.88 141 GLY A C 1
ATOM 1156 O O . GLY A 1 141 ? -4.98 51.219 34.406 1 44.88 141 GLY A O 1
ATOM 1157 N N . SER A 1 142 ? -5.227 51.25 32.375 1 41.28 142 SER A N 1
ATOM 1158 C CA . SER A 1 142 ? -5.316 52.719 32.531 1 41.28 142 SER A CA 1
ATOM 1159 C C . SER A 1 142 ? -6.766 53.156 32.594 1 41.28 142 SER A C 1
ATOM 1161 O O . SER A 1 142 ? -7.551 52.906 31.688 1 41.28 142 SER A O 1
ATOM 1163 N N . ASN A 1 143 ? -7.41 53.406 33.781 1 38.19 143 ASN A N 1
ATOM 1164 C CA . ASN A 1 143 ? -8.734 53.875 34.156 1 38.19 143 ASN A CA 1
ATOM 1165 C C . ASN A 1 143 ? -9.18 55.062 33.312 1 38.19 143 ASN A C 1
ATOM 1167 O O . ASN A 1 143 ? -10.328 55.5 33.406 1 38.19 143 ASN A O 1
ATOM 1171 N N . GLU A 1 144 ? -8.281 56.188 33.156 1 37.53 144 GLU A N 1
ATOM 1172 C CA . GLU A 1 144 ? -8.953 57.438 32.812 1 37.53 144 GLU A CA 1
ATOM 1173 C C . GLU A 1 144 ? -9.648 57.375 31.469 1 37.53 144 GLU A C 1
ATOM 1175 O O . GLU A 1 144 ? -10.797 57.781 31.328 1 37.53 144 GLU A O 1
ATOM 1180 N N . ALA A 1 145 ? -8.922 57.844 30.297 1 36.94 145 ALA A N 1
ATOM 1181 C CA . ALA A 1 145 ? -9.617 58.344 29.109 1 36.94 145 ALA A CA 1
ATOM 1182 C C . ALA A 1 145 ? -10.211 57.188 28.297 1 36.94 145 ALA A C 1
ATOM 1184 O O . ALA A 1 145 ? -9.484 56.406 27.719 1 36.94 145 ALA A O 1
ATOM 1185 N N . LYS A 1 146 ? -11.406 56.719 28.562 1 36.62 146 LYS A N 1
ATOM 1186 C CA . LYS A 1 146 ? -12.359 55.844 27.906 1 36.62 146 LYS A CA 1
ATOM 1187 C C . LYS A 1 146 ? -12.539 56.219 26.438 1 36.62 146 LYS A C 1
ATOM 1189 O O . LYS A 1 146 ? -13.547 56.812 26.062 1 36.62 146 LYS A O 1
ATOM 1194 N N . LYS A 1 147 ? -11.648 57.062 25.797 1 31.28 147 LYS A N 1
ATOM 1195 C CA . LYS A 1 147 ? -12.07 57.344 24.438 1 31.28 147 LYS A CA 1
ATOM 1196 C C . LYS A 1 147 ? -12.266 56.062 23.641 1 31.28 147 LYS A C 1
ATOM 1198 O O . LYS A 1 147 ? -11.484 55.125 23.781 1 31.28 147 LYS A O 1
ATOM 1203 N N . ASN A 1 148 ? -13.562 55.938 22.953 1 31.12 148 ASN A N 1
ATOM 1204 C CA . ASN A 1 148 ? -14.219 55 22.062 1 31.12 148 ASN A CA 1
ATOM 1205 C C . ASN A 1 148 ? -13.273 54.5 20.969 1 31.12 148 ASN A C 1
ATOM 1207 O O . ASN A 1 148 ? -13.172 55.125 19.906 1 31.12 148 ASN A O 1
ATOM 1211 N N . VAL A 1 149 ? -11.977 54.5 21.109 1 31.33 149 VAL A N 1
ATOM 1212 C CA . VAL A 1 149 ? -11.328 54 19.906 1 31.33 149 VAL A CA 1
ATOM 1213 C C . VAL A 1 149 ? -11.891 52.594 19.578 1 31.33 149 VAL A C 1
ATOM 1215 O O . VAL A 1 149 ? -11.789 51.688 20.391 1 31.33 149 VAL A O 1
ATOM 1218 N N . THR A 1 150 ? -13.141 52.5 18.953 1 28.91 150 THR A N 1
ATOM 1219 C CA . THR A 1 150 ? -13.633 51.375 18.172 1 28.91 150 THR A CA 1
ATOM 1220 C C . THR A 1 150 ? -12.484 50.688 17.422 1 28.91 150 THR A C 1
ATOM 1222 O O . THR A 1 150 ? -11.969 51.25 16.453 1 28.91 150 THR A O 1
ATOM 1225 N N . LEU A 1 151 ? -11.477 50.312 18.047 1 30.48 151 LEU A N 1
ATOM 1226 C CA . LEU A 1 151 ? -10.578 49.406 17.328 1 30.48 151 LEU A CA 1
ATOM 1227 C C . LEU A 1 151 ? -11.367 48.469 16.406 1 30.48 151 LEU A C 1
ATOM 1229 O O . LEU A 1 151 ? -12.297 47.781 16.844 1 30.48 151 LEU A O 1
ATOM 1233 N N . HIS A 1 152 ? -11.633 48.938 15.117 1 29.52 152 HIS A N 1
ATOM 1234 C CA . HIS A 1 152 ? -12.047 48.094 14.008 1 29.52 152 HIS A CA 1
ATOM 1235 C C . HIS A 1 152 ? -11.523 46.656 14.164 1 29.52 152 HIS A C 1
ATOM 1237 O O . HIS A 1 152 ? -10.305 46.469 14.234 1 29.52 152 HIS A O 1
ATOM 1243 N N . GLU A 1 153 ? -12.188 45.875 14.836 1 33.12 153 GLU A N 1
ATOM 1244 C CA . GLU A 1 153 ? -12.219 44.406 14.727 1 33.12 153 GLU A CA 1
ATOM 1245 C C . GLU A 1 153 ? -12.031 43.969 13.281 1 33.12 153 GLU A C 1
ATOM 1247 O O . GLU A 1 153 ? -13.016 43.688 12.578 1 33.12 153 GLU A O 1
ATOM 1252 N N . THR A 1 154 ? -11.406 44.75 12.367 1 31.92 154 THR A N 1
ATOM 1253 C CA . THR A 1 154 ? -11.133 44.031 11.125 1 31.92 154 THR A CA 1
ATOM 1254 C C . THR A 1 154 ? -10.469 42.688 11.398 1 31.92 154 THR A C 1
ATOM 1256 O O . THR A 1 154 ? -9.273 42.625 11.688 1 31.92 154 THR A O 1
ATOM 1259 N N . LEU A 1 155 ? -10.945 41.969 12.258 1 30.72 155 LEU A N 1
ATOM 1260 C CA . LEU A 1 155 ? -10.648 40.531 12.383 1 30.72 155 LEU A CA 1
ATOM 1261 C C . LEU A 1 155 ? -10.492 39.875 11.016 1 30.72 155 LEU A C 1
ATOM 1263 O O . LEU A 1 155 ? -11.422 39.906 10.195 1 30.72 155 LEU A O 1
ATOM 1267 N N . SER A 1 156 ? -9.273 39.844 10.398 1 33.47 156 SER A N 1
ATOM 1268 C CA . SER A 1 156 ? -8.711 38.906 9.445 1 33.47 156 SER A CA 1
ATOM 1269 C C . SER A 1 156 ? -9.289 37.5 9.664 1 33.47 156 SER A C 1
ATOM 1271 O O . SER A 1 156 ? -8.609 36.625 10.195 1 33.47 156 SER A O 1
ATOM 1273 N N . ASN A 1 157 ? -10.445 37.375 10.016 1 33.88 157 ASN A N 1
ATOM 1274 C CA . ASN A 1 157 ? -11.148 36.094 10.156 1 33.88 157 ASN A CA 1
ATOM 1275 C C . ASN A 1 157 ? -11.172 35.312 8.844 1 33.88 157 ASN A C 1
ATOM 1277 O O . ASN A 1 157 ? -11.461 34.125 8.836 1 33.88 157 ASN A O 1
ATOM 1281 N N . GLY A 1 158 ? -11.188 36.031 7.691 1 33.28 158 GLY A N 1
ATOM 1282 C CA . GLY A 1 158 ? -11.383 35.281 6.473 1 33.28 158 GLY A CA 1
ATOM 1283 C C . GLY A 1 158 ? -10.25 34.312 6.176 1 33.28 158 GLY A C 1
ATOM 1284 O O . GLY A 1 158 ? -10.477 33.188 5.75 1 33.28 158 GLY A O 1
ATOM 1285 N N . THR A 1 159 ? -8.977 34.844 6.133 1 37.66 159 THR A N 1
ATOM 1286 C CA . THR A 1 159 ? -7.855 34 5.711 1 37.66 159 THR A CA 1
ATOM 1287 C C . THR A 1 159 ? -7.566 32.906 6.742 1 37.66 159 THR A C 1
ATOM 1289 O O . THR A 1 159 ? -7.012 31.859 6.41 1 37.66 159 THR A O 1
ATOM 1292 N N . GLU A 1 160 ? -7.82 33.156 7.992 1 40.28 160 GLU A N 1
ATOM 1293 C CA . GLU A 1 160 ? -7.66 32.156 9.023 1 40.28 160 GLU A CA 1
ATOM 1294 C C . GLU A 1 160 ? -8.656 31 8.836 1 40.28 160 GLU A C 1
ATOM 1296 O O . GLU A 1 160 ? -8.344 29.844 9.102 1 40.28 160 GLU A O 1
ATOM 1301 N N . GLU A 1 161 ? -9.828 31.297 8.367 1 39.84 161 GLU A N 1
ATOM 1302 C CA . GLU A 1 161 ? -10.844 30.281 8.086 1 39.84 161 GLU A CA 1
ATOM 1303 C C . GLU A 1 161 ? -10.43 29.406 6.902 1 39.84 161 GLU A C 1
ATOM 1305 O O . GLU A 1 161 ? -10.703 28.203 6.891 1 39.84 161 GLU A O 1
ATOM 1310 N N . GLU A 1 162 ? -9.781 29.984 5.895 1 39.56 162 GLU A N 1
ATOM 1311 C CA . GLU A 1 162 ? -9.422 29.188 4.73 1 39.56 162 GLU A CA 1
ATOM 1312 C C . GLU A 1 162 ? -8.273 28.234 5.051 1 39.56 162 GLU A C 1
ATOM 1314 O O . GLU A 1 162 ? -8.234 27.109 4.543 1 39.56 162 GLU A O 1
ATOM 1319 N N . GLU A 1 163 ? -7.223 28.688 5.633 1 40.62 163 GLU A N 1
ATOM 1320 C CA . GLU A 1 163 ? -6.125 27.797 6 1 40.62 163 GLU A CA 1
ATOM 1321 C C . GLU A 1 163 ? -6.617 26.625 6.844 1 40.62 163 GLU A C 1
ATOM 1323 O O . GLU A 1 163 ? -6.117 25.5 6.719 1 40.62 163 GLU A O 1
ATOM 1328 N N . ASP A 1 164 ? -7.613 26.812 7.66 1 43.59 164 ASP A N 1
ATOM 1329 C CA . ASP A 1 164 ? -8.289 25.781 8.453 1 43.59 164 ASP A CA 1
ATOM 1330 C C . ASP A 1 164 ? -9.039 24.797 7.551 1 43.59 164 ASP A C 1
ATOM 1332 O O . ASP A 1 164 ? -9.133 23.609 7.867 1 43.59 164 ASP A O 1
ATOM 1336 N N . ILE A 1 165 ? -9.492 25.25 6.441 1 40.84 165 ILE A N 1
ATOM 1337 C CA . ILE A 1 165 ? -10.344 24.453 5.566 1 40.84 165 ILE A CA 1
ATOM 1338 C C . ILE A 1 165 ? -9.492 23.422 4.832 1 40.84 165 ILE A C 1
ATOM 1340 O O . ILE A 1 165 ? -9.898 22.266 4.668 1 40.84 165 ILE A O 1
ATOM 1344 N N . ASP A 1 166 ? -8.352 23.828 4.277 1 41.81 166 ASP A N 1
ATOM 1345 C CA . ASP A 1 166 ? -7.609 22.875 3.449 1 41.81 166 ASP A CA 1
ATOM 1346 C C . ASP A 1 166 ? -7.098 21.703 4.281 1 41.81 166 ASP A C 1
ATOM 1348 O O . ASP A 1 166 ? -7.07 20.578 3.809 1 41.81 166 ASP A O 1
ATOM 1352 N N . ILE A 1 167 ? -6.465 21.969 5.328 1 42.56 167 ILE A N 1
ATOM 1353 C CA . ILE A 1 167 ? -6.07 20.906 6.246 1 42.56 167 ILE A CA 1
ATOM 1354 C C . ILE A 1 167 ? -7.273 20 6.543 1 42.56 167 ILE A C 1
ATOM 1356 O O . ILE A 1 167 ? -7.133 18.797 6.684 1 42.56 167 ILE A O 1
ATOM 1360 N N . GLU A 1 168 ? -8.469 20.484 6.449 1 44.22 168 GLU A N 1
ATOM 1361 C CA . GLU A 1 168 ? -9.727 19.812 6.766 1 44.22 168 GLU A CA 1
ATOM 1362 C C . GLU A 1 168 ? -10.102 18.797 5.688 1 44.22 168 GLU A C 1
ATOM 1364 O O . GLU A 1 168 ? -10.68 17.75 5.988 1 44.22 168 GLU A O 1
ATOM 1369 N N . GLU A 1 169 ? -9.758 19.141 4.488 1 43.22 169 GLU A N 1
ATOM 1370 C CA . GLU A 1 169 ? -10.258 18.266 3.432 1 43.22 169 GLU A CA 1
ATOM 1371 C C . GLU A 1 169 ? -9.594 16.906 3.482 1 43.22 169 GLU A C 1
ATOM 1373 O O . GLU A 1 169 ? -10.258 15.875 3.338 1 43.22 169 GLU A O 1
ATOM 1378 N N . ASP A 1 170 ? -8.258 16.922 3.432 1 43.84 170 ASP A N 1
ATOM 1379 C CA . ASP A 1 170 ? -7.602 15.625 3.424 1 43.84 170 ASP A CA 1
ATOM 1380 C C . ASP A 1 170 ? -7.938 14.828 4.684 1 43.84 170 ASP A C 1
ATOM 1382 O O . ASP A 1 170 ? -8.086 13.609 4.633 1 43.84 170 ASP A O 1
ATOM 1386 N N . ASN A 1 171 ? -8.086 15.531 5.871 1 46.97 171 ASN A N 1
ATOM 1387 C CA . ASN A 1 171 ? -8.539 14.953 7.129 1 46.97 171 ASN A CA 1
ATOM 1388 C C . ASN A 1 171 ? -9.922 14.312 6.984 1 46.97 171 ASN A C 1
ATOM 1390 O O . ASN A 1 171 ? -10.195 13.28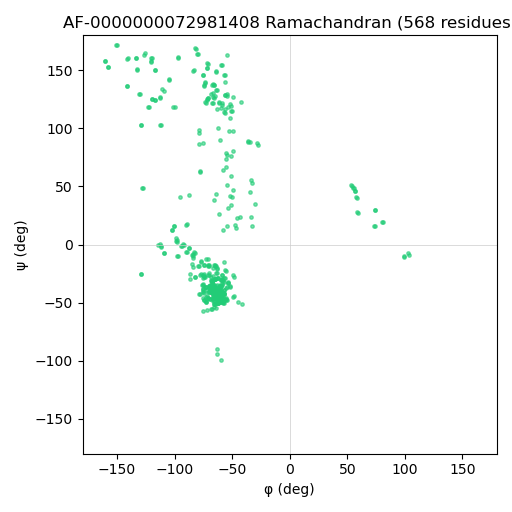1 7.605 1 46.97 171 ASN A O 1
ATOM 1394 N N . ASN A 1 172 ? -10.68 14.898 6.098 1 53.47 172 ASN A N 1
ATOM 1395 C CA . ASN A 1 172 ? -12.07 14.484 5.949 1 53.47 172 ASN A CA 1
ATOM 1396 C C . ASN A 1 172 ? -12.18 13.156 5.219 1 53.47 172 ASN A C 1
ATOM 1398 O O . ASN A 1 172 ? -13.008 12.312 5.578 1 53.47 172 ASN A O 1
ATOM 1402 N N . LEU A 1 173 ? -11.219 12.93 4.383 1 52.38 173 LEU A N 1
ATOM 1403 C CA . LEU A 1 173 ? -11.352 11.695 3.605 1 52.38 173 LEU A CA 1
ATOM 1404 C C . LEU A 1 173 ? -11.016 10.477 4.457 1 52.38 173 LEU A C 1
ATOM 1406 O O . LEU A 1 173 ? -11.695 9.453 4.379 1 52.38 173 LEU A O 1
ATOM 1410 N N . LEU A 1 174 ? -10.086 10.688 5.32 1 52.38 174 LEU A N 1
ATOM 1411 C CA . LEU A 1 174 ? -9.648 9.594 6.18 1 52.38 174 LEU A CA 1
ATOM 1412 C C . LEU A 1 174 ? -10.719 9.242 7.207 1 52.38 174 LEU A C 1
ATOM 1414 O O . LEU A 1 174 ? -10.961 8.062 7.484 1 52.38 174 LEU A O 1
ATOM 1418 N N . TYR A 1 175 ? -11.234 10.266 7.793 1 59.53 175 TYR A N 1
ATOM 1419 C CA . TYR A 1 175 ? -12.367 10.094 8.703 1 59.53 175 TYR A CA 1
ATOM 1420 C C . TYR A 1 175 ? -13.477 9.297 8.039 1 59.53 175 TYR A C 1
ATOM 1422 O O . TYR A 1 175 ? -14.039 8.375 8.641 1 59.53 175 TYR A O 1
ATOM 1430 N N . ILE A 1 176 ? -13.547 9.586 6.855 1 62.34 176 ILE A N 1
ATOM 1431 C CA . ILE A 1 176 ? -14.641 8.953 6.121 1 62.34 176 ILE A CA 1
ATOM 1432 C C . ILE A 1 176 ? -14.344 7.469 5.926 1 62.34 176 ILE A C 1
ATOM 1434 O O . ILE A 1 176 ? -15.172 6.613 6.25 1 62.34 176 ILE A O 1
ATOM 1438 N N . GLU A 1 177 ? -13.148 7.219 5.562 1 62.53 177 GLU A N 1
ATOM 1439 C CA . GLU A 1 177 ? -12.797 5.844 5.215 1 62.53 177 GLU A CA 1
ATOM 1440 C C . GLU A 1 177 ? -12.836 4.938 6.441 1 62.53 177 GLU A C 1
ATOM 1442 O O . GLU A 1 177 ? -13.258 3.783 6.355 1 62.53 177 GLU A O 1
ATOM 1447 N N . ASN A 1 178 ? -12.508 5.516 7.543 1 63.66 178 ASN A N 1
ATOM 1448 C CA . ASN A 1 178 ? -12.445 4.73 8.773 1 63.66 178 ASN A CA 1
ATOM 1449 C C . ASN A 1 178 ? -13.836 4.508 9.359 1 63.66 178 ASN A C 1
ATOM 1451 O O . ASN A 1 178 ? -14.039 3.598 10.172 1 63.66 178 ASN A O 1
ATOM 1455 N N . ASN A 1 179 ? -14.617 5.266 8.938 1 75.25 179 ASN A N 1
ATOM 1456 C CA . ASN A 1 179 ? -15.906 5.219 9.617 1 75.25 179 ASN A CA 1
ATOM 1457 C C . ASN A 1 179 ? -17 4.68 8.703 1 75.25 179 ASN A C 1
ATOM 1459 O O . ASN A 1 179 ? -18.125 4.426 9.156 1 75.25 179 ASN A O 1
ATOM 1463 N N . ILE A 1 180 ? -16.594 4.402 7.508 1 80.06 180 ILE A N 1
ATOM 1464 C CA . ILE A 1 180 ? -17.594 3.904 6.562 1 80.06 180 ILE A CA 1
ATOM 1465 C C . ILE A 1 180 ? -18.094 2.531 7.012 1 80.06 180 ILE A C 1
ATOM 1467 O O . ILE A 1 180 ? -19.297 2.305 7.125 1 80.06 180 ILE A O 1
ATOM 1471 N N . GLU A 1 181 ? -17.109 1.697 7.316 1 78.12 181 GLU A N 1
ATOM 1472 C CA . GLU A 1 181 ? -17.469 0.34 7.719 1 78.12 181 GLU A CA 1
ATOM 1473 C C . GLU A 1 181 ? -18.281 0.341 9 1 78.12 181 GLU A C 1
ATOM 1475 O O . GLU A 1 181 ? -19.234 -0.439 9.141 1 78.12 181 GLU A O 1
ATOM 1480 N N . LYS A 1 182 ? -17.875 1.164 9.836 1 82.75 182 LYS A N 1
ATOM 1481 C CA . LYS A 1 182 ? -18.594 1.263 11.109 1 82.75 182 LYS A CA 1
ATOM 1482 C C . LYS A 1 182 ? -20.047 1.633 10.891 1 82.75 182 LYS A C 1
ATOM 1484 O O . LYS A 1 182 ? -20.938 1.042 11.5 1 82.75 182 LYS A O 1
ATOM 1489 N N . ILE A 1 183 ? -20.312 2.574 10.102 1 89.12 183 ILE A N 1
ATOM 1490 C CA . ILE A 1 183 ? -21.672 3.037 9.82 1 89.12 183 ILE A CA 1
ATOM 1491 C C . ILE A 1 183 ? -22.453 1.941 9.102 1 89.12 183 ILE A C 1
ATOM 1493 O O . ILE A 1 183 ? -23.609 1.668 9.445 1 89.12 183 ILE A O 1
ATOM 1497 N N . ILE A 1 184 ? -21.797 1.296 8.195 1 86.88 184 ILE A N 1
ATOM 1498 C CA . ILE A 1 184 ? -22.453 0.239 7.43 1 86.88 184 ILE A CA 1
ATOM 1499 C C . ILE A 1 184 ? -22.812 -0.92 8.352 1 86.88 184 ILE A C 1
ATOM 1501 O O . ILE A 1 184 ? -23.938 -1.411 8.328 1 86.88 184 ILE A O 1
ATOM 1505 N N . ASP A 1 185 ? -21.875 -1.276 9.18 1 85.88 185 ASP A N 1
ATOM 1506 C CA . ASP A 1 185 ? -22.125 -2.359 10.125 1 85.88 185 ASP A CA 1
ATOM 1507 C C . ASP A 1 185 ? -23.266 -2.004 11.078 1 85.88 185 ASP A C 1
ATOM 1509 O O . ASP A 1 185 ? -24.094 -2.854 11.406 1 85.88 185 ASP A O 1
ATOM 1513 N N . TYR A 1 186 ? -23.281 -0.807 11.516 1 90.88 186 TYR A N 1
ATOM 1514 C CA . TYR A 1 186 ? -24.312 -0.35 12.43 1 90.88 186 TYR A CA 1
ATOM 1515 C C . TYR A 1 186 ? -25.688 -0.423 11.781 1 90.88 186 TYR A C 1
ATOM 1517 O O . TYR A 1 186 ? -26.641 -0.964 12.367 1 90.88 186 TYR A O 1
ATOM 1525 N N . TYR A 1 187 ? -25.859 0.088 10.648 1 93.31 187 TYR A N 1
ATOM 1526 C CA . TYR A 1 187 ? -27.109 0.028 9.906 1 93.31 187 TYR A CA 1
ATOM 1527 C C . TYR A 1 187 ? -27.547 -1.416 9.688 1 93.31 187 TYR A C 1
ATOM 1529 O O . TYR A 1 187 ? -28.719 -1.755 9.898 1 93.31 187 TYR A O 1
ATOM 1537 N N . CYS A 1 188 ? -26.547 -2.203 9.242 1 89.06 188 CYS A N 1
ATOM 1538 C CA . CYS A 1 188 ? -26.875 -3.59 8.938 1 89.06 188 CYS A CA 1
ATOM 1539 C C . CYS A 1 188 ? -27.344 -4.332 10.18 1 89.06 188 CYS A C 1
ATOM 1541 O O . CYS A 1 188 ? -28.266 -5.152 10.109 1 89.06 188 CYS A O 1
ATOM 1543 N N . SER A 1 189 ? -26.719 -4.074 11.227 1 90.62 189 SER A N 1
ATOM 1544 C CA . SER A 1 189 ? -27.125 -4.684 12.492 1 90.62 189 SER A CA 1
ATOM 1545 C C . SER A 1 189 ? -28.562 -4.305 12.836 1 90.62 189 SER A C 1
ATOM 1547 O O . SER A 1 189 ? -29.344 -5.148 13.289 1 90.62 189 SER A O 1
ATOM 1549 N N . LYS A 1 190 ? -28.984 -3.092 12.648 1 91.12 190 LYS A N 1
ATOM 1550 C CA . LYS A 1 190 ? -30.344 -2.619 12.922 1 91.12 190 LYS A CA 1
ATOM 1551 C C . LYS A 1 190 ? -31.344 -3.199 11.922 1 91.12 190 LYS A C 1
ATOM 1553 O O . LYS A 1 190 ? -32.469 -3.562 12.297 1 91.12 190 LYS A O 1
ATOM 1558 N N . ALA A 1 191 ? -30.938 -3.244 10.703 1 90.19 191 ALA A N 1
ATOM 1559 C CA . ALA A 1 191 ? -31.797 -3.721 9.625 1 90.19 191 ALA A CA 1
ATOM 1560 C C . ALA A 1 191 ? -31.891 -5.242 9.641 1 90.19 191 ALA A C 1
ATOM 1562 O O . ALA A 1 191 ? -32.781 -5.816 8.984 1 90.19 191 ALA A O 1
ATOM 1563 N N . GLY A 1 192 ? -31 -5.93 10.367 1 87.06 192 GLY A N 1
ATOM 1564 C CA . GLY A 1 192 ? -31 -7.383 10.422 1 87.06 192 GLY A CA 1
ATOM 1565 C C . GLY A 1 192 ? -30.469 -8.023 9.148 1 87.06 192 GLY A C 1
ATOM 1566 O O . GLY A 1 192 ? -31.016 -9.023 8.672 1 87.06 192 GLY A O 1
ATOM 1567 N N . ILE A 1 193 ? -29.625 -7.367 8.523 1 82 193 ILE A N 1
ATOM 1568 C CA . ILE A 1 193 ? -29.016 -7.898 7.309 1 82 193 ILE A CA 1
ATOM 1569 C C . ILE A 1 193 ? -27.5 -8 7.48 1 82 193 ILE A C 1
ATOM 1571 O O . ILE A 1 193 ? -26.938 -7.379 8.375 1 82 193 ILE A O 1
ATOM 1575 N N . VAL A 1 194 ? -26.906 -8.867 6.676 1 76.81 194 VAL A N 1
ATOM 1576 C CA . VAL A 1 194 ? -25.453 -9.008 6.695 1 76.81 194 VAL A CA 1
ATOM 1577 C C . VAL A 1 194 ? -24.812 -7.938 5.809 1 76.81 194 VAL A C 1
ATOM 1579 O O . VAL A 1 194 ? -25.422 -7.488 4.832 1 76.81 194 VAL A O 1
ATOM 1582 N N . SER A 1 195 ? -23.594 -7.504 6.156 1 76 195 SER A N 1
ATOM 1583 C CA . SER A 1 195 ? -22.906 -6.363 5.543 1 76 195 SER A CA 1
ATOM 1584 C C . SER A 1 195 ? -22.781 -6.547 4.035 1 76 195 SER A C 1
ATOM 1586 O O . SER A 1 195 ? -22.812 -5.574 3.281 1 76 195 SER A O 1
ATOM 1588 N N . ILE A 1 196 ? -22.719 -7.77 3.648 1 74.06 196 ILE A N 1
ATOM 1589 C CA . ILE A 1 196 ? -22.5 -8.047 2.23 1 74.06 196 ILE A CA 1
ATOM 1590 C C . ILE A 1 196 ? -23.766 -7.684 1.447 1 74.06 196 ILE A C 1
ATOM 1592 O O . ILE A 1 196 ? -23.719 -7.508 0.227 1 74.06 196 ILE A O 1
ATOM 1596 N N . ASN A 1 197 ? -24.844 -7.578 2.143 1 75.19 197 ASN A N 1
ATOM 1597 C CA . ASN A 1 197 ? -26.109 -7.266 1.483 1 75.19 197 ASN A CA 1
ATOM 1598 C C . ASN A 1 197 ? -26.359 -5.762 1.451 1 75.19 197 ASN A C 1
ATOM 1600 O O . ASN A 1 197 ? -27.406 -5.316 0.963 1 75.19 197 ASN A O 1
ATOM 1604 N N . PHE A 1 198 ? -25.438 -5.016 2.006 1 81.62 198 PHE A N 1
ATOM 1605 C CA . PHE A 1 198 ? -25.531 -3.566 1.87 1 81.62 198 PHE A CA 1
ATOM 1606 C C . PHE A 1 198 ? -25.406 -3.152 0.409 1 81.62 198 PHE A C 1
ATOM 1608 O O . PHE A 1 198 ? -24.547 -3.654 -0.312 1 81.62 198 PHE A O 1
ATOM 1615 N N . LYS A 1 199 ? -26.312 -2.293 0.012 1 76.81 199 LYS A N 1
ATOM 1616 C CA . LYS A 1 199 ? -26.328 -1.901 -1.395 1 76.81 199 LYS A CA 1
ATOM 1617 C C . LYS A 1 199 ? -25.141 -1.002 -1.729 1 76.81 199 LYS A C 1
ATOM 1619 O O . LYS A 1 199 ? -24.969 0.061 -1.127 1 76.81 199 LYS A O 1
ATOM 1624 N N . PRO A 1 200 ? -24.359 -1.406 -2.727 1 74.88 200 PRO A N 1
ATOM 1625 C CA . PRO A 1 200 ? -23.172 -0.635 -3.08 1 74.88 200 PRO A CA 1
ATOM 1626 C C . PRO A 1 200 ? -23.5 0.8 -3.488 1 74.88 200 PRO A C 1
ATOM 1628 O O . PRO A 1 200 ? -22.703 1.714 -3.219 1 74.88 200 PRO A O 1
ATOM 1631 N N . LYS A 1 201 ? -24.641 1.029 -4.062 1 75.5 201 LYS A N 1
ATOM 1632 C CA . LYS A 1 201 ? -25.031 2.354 -4.531 1 75.5 201 LYS A CA 1
ATOM 1633 C C . LYS A 1 201 ? -25.203 3.324 -3.365 1 75.5 201 LYS A C 1
ATOM 1635 O O . LYS A 1 201 ? -25.188 4.543 -3.555 1 75.5 201 LYS A O 1
ATOM 1640 N N . GLU A 1 202 ? -25.344 2.76 -2.166 1 82.88 202 GLU A N 1
ATOM 1641 C CA . GLU A 1 202 ? -25.594 3.602 -1.002 1 82.88 202 GLU A CA 1
ATOM 1642 C C . GLU A 1 202 ? -24.312 3.971 -0.283 1 82.88 202 GLU A C 1
ATOM 1644 O O . GLU A 1 202 ? -24.328 4.727 0.688 1 82.88 202 GLU A O 1
ATOM 1649 N N . PHE A 1 203 ? -23.219 3.467 -0.797 1 80.62 203 PHE A N 1
ATOM 1650 C CA . PHE A 1 203 ? -21.906 3.803 -0.228 1 80.62 203 PHE A CA 1
ATOM 1651 C C . PHE A 1 203 ? -21.641 5.297 -0.34 1 80.62 203 PHE A C 1
ATOM 1653 O O . PHE A 1 203 ? -21.125 5.91 0.592 1 80.62 203 PHE A O 1
ATOM 1660 N N . GLU A 1 204 ? -21.984 5.75 -1.442 1 78.56 204 GLU A N 1
ATOM 1661 C CA . GLU A 1 204 ? -21.766 7.176 -1.681 1 78.56 204 GLU A CA 1
ATOM 1662 C C . GLU A 1 204 ? -22.516 8.023 -0.667 1 78.56 204 GLU A C 1
ATOM 1664 O O . GLU A 1 204 ? -22.016 9.062 -0.222 1 78.56 204 GLU A O 1
ATOM 1669 N N . THR A 1 205 ? -23.703 7.598 -0.402 1 87.69 205 THR A N 1
ATOM 1670 C CA . THR A 1 205 ? -24.516 8.32 0.573 1 87.69 205 THR A CA 1
ATOM 1671 C C . THR A 1 205 ? -23.828 8.344 1.936 1 87.69 205 THR A C 1
ATOM 1673 O O . THR A 1 205 ? -23.797 9.375 2.602 1 87.69 205 THR A O 1
ATOM 1676 N N . VAL A 1 206 ? -23.328 7.191 2.354 1 87.5 206 VAL A N 1
ATOM 1677 C CA . VAL A 1 206 ? -22.625 7.086 3.633 1 87.5 206 VAL A CA 1
ATOM 1678 C C . VAL A 1 206 ? -21.422 8.016 3.641 1 87.5 206 VAL A C 1
ATOM 1680 O O . VAL A 1 206 ? -21.203 8.758 4.602 1 87.5 206 VAL A O 1
ATOM 1683 N N . GLU A 1 207 ? -20.703 7.961 2.539 1 80.19 207 GLU A N 1
ATOM 1684 C CA . GLU A 1 207 ? -19.516 8.805 2.408 1 80.19 207 GLU A CA 1
ATOM 1685 C C . GLU A 1 207 ? -19.875 10.281 2.484 1 80.19 207 GLU A C 1
ATOM 1687 O O . GLU A 1 207 ? -19.203 11.062 3.15 1 80.19 207 GLU A O 1
ATOM 1692 N N . GLU A 1 208 ? -20.875 10.656 1.778 1 82.69 208 GLU A N 1
ATOM 1693 C CA . GLU A 1 208 ? -21.344 12.039 1.771 1 82.69 208 GLU A CA 1
ATOM 1694 C C . GLU A 1 208 ? -21.703 12.508 3.178 1 82.69 208 GLU A C 1
ATOM 1696 O O . GLU A 1 208 ? -21.375 13.625 3.574 1 82.69 208 GLU A O 1
ATOM 1701 N N . LEU A 1 209 ? -22.438 11.703 3.844 1 87.5 209 LEU A N 1
ATOM 1702 C CA . LEU A 1 209 ? -22.859 12.039 5.199 1 87.5 209 LEU A CA 1
ATOM 1703 C C . LEU A 1 209 ? -21.656 12.211 6.121 1 87.5 209 LEU A C 1
ATOM 1705 O O . LEU A 1 209 ? -21.609 13.148 6.918 1 87.5 209 LEU A O 1
ATOM 1709 N N . LEU A 1 210 ? -20.672 11.32 5.914 1 83.19 210 LEU A N 1
ATOM 1710 C CA . LEU A 1 210 ? -19.5 11.312 6.785 1 83.19 210 LEU A CA 1
ATOM 1711 C C . LEU A 1 210 ? -18.641 12.539 6.535 1 83.19 210 LEU A C 1
ATOM 1713 O O . LEU A 1 210 ? -17.797 12.898 7.367 1 83.19 210 LEU A O 1
ATOM 1717 N N . GLN A 1 211 ? -18.812 13.172 5.453 1 73.88 211 GLN A N 1
ATOM 1718 C CA . GLN A 1 211 ? -18.062 14.383 5.141 1 73.88 211 GLN A CA 1
ATOM 1719 C C . GLN A 1 211 ? -18.5 15.547 6.027 1 73.88 211 GLN A C 1
ATOM 1721 O O . GLN A 1 211 ? -17.703 16.453 6.309 1 73.88 211 GLN A O 1
ATOM 1726 N N . LYS A 1 212 ? -19.75 15.5 6.512 1 76 212 LYS A N 1
ATOM 1727 C CA . LYS A 1 212 ? -20.281 16.688 7.176 1 76 212 LYS A CA 1
ATOM 1728 C C . LYS A 1 212 ? -20.859 16.344 8.539 1 76 212 LYS A C 1
ATOM 1730 O O . LYS A 1 212 ? -20.984 17.219 9.406 1 76 212 LYS A O 1
ATOM 1735 N N . VAL A 1 213 ? -21.266 15.094 8.695 1 83.25 213 VAL A N 1
ATOM 1736 C CA . VAL A 1 213 ? -22.016 14.711 9.883 1 83.25 213 VAL A CA 1
ATOM 1737 C C . VAL A 1 213 ? -21.172 13.766 10.742 1 83.25 213 VAL A C 1
ATOM 1739 O O . VAL A 1 213 ? -20.641 12.781 10.242 1 83.25 213 VAL A O 1
ATOM 1742 N N . PRO A 1 214 ? -21 14.102 11.984 1 80.62 214 PRO A N 1
ATOM 1743 C CA . PRO A 1 214 ? -20.25 13.203 12.875 1 80.62 214 PRO A CA 1
ATOM 1744 C C . PRO A 1 214 ? -20.891 11.812 12.977 1 80.62 214 PRO A C 1
ATOM 1746 O O . PRO A 1 214 ? -22.109 11.68 12.844 1 80.62 214 PRO A O 1
ATOM 1749 N N . VAL A 1 215 ? -20.031 10.828 13.297 1 87.81 215 VAL A N 1
ATOM 1750 C CA . VAL A 1 215 ? -20.406 9.414 13.32 1 87.81 215 VAL A CA 1
ATOM 1751 C C . VAL A 1 215 ? -21.547 9.195 14.32 1 87.81 215 VAL A C 1
ATOM 1753 O O . VAL A 1 215 ? -22.5 8.484 14.023 1 87.81 215 VAL A O 1
ATOM 1756 N N . ASP A 1 216 ? -21.391 9.844 15.445 1 87.06 216 ASP A N 1
ATOM 1757 C CA . ASP A 1 216 ? -22.375 9.625 16.5 1 87.06 216 ASP A CA 1
ATOM 1758 C C . ASP A 1 216 ? -23.75 10.148 16.078 1 87.06 216 ASP A C 1
ATOM 1760 O O . ASP A 1 216 ? -24.781 9.555 16.422 1 87.06 216 ASP A O 1
ATOM 1764 N N . VAL A 1 217 ? -23.781 11.195 15.391 1 88.81 217 VAL A N 1
ATOM 1765 C CA . VAL A 1 217 ? -25.031 11.766 14.914 1 88.81 217 VAL A CA 1
ATOM 1766 C C . VAL A 1 217 ? -25.641 10.859 13.852 1 88.81 217 VAL A C 1
ATOM 1768 O O . VAL A 1 217 ? -26.859 10.664 13.82 1 88.81 217 VAL A O 1
ATOM 1771 N N . ILE A 1 218 ? -24.828 10.305 13.023 1 93.75 218 ILE A N 1
ATOM 1772 C CA . ILE A 1 218 ? -25.312 9.391 12 1 93.75 218 ILE A CA 1
ATOM 1773 C C . ILE A 1 218 ? -25.953 8.164 12.656 1 93.75 218 ILE A C 1
ATOM 1775 O O . ILE A 1 218 ? -27.047 7.754 12.281 1 93.75 218 ILE A O 1
ATOM 1779 N N . LYS A 1 219 ? -25.25 7.652 13.609 1 93.56 219 LYS A N 1
ATOM 1780 C CA . LYS A 1 219 ? -25.781 6.488 14.32 1 93.56 219 LYS A CA 1
ATOM 1781 C C . LYS A 1 219 ? -27.109 6.816 15 1 93.56 219 LYS A C 1
ATOM 1783 O O . LYS A 1 219 ? -28.047 6.023 14.945 1 93.56 219 LYS A O 1
ATOM 1788 N N . LYS A 1 220 ? -27.141 7.953 15.609 1 93.69 220 LYS A N 1
ATOM 1789 C CA . LYS A 1 220 ? -28.375 8.391 16.25 1 93.69 220 LYS A CA 1
ATOM 1790 C C . LYS A 1 220 ? -29.5 8.523 15.219 1 93.69 220 LYS A C 1
ATOM 1792 O O . LYS A 1 220 ? -30.641 8.156 15.5 1 93.69 220 LYS A O 1
ATOM 1797 N N . GLY A 1 221 ? -29.188 9.109 14.141 1 95.06 221 GLY A N 1
ATOM 1798 C CA . GLY A 1 221 ? -30.172 9.227 13.07 1 95.06 221 GLY A CA 1
ATOM 1799 C C . GLY A 1 221 ? -30.688 7.891 12.586 1 95.06 221 GLY A C 1
ATOM 1800 O O . GLY A 1 221 ? -31.875 7.742 12.312 1 95.06 221 GLY A O 1
ATOM 1801 N N . ILE A 1 222 ? -29.828 6.891 12.445 1 95.44 222 ILE A N 1
ATOM 1802 C CA . ILE A 1 222 ? -30.234 5.535 12.078 1 95.44 222 ILE A CA 1
ATOM 1803 C C . ILE A 1 222 ? -31.203 4.98 13.125 1 95.44 222 ILE A C 1
ATOM 1805 O O . ILE A 1 222 ? -32.281 4.473 12.781 1 95.44 222 ILE A O 1
ATOM 1809 N N . ASP A 1 223 ? -30.797 5.109 14.375 1 95.38 223 ASP A N 1
ATOM 1810 C CA . ASP A 1 223 ? -31.641 4.641 15.461 1 95.38 223 ASP A CA 1
ATOM 1811 C C . ASP A 1 223 ? -33.031 5.266 15.391 1 95.38 223 ASP A C 1
ATOM 1813 O O . ASP A 1 223 ? -34.031 4.562 15.5 1 95.38 223 ASP A O 1
ATOM 1817 N N . ASP A 1 224 ? -33.062 6.527 15.188 1 94.94 224 ASP A N 1
ATOM 1818 C CA . ASP A 1 224 ? -34.344 7.254 15.141 1 94.94 224 ASP A CA 1
ATOM 1819 C C . ASP A 1 224 ? -35.156 6.816 13.938 1 94.94 224 ASP A C 1
ATOM 1821 O O . ASP A 1 224 ? -36.406 6.707 14.039 1 94.94 224 ASP A O 1
ATOM 1825 N N . ALA A 1 225 ? -34.562 6.637 12.852 1 94.94 225 ALA A N 1
ATOM 1826 C CA . ALA A 1 225 ? -35.281 6.188 11.648 1 94.94 225 ALA A CA 1
ATOM 1827 C C . ALA A 1 225 ? -35.938 4.84 11.883 1 94.94 225 ALA A C 1
ATOM 1829 O O . ALA A 1 225 ? -37.094 4.645 11.5 1 94.94 225 ALA A O 1
ATOM 1830 N N . PHE A 1 226 ? -35.25 3.951 12.523 1 94.56 226 PHE A N 1
ATOM 1831 C CA . PHE A 1 226 ? -35.781 2.619 12.75 1 94.56 226 PHE A CA 1
ATOM 1832 C C . PHE A 1 226 ? -36.844 2.648 13.852 1 94.56 226 PHE A C 1
ATOM 1834 O O . PHE A 1 226 ? -37.844 1.931 13.773 1 94.56 226 PHE A O 1
ATOM 1841 N N . LYS A 1 227 ? -36.562 3.393 14.852 1 93.12 227 LYS A N 1
ATOM 1842 C CA . LYS A 1 227 ? -37.5 3.514 15.969 1 93.12 227 LYS A CA 1
ATOM 1843 C C . LYS A 1 227 ? -38.844 4.09 15.508 1 93.12 227 LYS A C 1
ATOM 1845 O O . LYS A 1 227 ? -39.906 3.645 15.953 1 93.12 227 LYS A O 1
ATOM 1850 N N . ASN A 1 228 ? -38.781 5.016 14.609 1 92.25 228 ASN A N 1
ATOM 1851 C CA . ASN A 1 228 ? -39.969 5.75 14.203 1 92.25 228 ASN A CA 1
ATOM 1852 C C . ASN A 1 228 ? -40.562 5.195 12.906 1 92.25 228 ASN A C 1
ATOM 1854 O O . ASN A 1 228 ? -41.469 5.785 12.336 1 92.25 228 ASN A O 1
ATOM 1858 N N . TYR A 1 229 ? -40 4.125 12.461 1 92 229 TYR A N 1
ATOM 1859 C CA . TYR A 1 229 ? -40.469 3.559 11.203 1 92 229 TYR A CA 1
ATOM 1860 C C . TYR A 1 229 ? -41.906 3.033 11.328 1 92 229 TYR A C 1
ATOM 1862 O O . TYR A 1 229 ? -42.219 2.301 12.266 1 92 229 TYR A O 1
ATOM 1870 N N . LYS A 1 230 ? -42.812 3.457 10.445 1 89.5 230 LYS A N 1
ATOM 1871 C CA . LYS A 1 230 ? -44.188 2.969 10.375 1 89.5 230 LYS A CA 1
ATOM 1872 C C . LYS A 1 230 ? -44.438 2.166 9.102 1 89.5 230 LYS A C 1
ATOM 1874 O O . LYS A 1 230 ? -44.625 2.74 8.031 1 89.5 230 LYS A O 1
ATOM 1879 N N . PRO A 1 231 ? -44.469 0.825 9.234 1 88.19 231 PRO A N 1
ATOM 1880 C CA . PRO A 1 231 ? -44.656 -0.007 8.039 1 88.19 231 PRO A CA 1
ATOM 1881 C C . PRO A 1 231 ? -46.062 0.157 7.426 1 88.19 231 PRO A C 1
ATOM 1883 O O . PRO A 1 231 ? -47.031 0.354 8.148 1 88.19 231 PRO A O 1
ATOM 1886 N N . SER A 1 232 ? -46.156 0.251 6.082 1 86.69 232 SER A N 1
ATOM 1887 C CA . SER A 1 232 ? -47.406 0.346 5.359 1 86.69 232 SER A CA 1
ATOM 1888 C C . SER A 1 232 ? -48.125 -0.991 5.348 1 86.69 232 SER A C 1
ATOM 1890 O O . SER A 1 232 ? -49.375 -1.032 5.195 1 86.69 232 SER A O 1
ATOM 1892 N N . PHE A 1 233 ? -47.5 -2.072 5.426 1 88 233 PHE A N 1
ATOM 1893 C CA . PHE A 1 233 ? -48.062 -3.412 5.516 1 88 233 PHE A CA 1
ATOM 1894 C C . PHE A 1 233 ? -47.25 -4.281 6.469 1 88 233 PHE A C 1
ATOM 1896 O O . PHE A 1 233 ? -46.125 -3.932 6.824 1 88 233 PHE A O 1
ATOM 1903 N N . LYS A 1 234 ? -47.969 -5.312 6.879 1 87.19 234 LYS A N 1
ATOM 1904 C CA . LYS A 1 234 ? -47.312 -6.227 7.82 1 87.19 234 LYS A CA 1
ATOM 1905 C C . LYS A 1 234 ? -46.031 -6.82 7.227 1 87.19 234 LYS A C 1
ATOM 1907 O O . LYS A 1 234 ? -46.062 -7.348 6.113 1 87.19 234 LYS A O 1
ATOM 1912 N N . GLY A 1 235 ? -44.906 -6.605 7.887 1 86.62 235 GLY A N 1
ATOM 1913 C CA . GLY A 1 235 ? -43.656 -7.234 7.469 1 86.62 235 GLY A CA 1
ATOM 1914 C C . GLY A 1 235 ? -42.75 -6.289 6.734 1 8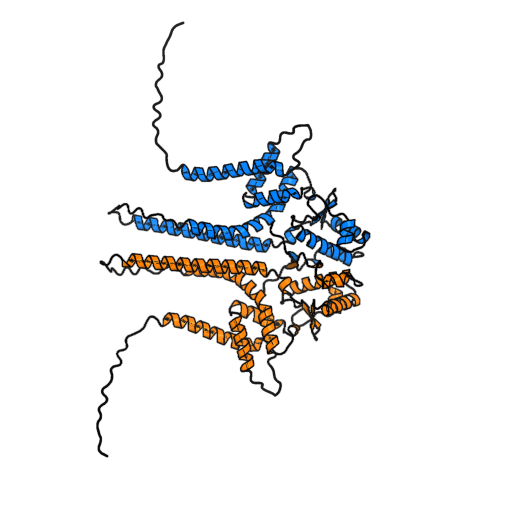6.62 235 GLY A C 1
ATOM 1915 O O . GLY A 1 235 ? -41.625 -6.656 6.395 1 86.62 235 GLY A O 1
ATOM 1916 N N . GLU A 1 236 ? -43.281 -5.117 6.461 1 85.06 236 GLU A N 1
ATOM 1917 C CA . GLU A 1 236 ? -42.438 -4.141 5.773 1 85.06 236 GLU A CA 1
ATOM 1918 C C . GLU A 1 236 ? -41.312 -3.66 6.676 1 85.06 236 GLU A C 1
ATOM 1920 O O . GLU A 1 236 ? -41.531 -3.447 7.871 1 85.06 236 GLU A O 1
ATOM 1925 N N . LYS A 1 237 ? -40.094 -3.693 6.195 1 86.25 237 LYS A N 1
ATOM 1926 C CA . LYS A 1 237 ? -38.938 -3.229 6.934 1 86.25 237 LYS A CA 1
ATOM 1927 C C . LYS A 1 237 ? -38.156 -2.191 6.129 1 86.25 237 LYS A C 1
ATOM 1929 O O . LYS A 1 237 ? -38.375 -2.021 4.93 1 86.25 237 LYS A O 1
ATOM 1934 N N . ILE A 1 238 ? -37.281 -1.46 6.766 1 88.38 238 ILE A N 1
ATOM 1935 C CA . ILE A 1 238 ? -36.375 -0.547 6.078 1 88.38 238 ILE A CA 1
ATOM 1936 C C . ILE A 1 238 ? -35.375 -1.345 5.242 1 88.38 238 ILE A C 1
ATOM 1938 O O . ILE A 1 238 ? -34.625 -2.178 5.777 1 88.38 238 ILE A O 1
ATOM 1942 N N . SER A 1 239 ? -35.406 -1.041 3.994 1 84.69 239 SER A N 1
ATOM 1943 C CA . SER A 1 239 ? -34.594 -1.874 3.123 1 84.69 239 SER A CA 1
ATOM 1944 C C . SER A 1 239 ? -33.469 -1.073 2.51 1 84.69 239 SER A C 1
ATOM 1946 O O . SER A 1 239 ? -32.656 -1.61 1.739 1 84.69 239 SER A O 1
ATOM 1948 N N . SER A 1 240 ? -33.406 0.197 2.846 1 89.38 240 SER A N 1
ATOM 1949 C CA . SER A 1 240 ? -32.406 1.065 2.236 1 89.38 240 SER A CA 1
ATOM 1950 C C . SER A 1 240 ? -31.844 2.057 3.25 1 89.38 240 SER A C 1
ATOM 1952 O O . SER A 1 240 ? -32.594 2.652 4.027 1 89.38 240 SER A O 1
ATOM 1954 N N . PHE A 1 241 ? -30.562 2.158 3.15 1 92.25 241 PHE A N 1
ATOM 1955 C CA . PHE A 1 241 ? -29.891 3.145 3.998 1 92.25 241 PHE A CA 1
ATOM 1956 C C . PHE A 1 241 ? -30.375 4.551 3.666 1 92.25 241 PHE A C 1
ATOM 1958 O O . PHE A 1 241 ? -30.422 5.422 4.535 1 92.25 241 PHE A O 1
ATOM 1965 N N . ASN A 1 242 ? -30.766 4.762 2.475 1 91.25 242 ASN A N 1
ATOM 1966 C CA . ASN A 1 242 ? -31.203 6.078 2.016 1 91.25 242 ASN A CA 1
ATOM 1967 C C . ASN A 1 242 ? -32.438 6.551 2.768 1 91.25 242 ASN A C 1
ATOM 1969 O O . ASN A 1 242 ? -32.719 7.75 2.836 1 91.25 242 ASN A O 1
ATOM 1973 N N . TYR A 1 243 ? -33.125 5.66 3.33 1 93.06 243 TYR A N 1
ATOM 1974 C CA . TYR A 1 243 ? -34.312 6 4.141 1 93.06 243 TYR A CA 1
ATOM 1975 C C . TYR A 1 243 ? -33.906 6.789 5.375 1 93.06 243 TYR A C 1
ATOM 1977 O O . TYR A 1 243 ? -34.656 7.641 5.855 1 93.06 243 TYR A O 1
ATOM 1985 N N . CYS A 1 244 ? -32.75 6.566 5.852 1 94.25 244 CYS A N 1
ATOM 1986 C CA . CYS A 1 244 ? -32.281 7.172 7.094 1 94.25 244 CYS A CA 1
ATOM 1987 C C . CYS A 1 244 ? -31.719 8.57 6.84 1 94.25 244 CYS A C 1
ATOM 1989 O O . CYS A 1 244 ? -31.578 9.367 7.773 1 94.25 244 CYS A O 1
ATOM 1991 N N . LYS A 1 245 ? -31.375 8.859 5.598 1 94.75 245 LYS A N 1
ATOM 1992 C CA . LYS A 1 245 ? -30.641 10.07 5.266 1 94.75 245 LYS A CA 1
ATOM 1993 C C . LYS A 1 245 ? -31.391 11.32 5.703 1 94.75 245 LYS A C 1
ATOM 1995 O O . LYS A 1 245 ? -30.844 12.172 6.406 1 94.75 245 LYS A O 1
ATOM 2000 N N . PRO A 1 246 ? -32.656 11.453 5.391 1 93.56 246 PRO A N 1
ATOM 2001 C CA . PRO A 1 246 ? -33.375 12.656 5.812 1 93.56 246 PRO A CA 1
ATOM 2002 C C . PRO A 1 246 ? -33.469 12.789 7.332 1 93.56 246 PRO A C 1
ATOM 2004 O O . PRO A 1 246 ? -33.438 13.898 7.859 1 93.56 246 PRO A O 1
ATOM 2007 N N . VAL A 1 247 ? -33.594 11.734 8.008 1 93.94 247 VAL A N 1
ATOM 2008 C CA . VAL A 1 247 ? -33.688 11.742 9.469 1 93.94 247 VAL A CA 1
ATOM 2009 C C . VAL A 1 247 ? -32.344 12.211 10.055 1 93.94 247 VAL A C 1
ATOM 2011 O O . VAL A 1 247 ? -32.312 13.055 10.953 1 93.94 247 VAL A O 1
ATOM 2014 N N . ILE A 1 248 ? -31.266 11.734 9.516 1 94.25 248 ILE A N 1
ATOM 2015 C CA . ILE A 1 248 ? -29.922 12.078 9.961 1 94.25 248 ILE A CA 1
ATOM 2016 C C . ILE A 1 248 ? -29.672 13.57 9.75 1 94.25 248 ILE A C 1
ATOM 2018 O O . ILE A 1 248 ? -29.203 14.266 10.656 1 94.25 248 ILE A O 1
ATOM 2022 N N . LEU A 1 249 ? -30.031 14.023 8.609 1 93.62 249 LEU A N 1
ATOM 2023 C CA . LEU A 1 249 ? -29.797 15.422 8.273 1 93.62 249 LEU A CA 1
ATOM 2024 C C . LEU A 1 249 ? -30.672 16.344 9.133 1 93.62 249 LEU A C 1
ATOM 2026 O O . LEU A 1 249 ? -30.234 17.422 9.508 1 93.62 249 LEU A O 1
ATOM 2030 N N . LYS A 1 250 ? -31.812 15.938 9.383 1 92.88 250 LYS A N 1
ATOM 2031 C CA . LYS A 1 250 ? -32.688 16.719 10.25 1 92.88 250 LYS A CA 1
ATOM 2032 C C . LYS A 1 250 ? -32.094 16.875 11.641 1 92.88 250 LYS A C 1
ATOM 2034 O O . LYS A 1 250 ? -32.062 17.984 12.188 1 92.88 250 LYS A O 1
ATOM 2039 N N . ILE A 1 251 ? -31.609 15.805 12.188 1 91.62 251 ILE A N 1
ATOM 2040 C CA . ILE A 1 251 ? -30.969 15.844 13.5 1 91.62 251 ILE A CA 1
ATOM 2041 C C . ILE A 1 251 ? -29.75 16.766 13.453 1 91.62 251 ILE A C 1
ATOM 2043 O O . ILE A 1 251 ? -29.562 17.594 14.352 1 91.62 251 ILE A O 1
ATOM 2047 N N . TRP A 1 252 ? -28.984 16.672 12.445 1 89.62 252 TRP A N 1
ATOM 2048 C CA . TRP A 1 252 ? -27.75 17.453 12.305 1 89.62 252 TRP A CA 1
ATOM 2049 C C . TRP A 1 252 ? -28.062 18.938 12.172 1 89.62 252 TRP A C 1
ATOM 2051 O O . TRP A 1 252 ? -27.406 19.766 12.789 1 89.62 252 TRP A O 1
ATOM 2061 N N . ASN A 1 253 ? -29.031 19.234 11.406 1 88.81 253 ASN A N 1
ATOM 2062 C CA . ASN A 1 253 ? -29.453 20.625 11.234 1 88.81 253 ASN A CA 1
ATOM 2063 C C . ASN A 1 253 ? -29.953 21.234 12.539 1 88.81 253 ASN A C 1
ATOM 2065 O O . ASN A 1 253 ? -29.688 22.391 12.836 1 88.81 253 ASN A O 1
ATOM 2069 N N . ASN A 1 254 ? -30.625 20.438 13.258 1 86.62 254 ASN A N 1
ATOM 2070 C CA . ASN A 1 254 ? -31.125 20.891 14.547 1 86.62 254 ASN A CA 1
ATOM 2071 C C . ASN A 1 254 ? -30 21.203 15.516 1 86.62 254 ASN A C 1
ATOM 2073 O O . ASN A 1 254 ? -30.047 22.172 16.266 1 86.62 254 ASN A O 1
ATOM 2077 N N . ILE A 1 255 ? -29 20.406 15.477 1 82.56 255 ILE A N 1
ATOM 2078 C CA . ILE A 1 255 ? -27.828 20.594 16.328 1 82.56 255 ILE A CA 1
ATOM 2079 C C . ILE A 1 255 ? -27.078 21.859 15.906 1 82.56 255 ILE A C 1
ATOM 2081 O O . ILE A 1 255 ? -26.625 22.625 16.75 1 82.56 255 ILE A O 1
ATOM 2085 N N . ASN A 1 256 ? -26.938 22.094 14.672 1 77.38 256 ASN A N 1
ATOM 2086 C CA . ASN A 1 256 ? -26.203 23.25 14.148 1 77.38 256 ASN A CA 1
ATOM 2087 C C . ASN A 1 256 ? -26.984 24.547 14.359 1 77.38 256 ASN A C 1
ATOM 2089 O O . ASN A 1 256 ? -26.391 25.609 14.562 1 77.38 256 ASN A O 1
ATOM 2093 N N . ILE A 1 257 ? -28.25 24.531 14.242 1 70.56 257 ILE A N 1
ATOM 2094 C CA . ILE A 1 257 ? -29.078 25.703 14.5 1 70.56 257 ILE A CA 1
ATOM 2095 C C . ILE A 1 257 ? -28.984 26.078 15.977 1 70.56 257 ILE A C 1
ATOM 2097 O O . ILE A 1 257 ? -28.875 27.266 16.312 1 70.56 257 ILE A O 1
ATOM 2101 N N . LYS A 1 258 ? -28.953 25.156 16.797 1 64.62 258 LYS A N 1
ATOM 2102 C CA . LYS A 1 258 ? -28.844 25.391 18.234 1 64.62 258 LYS A CA 1
ATOM 2103 C C . LYS A 1 258 ? -27.469 25.969 18.594 1 64.62 258 LYS A C 1
ATOM 2105 O O . LYS A 1 258 ? -27.359 26.844 19.453 1 64.62 258 LYS A O 1
ATOM 2110 N N . LYS A 1 259 ? -26.516 25.547 17.969 1 57.12 259 LYS A N 1
ATOM 2111 C CA . LYS A 1 259 ? -25.188 26.078 18.219 1 57.12 259 LYS A CA 1
ATOM 2112 C C . LYS A 1 259 ? -25.078 27.531 17.797 1 57.12 259 LYS A C 1
ATOM 2114 O O . LYS A 1 259 ? -24.469 28.344 18.484 1 57.12 259 LYS A O 1
ATOM 2119 N N . LYS A 1 260 ? -25.703 27.891 16.797 1 56.38 260 LYS A N 1
ATOM 2120 C CA . LYS A 1 260 ? -25.719 29.266 16.344 1 56.38 260 LYS A CA 1
ATOM 2121 C C . LYS A 1 260 ? -26.609 30.141 17.219 1 56.38 260 LYS A C 1
ATOM 2123 O O . LYS A 1 260 ? -26.312 31.312 17.453 1 56.38 260 LYS A O 1
ATOM 2128 N N . GLY A 1 261 ? -27.766 29.578 17.625 1 53.22 261 GLY A N 1
ATOM 2129 C CA . GLY A 1 261 ? -28.672 30.328 18.484 1 53.22 261 GLY A CA 1
ATOM 2130 C C . GLY A 1 261 ? -28.109 30.562 19.875 1 53.22 261 GLY A C 1
ATOM 2131 O O . GLY A 1 261 ? -28.391 31.594 20.5 1 53.22 261 GLY A O 1
ATOM 2132 N N . VAL A 1 262 ? -27.438 29.625 20.422 1 52.69 262 VAL A N 1
ATOM 2133 C CA . VAL A 1 262 ? -26.859 29.859 21.734 1 52.69 262 VAL A CA 1
ATOM 2134 C C . VAL A 1 262 ? -25.844 30.984 21.656 1 52.69 262 VAL A C 1
ATOM 2136 O O . VAL A 1 262 ? -25.609 31.703 22.641 1 52.69 262 VAL A O 1
ATOM 2139 N N . ASN A 1 263 ? -25.266 31.109 20.531 1 46.06 263 ASN A N 1
ATOM 2140 C CA . ASN A 1 263 ? -24.328 32.219 20.453 1 46.06 263 ASN A CA 1
ATOM 2141 C C . ASN A 1 263 ? -25.062 33.562 20.359 1 46.06 263 ASN A C 1
ATOM 2143 O O . ASN A 1 263 ? -24.484 34.625 20.625 1 46.06 263 ASN A O 1
ATOM 2147 N N . SER A 1 264 ? -26.344 33.531 19.828 1 43.97 264 SER A N 1
ATOM 2148 C CA . SER A 1 264 ? -27.016 34.812 19.672 1 43.97 264 SER A CA 1
ATOM 2149 C C . SER A 1 264 ? -27.75 35.219 20.953 1 43.97 264 SER A C 1
ATOM 2151 O O . SER A 1 264 ? -28.219 36.344 21.078 1 43.97 264 SER A O 1
ATOM 2153 N N . LYS A 1 265 ? -28.25 34.25 21.797 1 44.69 265 LYS A N 1
ATOM 2154 C CA . LYS A 1 265 ? -29.172 34.656 22.859 1 44.69 265 LYS A CA 1
ATOM 2155 C C . LYS A 1 265 ? -28.453 35.438 23.938 1 44.69 265 LYS A C 1
ATOM 2157 O O . LYS A 1 265 ? -29.078 35.844 24.922 1 44.69 265 LYS A O 1
ATOM 2162 N N . ASP A 1 266 ? -27.141 35.438 23.938 1 39.56 266 ASP A N 1
ATOM 2163 C CA . ASP A 1 266 ? -26.672 36.125 25.141 1 39.56 266 ASP A CA 1
ATOM 2164 C C . ASP A 1 266 ? -27.031 37.594 25.078 1 39.56 266 ASP A C 1
ATOM 2166 O O . ASP A 1 266 ? -26.703 38.375 26 1 39.56 266 ASP A O 1
ATOM 2170 N N . GLY A 1 267 ? -27.297 38.094 23.812 1 34.5 267 GLY A N 1
ATOM 2171 C CA . GLY A 1 267 ? -27.297 39.562 23.969 1 34.5 267 GLY A CA 1
ATOM 2172 C C . GLY A 1 267 ? -28.562 40.094 24.641 1 34.5 267 GLY A C 1
ATOM 2173 O O . GLY A 1 267 ? -28.516 41.062 25.375 1 34.5 267 GLY A O 1
ATOM 2174 N N . ASN A 1 268 ? -29.797 39.781 24.031 1 31.36 268 ASN A N 1
ATOM 2175 C CA . ASN A 1 268 ? -30.844 40.812 24.172 1 31.36 268 ASN A CA 1
ATOM 2176 C C . ASN A 1 268 ? -31.75 40.5 25.359 1 31.36 268 ASN A C 1
ATOM 2178 O O . ASN A 1 268 ? -32.719 39.719 25.234 1 31.36 268 ASN A O 1
ATOM 2182 N N . SER A 1 269 ? -31.312 40.031 26.547 1 32.5 269 SER A N 1
ATOM 2183 C CA . SER A 1 269 ? -32.219 39.844 27.688 1 32.5 269 SER A CA 1
ATOM 2184 C C . SER A 1 269 ? -33.031 41.094 27.953 1 32.5 269 SER A C 1
ATOM 2186 O O . SER A 1 269 ? -32.531 42.062 28.562 1 32.5 269 SER A O 1
ATOM 2188 N N . SER A 1 270 ? -33.875 41.625 26.953 1 28.78 270 SER A N 1
ATOM 2189 C CA . SER A 1 270 ? -34.719 42.781 27.281 1 28.78 270 SER A CA 1
ATOM 2190 C C . SER A 1 270 ? -35.719 42.438 28.359 1 28.78 270 SER A C 1
ATOM 2192 O O . SER A 1 270 ? -36.281 41.344 28.391 1 28.78 270 SER A O 1
ATOM 2194 N N . SER A 1 271 ? -35.688 43.062 29.594 1 29.81 271 SER A N 1
ATOM 2195 C CA . SER A 1 271 ? -36.438 43.125 30.844 1 29.81 271 SER A CA 1
ATOM 2196 C C . SER A 1 271 ? -37.938 43.375 30.594 1 29.81 271 SER A C 1
ATOM 2198 O O . SER A 1 271 ? -38.625 43.875 31.453 1 29.81 271 SER A O 1
ATOM 2200 N N . GLY A 1 272 ? -38.719 42.781 29.578 1 24.69 272 GLY A N 1
ATOM 2201 C CA . GLY A 1 272 ? -40.094 43.188 29.312 1 24.69 272 GLY A CA 1
ATOM 2202 C C . GLY A 1 272 ? -41 42.938 30.484 1 24.69 272 GLY A C 1
ATOM 2203 O O . GLY A 1 272 ? -41.062 41.812 31.016 1 24.69 272 GLY A O 1
ATOM 2204 N N . THR A 1 273 ? -41.375 43.938 31.359 1 28.55 273 THR A N 1
ATOM 2205 C CA . THR A 1 273 ? -42.281 44.188 32.469 1 28.55 273 THR A CA 1
ATOM 2206 C C . THR A 1 273 ? -43.719 43.875 32.062 1 28.55 273 THR A C 1
ATOM 2208 O O . THR A 1 273 ? -44.312 44.531 31.203 1 28.55 273 THR A O 1
ATOM 2211 N N . ASP A 1 274 ? -44.125 42.531 31.922 1 23.28 274 ASP A N 1
ATOM 2212 C CA . ASP A 1 274 ? -45.469 42.062 31.547 1 23.28 274 ASP A CA 1
ATOM 2213 C C . ASP A 1 274 ? -46.5 42.531 32.562 1 23.28 274 ASP A C 1
ATOM 2215 O O . ASP A 1 274 ? -46.438 42.188 33.719 1 23.28 274 ASP A O 1
ATOM 2219 N N . GLU A 1 275 ? -47.125 43.75 32.375 1 24.48 275 GLU A N 1
ATOM 2220 C CA . GLU A 1 275 ? -48.25 44.406 33.031 1 24.48 275 GLU A CA 1
ATOM 2221 C C . GLU A 1 275 ? -49.5 43.531 32.938 1 24.48 275 GLU A C 1
ATOM 2223 O O . GLU A 1 275 ? -50.062 43.375 31.859 1 24.48 275 GLU A O 1
ATOM 2228 N N . GLN A 1 276 ? -49.562 42.344 33.531 1 23.02 276 GLN A N 1
ATOM 2229 C CA . GLN A 1 276 ? -50.75 41.469 33.562 1 23.02 276 GLN A CA 1
ATOM 2230 C C . GLN A 1 276 ? -51.969 42.219 34.062 1 23.02 276 GLN A C 1
ATOM 2232 O O . GLN A 1 276 ? -51.938 42.844 35.125 1 23.02 276 GLN A O 1
ATOM 2237 N N . GLN A 1 277 ? -52.938 42.5 33.156 1 22.41 277 GLN A N 1
ATOM 2238 C CA . GLN A 1 277 ? -54.25 43.125 33.188 1 22.41 277 GLN A CA 1
ATOM 2239 C C . GLN A 1 277 ? -55.156 42.469 34.219 1 22.41 277 GLN A C 1
ATOM 2241 O O . GLN A 1 277 ? -55.25 41.25 34.281 1 22.41 277 GLN A O 1
ATOM 2246 N N . ARG A 1 278 ? -55.625 43.219 35.25 1 24 278 ARG A N 1
ATOM 2247 C CA . ARG A 1 278 ? -56.5 43.094 36.438 1 24 278 ARG A CA 1
ATOM 2248 C C . ARG A 1 278 ? -57.938 42.781 36 1 24 278 ARG A C 1
ATOM 2250 O O . ARG A 1 278 ? -58.688 43.656 35.625 1 24 278 ARG A O 1
ATOM 2257 N N . LEU A 1 279 ? -58.156 41.875 35.031 1 24.02 279 LEU A N 1
ATOM 2258 C CA . LEU A 1 279 ? -59.562 41.719 34.656 1 24.02 279 LEU A CA 1
ATOM 2259 C C . LEU A 1 279 ? -60.406 41.406 35.875 1 24.02 279 LEU A C 1
ATOM 2261 O O . LEU A 1 279 ? -60.031 40.625 36.719 1 24.02 279 LEU A O 1
ATOM 2265 N N . THR A 1 280 ? -61.531 42.219 36.031 1 23.19 280 THR A N 1
ATOM 2266 C CA . THR A 1 280 ? -62.594 42.594 36.969 1 23.19 280 THR A CA 1
ATOM 2267 C C . THR A 1 280 ? -63.5 41.375 37.219 1 23.19 280 THR A C 1
ATOM 2269 O O . THR A 1 280 ? -63.75 40.562 36.344 1 23.19 280 THR A O 1
ATOM 2272 N N . ALA A 1 281 ? -63.719 40.969 38.531 1 24.97 281 ALA A N 1
ATOM 2273 C CA . ALA A 1 281 ? -64.375 40 39.375 1 24.97 281 ALA A CA 1
ATOM 2274 C C . ALA A 1 281 ? -65.938 40.062 39.188 1 24.97 281 ALA A C 1
ATOM 2276 O O . ALA A 1 281 ? -66.625 40.469 40.094 1 24.97 281 ALA A O 1
ATOM 2277 N N . GLU A 1 282 ? -66.5 40.531 37.969 1 23.94 282 GLU A N 1
ATOM 2278 C CA . GLU A 1 282 ? -67.938 40.812 38.125 1 23.94 282 GLU A CA 1
ATOM 2279 C C . GLU A 1 282 ? -68.688 39.625 38.656 1 23.94 282 GLU A C 1
ATOM 2281 O O . GLU A 1 282 ? -68.375 38.469 38.25 1 23.94 282 GLU A O 1
ATOM 2286 N N . GLY A 1 283 ? -69.5 39.781 39.781 1 23.52 283 GLY A N 1
ATOM 2287 C CA . GLY A 1 283 ? -70.438 39.188 40.75 1 23.52 283 GLY A CA 1
ATOM 2288 C C . GLY A 1 283 ? -71.688 38.562 40.094 1 23.52 283 GLY A C 1
ATOM 2289 O O . GLY A 1 283 ? -72.562 38.094 40.781 1 23.52 283 GLY A O 1
ATOM 2290 N N . ILE A 1 284 ? -72.062 38.781 38.844 1 23.97 284 ILE A N 1
ATOM 2291 C CA . ILE A 1 284 ? -73.5 38.688 38.688 1 23.97 284 ILE A CA 1
ATOM 2292 C C . ILE A 1 284 ? -74 37.344 39.219 1 23.97 284 ILE A C 1
ATOM 2294 O O . ILE A 1 284 ? -73.25 36.375 39.188 1 23.97 284 ILE A O 1
ATOM 2298 N N . GLY A 1 285 ? -75.5 37.312 39.469 1 25.17 285 GLY A N 1
ATOM 2299 C CA . GLY A 1 285 ? -76.812 36.844 39.969 1 25.17 285 GLY A CA 1
ATOM 2300 C C . GLY A 1 285 ? -77.188 35.469 39.469 1 25.17 285 GLY A C 1
ATOM 2301 O O . GLY A 1 285 ? -77.5 34.562 40.25 1 25.17 285 GLY A O 1
ATOM 2302 N N . ILE A 1 286 ? -78.062 35.344 38.406 1 23.78 286 ILE A N 1
ATOM 2303 C CA . ILE A 1 286 ? -78.875 34.125 38.219 1 23.78 286 ILE A CA 1
ATOM 2304 C C . ILE A 1 286 ? -77.938 32.938 37.844 1 23.78 286 ILE A C 1
ATOM 2306 O O . ILE A 1 286 ? -77.062 33.094 37.062 1 23.78 286 ILE A O 1
ATOM 2310 N N . MET B 1 1 ? 15.688 2.648 11.906 1 39.78 1 MET B N 1
ATOM 2311 C CA . MET B 1 1 ? 14.805 2.867 10.766 1 39.78 1 MET B CA 1
ATOM 2312 C C . MET B 1 1 ? 13.391 2.383 11.062 1 39.78 1 MET B C 1
ATOM 2314 O O . MET B 1 1 ? 13.203 1.4 11.789 1 39.78 1 MET B O 1
ATOM 2318 N N . ALA B 1 2 ? 12.43 3.162 11.023 1 46.81 2 ALA B N 1
ATOM 2319 C CA . ALA B 1 2 ? 11.07 2.74 11.328 1 46.81 2 ALA B CA 1
ATOM 2320 C C . ALA B 1 2 ? 10.641 1.587 10.422 1 46.81 2 ALA B C 1
ATOM 2322 O O . ALA B 1 2 ? 11.016 1.535 9.25 1 46.81 2 ALA B O 1
ATOM 2323 N N . GLU B 1 3 ? 10.43 0.443 10.938 1 58.34 3 GLU B N 1
ATOM 2324 C CA . GLU B 1 3 ? 10.039 -0.772 10.234 1 58.34 3 GLU B CA 1
ATOM 2325 C C . GLU B 1 3 ? 8.844 -0.519 9.32 1 58.34 3 GLU B C 1
ATOM 2327 O O . GLU B 1 3 ? 7.871 0.116 9.727 1 58.34 3 GLU B O 1
ATOM 2332 N N . VAL B 1 4 ? 9.125 -0.667 7.969 1 64.25 4 VAL B N 1
ATOM 2333 C CA . VAL B 1 4 ? 8.023 -0.595 7.012 1 64.25 4 VAL B CA 1
ATOM 2334 C C . VAL B 1 4 ? 7.023 -1.716 7.285 1 64.25 4 VAL B C 1
ATOM 2336 O O . VAL B 1 4 ? 7.391 -2.893 7.316 1 64.25 4 VAL B O 1
ATOM 2339 N N . LYS B 1 5 ? 5.871 -1.328 7.52 1 80.06 5 LYS B N 1
ATOM 2340 C CA . LYS B 1 5 ? 4.855 -2.293 7.926 1 80.06 5 LYS B CA 1
ATOM 2341 C C . LYS B 1 5 ? 4.012 -2.74 6.73 1 80.06 5 LYS B C 1
ATOM 2343 O O . LYS B 1 5 ? 3.312 -3.752 6.805 1 80.06 5 LYS B O 1
ATOM 2348 N N . TRP B 1 6 ? 4.23 -2.021 5.656 1 87.94 6 TRP B N 1
ATOM 2349 C CA . TRP B 1 6 ? 3.408 -2.35 4.496 1 87.94 6 TRP B CA 1
ATOM 2350 C C . TRP B 1 6 ? 4.039 -1.82 3.211 1 87.94 6 TRP B C 1
ATOM 2352 O O . TRP B 1 6 ? 4.965 -1.005 3.258 1 87.94 6 TRP B O 1
ATOM 2362 N N . ILE B 1 7 ? 3.654 -2.426 2.068 1 91.69 7 ILE B N 1
ATOM 2363 C CA . ILE B 1 7 ? 4.027 -1.938 0.745 1 91.69 7 ILE B CA 1
ATOM 2364 C C . ILE B 1 7 ? 2.771 -1.605 -0.056 1 91.69 7 ILE B C 1
ATOM 2366 O O . ILE B 1 7 ? 1.678 -2.07 0.273 1 91.69 7 ILE B O 1
ATOM 2370 N N . LYS B 1 8 ? 2.945 -0.859 -1.011 1 91.06 8 LYS B N 1
ATOM 2371 C CA . LYS B 1 8 ? 1.783 -0.499 -1.819 1 91.06 8 LYS B CA 1
ATOM 2372 C C . LYS B 1 8 ? 1.788 -1.242 -3.152 1 91.06 8 LYS B C 1
ATOM 2374 O O . LYS B 1 8 ? 2.848 -1.472 -3.736 1 91.06 8 LYS B O 1
ATOM 2379 N N . ILE B 1 9 ? 0.659 -1.619 -3.555 1 94.19 9 ILE B N 1
ATOM 2380 C CA . ILE B 1 9 ? 0.423 -2.201 -4.871 1 94.19 9 ILE B CA 1
ATOM 2381 C C . ILE B 1 9 ? -0.561 -1.332 -5.652 1 94.19 9 ILE B C 1
ATOM 2383 O O . ILE B 1 9 ? -1.635 -0.996 -5.148 1 94.19 9 ILE B O 1
ATOM 2387 N N . THR B 1 10 ? -0.103 -0.952 -6.805 1 91.88 10 THR B N 1
ATOM 2388 C CA . THR B 1 10 ? -0.973 -0.098 -7.605 1 91.88 10 THR B CA 1
ATOM 2389 C C . THR B 1 10 ? -2.146 -0.896 -8.164 1 91.88 10 THR B C 1
ATOM 2391 O O . THR B 1 10 ? -2.014 -2.088 -8.453 1 91.88 10 THR B O 1
ATOM 2394 N N . THR B 1 11 ? -3.246 -0.248 -8.391 1 93.12 11 THR B N 1
ATOM 2395 C CA . THR B 1 11 ? -4.457 -0.922 -8.852 1 93.12 11 THR B CA 1
ATOM 2396 C C . THR B 1 11 ? -4.336 -1.307 -10.328 1 93.12 11 THR B C 1
ATOM 2398 O O . THR B 1 11 ? -5.113 -2.119 -10.828 1 93.12 11 THR B O 1
ATOM 2401 N N . ASN B 1 12 ? -3.4 -0.708 -11.047 1 93.25 12 ASN B N 1
ATOM 2402 C CA . ASN B 1 12 ? -3.191 -1.032 -12.453 1 93.25 12 ASN B CA 1
ATOM 2403 C C . ASN B 1 12 ? -2.004 -1.973 -12.641 1 93.25 12 ASN B C 1
ATOM 2405 O O . ASN B 1 12 ? -1.482 -2.105 -13.75 1 93.25 12 ASN B O 1
ATOM 2409 N N . MET B 1 13 ? -1.547 -2.615 -11.602 1 93.94 13 MET B N 1
ATOM 2410 C CA . MET B 1 13 ? -0.368 -3.477 -11.641 1 93.94 13 MET B CA 1
ATOM 2411 C C . MET B 1 13 ? -0.517 -4.547 -12.719 1 93.94 13 MET B C 1
ATOM 2413 O O . MET B 1 13 ? 0.429 -4.824 -13.461 1 93.94 13 MET B O 1
ATOM 2417 N N . PHE B 1 14 ? -1.677 -5.074 -12.922 1 95.75 14 PHE B N 1
ATOM 2418 C CA . PHE B 1 14 ? -1.866 -6.215 -13.812 1 95.75 14 PHE B CA 1
ATOM 2419 C C . PHE B 1 14 ? -2.08 -5.75 -15.25 1 95.75 14 PHE B C 1
ATOM 2421 O O . PHE B 1 14 ? -2.184 -6.57 -16.156 1 95.75 14 PHE B O 1
ATOM 2428 N N . ASP B 1 15 ? -2.117 -4.457 -15.422 1 94 15 ASP B N 1
ATOM 2429 C CA . ASP B 1 15 ? -2.164 -3.885 -16.766 1 94 15 ASP B CA 1
ATOM 2430 C C . ASP B 1 15 ? -0.757 -3.646 -17.312 1 94 15 ASP B C 1
ATOM 2432 O O . ASP B 1 15 ? -0.589 -3.314 -18.484 1 94 15 ASP B O 1
ATOM 2436 N N . ASP B 1 16 ? 0.23 -3.848 -16.484 1 95 16 ASP B N 1
ATOM 2437 C CA . ASP B 1 16 ? 1.625 -3.695 -16.875 1 95 16 ASP B CA 1
ATOM 2438 C C . ASP B 1 16 ? 2.014 -4.746 -17.922 1 95 16 ASP B C 1
ATOM 2440 O O . ASP B 1 16 ? 1.655 -5.918 -17.797 1 95 16 ASP B O 1
ATOM 2444 N N . GLU B 1 17 ? 2.736 -4.32 -18.922 1 96.12 17 GLU B N 1
ATOM 2445 C CA . GLU B 1 17 ? 3.098 -5.195 -20.031 1 96.12 17 GLU B CA 1
ATOM 2446 C C . GLU B 1 17 ? 3.924 -6.387 -19.547 1 96.12 17 GLU B C 1
ATOM 2448 O O . GLU B 1 17 ? 3.73 -7.512 -20.016 1 96.12 17 GLU B O 1
ATOM 2453 N N . LYS B 1 18 ? 4.863 -6.16 -18.719 1 97.62 18 LYS B N 1
ATOM 2454 C CA . LYS B 1 18 ? 5.707 -7.23 -18.203 1 97.62 18 LYS B CA 1
ATOM 2455 C C . LYS B 1 18 ? 4.875 -8.289 -17.469 1 97.62 18 LYS B C 1
ATOM 2457 O O . LYS B 1 18 ? 5.098 -9.492 -17.656 1 97.62 18 LYS B O 1
ATOM 2462 N N . ILE B 1 19 ? 3.91 -7.812 -16.703 1 97.44 19 ILE B N 1
ATOM 2463 C CA . ILE B 1 19 ? 3.041 -8.711 -15.945 1 97.44 19 ILE B CA 1
ATOM 2464 C C . ILE B 1 19 ? 2.182 -9.523 -16.906 1 97.44 19 ILE B C 1
ATOM 2466 O O . ILE B 1 19 ? 1.976 -10.727 -16.703 1 97.44 19 ILE B O 1
ATOM 2470 N N . LYS B 1 20 ? 1.753 -8.891 -17.969 1 96.94 20 LYS B N 1
ATOM 2471 C CA . LYS B 1 20 ? 0.956 -9.578 -18.969 1 96.94 20 LYS B CA 1
ATOM 2472 C C . LYS B 1 20 ? 1.77 -10.672 -19.672 1 96.94 20 LYS B C 1
ATOM 2474 O O . LYS B 1 20 ? 1.242 -11.742 -19.984 1 96.94 20 LYS B O 1
ATOM 2479 N N . LEU B 1 21 ? 3.018 -10.422 -19.922 1 97.81 21 LEU B N 1
ATOM 2480 C CA . LEU B 1 21 ? 3.893 -11.414 -20.547 1 97.81 21 LEU B CA 1
ATOM 2481 C C . LEU B 1 21 ? 4.102 -12.609 -19.625 1 97.81 21 LEU B C 1
ATOM 2483 O O . LEU B 1 21 ? 4.098 -13.758 -20.078 1 97.81 21 LEU B O 1
ATOM 2487 N N . ILE B 1 22 ? 4.277 -12.32 -18.344 1 98 22 ILE B N 1
ATOM 2488 C CA . ILE B 1 22 ? 4.422 -13.383 -17.359 1 98 22 ILE B CA 1
ATOM 2489 C C . ILE B 1 22 ? 3.168 -14.258 -17.344 1 98 22 ILE B C 1
ATOM 2491 O O . ILE B 1 22 ? 3.256 -15.484 -17.266 1 98 22 ILE B O 1
ATOM 2495 N N . ASP B 1 23 ? 2.033 -13.594 -17.547 1 96.62 23 ASP B N 1
ATOM 2496 C CA . ASP B 1 23 ? 0.745 -14.281 -17.516 1 96.62 23 ASP B CA 1
ATOM 2497 C C . ASP B 1 23 ? 0.633 -15.297 -18.641 1 96.62 23 ASP B C 1
ATOM 2499 O O . ASP B 1 23 ? -0.195 -16.203 -18.594 1 96.62 23 ASP B O 1
ATOM 2503 N N . ALA B 1 24 ? 1.436 -15.195 -19.641 1 95.88 24 ALA B N 1
ATOM 2504 C CA . ALA B 1 24 ? 1.398 -16.078 -20.812 1 95.88 24 ALA B CA 1
ATOM 2505 C C . ALA B 1 24 ? 2.443 -17.188 -20.688 1 95.88 24 ALA B C 1
ATOM 2507 O O . ALA B 1 24 ? 2.533 -18.062 -21.547 1 95.88 24 ALA B O 1
ATOM 2508 N N . MET B 1 25 ? 3.188 -17.281 -19.609 1 96.25 25 MET B N 1
ATOM 2509 C CA . MET B 1 25 ? 4.293 -18.219 -19.453 1 96.25 25 MET B CA 1
ATOM 2510 C C . MET B 1 25 ? 3.844 -19.469 -18.703 1 96.25 25 MET B C 1
ATOM 2512 O O . MET B 1 25 ? 2.842 -19.438 -17.984 1 96.25 25 MET B O 1
ATOM 2516 N N . PRO B 1 26 ? 4.676 -20.469 -18.891 1 94.5 26 PRO B N 1
ATOM 2517 C CA . PRO B 1 26 ? 4.477 -21.609 -17.984 1 94.5 26 PRO B CA 1
ATOM 2518 C C . PRO B 1 26 ? 4.738 -21.25 -16.531 1 94.5 26 PRO B C 1
ATOM 2520 O O . PRO B 1 26 ? 5.562 -20.391 -16.234 1 94.5 26 PRO B O 1
ATOM 2523 N N . GLU B 1 27 ? 4.094 -21.844 -15.625 1 96.56 27 GLU B N 1
ATOM 2524 C CA . GLU B 1 27 ? 4.223 -21.609 -14.188 1 96.56 27 GLU B CA 1
ATOM 2525 C C . GLU B 1 27 ? 3.934 -20.156 -13.828 1 96.56 27 GLU B C 1
ATOM 2527 O O . GLU B 1 27 ? 4.539 -19.609 -12.906 1 96.56 27 GLU B O 1
ATOM 2532 N N . ARG B 1 28 ? 3.104 -19.5 -14.633 1 97.62 28 ARG B N 1
ATOM 2533 C CA . ARG B 1 28 ? 2.76 -18.094 -14.5 1 97.62 28 ARG B CA 1
ATOM 2534 C C . ARG B 1 28 ? 2.363 -17.766 -13.062 1 97.62 28 ARG B C 1
ATOM 2536 O O . ARG B 1 28 ? 2.779 -16.734 -12.516 1 97.62 28 ARG B O 1
ATOM 2543 N N . ASP B 1 29 ? 1.571 -18.562 -12.461 1 98.31 29 ASP B N 1
ATOM 2544 C CA . ASP B 1 29 ? 1.073 -18.266 -11.125 1 98.31 29 ASP B CA 1
ATOM 2545 C C . ASP B 1 29 ? 2.195 -18.344 -10.094 1 98.31 29 ASP B C 1
ATOM 2547 O O . ASP B 1 29 ? 2.217 -17.562 -9.133 1 98.31 29 ASP B O 1
ATOM 2551 N N . THR B 1 30 ? 3.127 -19.281 -10.305 1 98.44 30 THR B N 1
ATOM 2552 C CA . THR B 1 30 ? 4.273 -19.375 -9.406 1 98.44 30 THR B CA 1
ATOM 2553 C C . THR B 1 30 ? 5.156 -18.141 -9.516 1 98.44 30 THR B C 1
ATOM 2555 O O . THR B 1 30 ? 5.629 -17.609 -8.508 1 98.44 30 THR B O 1
ATOM 2558 N N . ILE B 1 31 ? 5.312 -17.734 -10.727 1 98.56 31 ILE B N 1
ATOM 2559 C CA . ILE B 1 31 ? 6.133 -16.547 -10.945 1 98.56 31 ILE B CA 1
ATOM 2560 C C . ILE B 1 31 ? 5.477 -15.328 -10.289 1 98.56 31 ILE B C 1
ATOM 2562 O O . ILE B 1 31 ? 6.148 -14.539 -9.625 1 98.56 31 ILE B O 1
ATOM 2566 N N . HIS B 1 32 ? 4.148 -15.188 -10.477 1 98.44 32 HIS B N 1
ATOM 2567 C CA . HIS B 1 32 ? 3.42 -14.102 -9.836 1 98.44 32 HIS B CA 1
ATOM 2568 C C . HIS B 1 32 ? 3.559 -14.164 -8.32 1 98.44 32 HIS B C 1
ATOM 2570 O O . HIS B 1 32 ? 3.77 -13.141 -7.664 1 98.44 32 HIS B O 1
ATOM 2576 N N . TYR B 1 33 ? 3.434 -15.328 -7.82 1 98.38 33 TYR B N 1
ATOM 2577 C CA . TYR B 1 33 ? 3.553 -15.516 -6.379 1 98.38 33 TYR B CA 1
ATOM 2578 C C . TYR B 1 33 ? 4.926 -15.086 -5.883 1 98.38 33 TYR B C 1
ATOM 2580 O O . TYR B 1 33 ? 5.035 -14.352 -4.898 1 98.38 33 TYR B O 1
ATOM 2588 N N . ILE B 1 34 ? 5.926 -15.531 -6.52 1 98.38 34 ILE B N 1
ATOM 2589 C CA . ILE B 1 34 ? 7.301 -15.227 -6.129 1 98.38 34 ILE B CA 1
ATOM 2590 C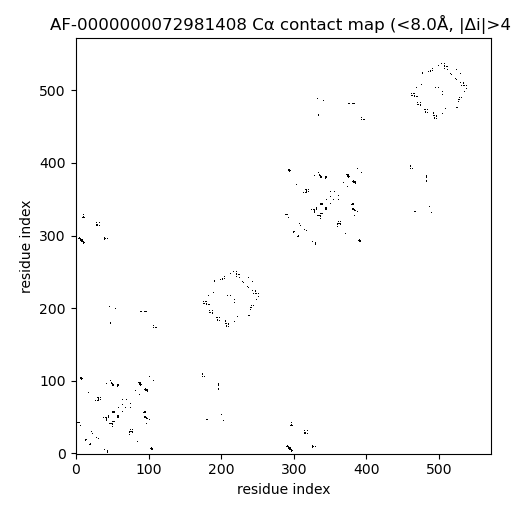 C . ILE B 1 34 ? 7.547 -13.727 -6.23 1 98.38 34 ILE B C 1
ATOM 2592 O O . ILE B 1 34 ? 8.219 -13.141 -5.379 1 98.38 34 ILE B O 1
ATOM 2596 N N . TRP B 1 35 ? 6.992 -13.094 -7.23 1 98.38 35 TRP B N 1
ATOM 2597 C CA . TRP B 1 35 ? 7.113 -11.648 -7.383 1 98.38 35 TRP B CA 1
ATOM 2598 C C . TRP B 1 35 ? 6.551 -10.922 -6.164 1 98.38 35 TRP B C 1
ATOM 2600 O O . TRP B 1 35 ? 7.227 -10.07 -5.578 1 98.38 35 TRP B O 1
ATOM 2610 N N . ILE B 1 36 ? 5.348 -11.281 -5.73 1 97.81 36 ILE B N 1
ATOM 2611 C CA . ILE B 1 36 ? 4.711 -10.641 -4.586 1 97.81 36 ILE B CA 1
ATOM 2612 C C . ILE B 1 36 ? 5.508 -10.938 -3.316 1 97.81 36 ILE B C 1
ATOM 2614 O O . ILE B 1 36 ? 5.684 -10.062 -2.465 1 97.81 36 ILE B O 1
ATOM 2618 N N . ARG B 1 37 ? 6.004 -12.141 -3.227 1 97.88 37 ARG B N 1
ATOM 2619 C CA . ARG B 1 37 ? 6.82 -12.531 -2.084 1 97.88 37 ARG B CA 1
ATOM 2620 C C . ARG B 1 37 ? 8.086 -11.688 -2 1 97.88 37 ARG B C 1
ATOM 2622 O O . ARG B 1 37 ? 8.5 -11.281 -0.91 1 97.88 37 ARG B O 1
ATOM 2629 N N . LEU B 1 38 ? 8.703 -11.469 -3.137 1 97.56 38 LEU B N 1
ATOM 2630 C CA . LEU B 1 38 ? 9.914 -10.648 -3.178 1 97.56 38 LEU B CA 1
ATOM 2631 C C . LEU B 1 38 ? 9.609 -9.211 -2.762 1 97.56 38 LEU B C 1
ATOM 2633 O O . LEU B 1 38 ? 10.383 -8.602 -2.021 1 97.56 38 LEU B O 1
ATOM 2637 N N . LEU B 1 39 ? 8.492 -8.688 -3.268 1 96.94 39 LEU B N 1
ATOM 2638 C CA . LEU B 1 39 ? 8.086 -7.344 -2.883 1 96.94 39 LEU B CA 1
ATOM 2639 C C . LEU B 1 39 ? 7.91 -7.242 -1.371 1 96.94 39 LEU B C 1
ATOM 2641 O O . LEU B 1 39 ? 8.398 -6.301 -0.745 1 96.94 39 LEU B O 1
ATOM 2645 N N . VAL B 1 40 ? 7.23 -8.203 -0.821 1 96.25 40 VAL B N 1
ATOM 2646 C CA . VAL B 1 40 ? 6.973 -8.234 0.614 1 96.25 40 VAL B CA 1
ATOM 2647 C C . VAL B 1 40 ? 8.289 -8.367 1.374 1 96.25 40 VAL B C 1
ATOM 2649 O O . VAL B 1 40 ? 8.5 -7.695 2.387 1 96.25 40 VAL B O 1
ATOM 2652 N N . GLN B 1 41 ? 9.18 -9.156 0.865 1 94.81 41 GLN B N 1
ATOM 2653 C CA . GLN B 1 41 ? 10.484 -9.344 1.496 1 94.81 41 GLN B CA 1
ATOM 2654 C C . GLN B 1 41 ? 11.297 -8.055 1.479 1 94.81 41 GLN B C 1
ATOM 2656 O O . GLN B 1 41 ? 12.008 -7.754 2.441 1 94.81 41 GLN B O 1
ATOM 2661 N N . ALA B 1 42 ? 11.234 -7.395 0.394 1 93.19 42 ALA B N 1
ATOM 2662 C CA . ALA B 1 42 ? 11.922 -6.109 0.309 1 93.19 42 ALA B CA 1
ATOM 2663 C C . ALA B 1 42 ? 11.383 -5.133 1.355 1 93.19 42 ALA B C 1
ATOM 2665 O O . ALA B 1 42 ? 12.156 -4.387 1.964 1 93.19 42 ALA B O 1
ATOM 2666 N N . GLY B 1 43 ? 10.078 -5.152 1.496 1 90.81 43 GLY B N 1
ATOM 2667 C CA . GLY B 1 43 ? 9.461 -4.348 2.541 1 90.81 43 GLY B CA 1
ATOM 2668 C C . GLY B 1 43 ? 9.961 -4.699 3.932 1 90.81 43 GLY B C 1
ATOM 2669 O O . GLY B 1 43 ? 10.25 -3.811 4.734 1 90.81 43 GLY B O 1
ATOM 2670 N N . LYS B 1 44 ? 10.102 -5.938 4.191 1 89.62 44 LYS B N 1
ATOM 2671 C CA . LYS B 1 44 ? 10.594 -6.41 5.48 1 89.62 44 LYS B CA 1
ATOM 2672 C C . LYS B 1 44 ? 12.039 -5.98 5.707 1 89.62 44 LYS B C 1
ATOM 2674 O O . LYS B 1 44 ? 12.406 -5.57 6.809 1 89.62 44 LYS B O 1
ATOM 2679 N N . THR B 1 45 ? 12.758 -6.145 4.711 1 86.81 45 THR B N 1
ATOM 2680 C CA . THR B 1 45 ? 14.172 -5.793 4.797 1 86.81 45 THR B CA 1
ATOM 2681 C C . THR B 1 45 ? 14.352 -4.289 4.98 1 86.81 45 THR B C 1
ATOM 2683 O O . THR B 1 45 ? 15.289 -3.844 5.637 1 86.81 45 THR B O 1
ATOM 2686 N N . ASN B 1 46 ? 13.469 -3.537 4.32 1 80.94 46 ASN B N 1
ATOM 2687 C CA . ASN B 1 46 ? 13.445 -2.084 4.438 1 80.94 46 ASN B CA 1
ATOM 2688 C C . ASN B 1 46 ? 14.797 -1.472 4.074 1 80.94 46 ASN B C 1
ATOM 2690 O O . ASN B 1 46 ? 15.352 -0.683 4.84 1 80.94 46 ASN B O 1
ATOM 2694 N N . ALA B 1 47 ? 15.359 -1.867 3.051 1 81.25 47 ALA B N 1
ATOM 2695 C CA . ALA B 1 47 ? 16.656 -1.393 2.566 1 81.25 47 ALA B CA 1
ATOM 2696 C C . ALA B 1 47 ? 16.562 -0.961 1.105 1 81.25 47 ALA B C 1
ATOM 2698 O O . ALA B 1 47 ? 17.344 -1.415 0.27 1 81.25 47 ALA B O 1
ATOM 2699 N N . ASN B 1 48 ? 15.547 -0.15 0.802 1 80 48 ASN B N 1
ATOM 2700 C CA . ASN B 1 48 ? 15.367 0.509 -0.487 1 80 48 ASN B CA 1
ATOM 2701 C C . ASN B 1 48 ? 15.289 -0.502 -1.628 1 80 48 ASN B C 1
ATOM 2703 O O . ASN B 1 48 ? 15.938 -0.328 -2.66 1 80 48 ASN B O 1
ATOM 2707 N N . GLY B 1 49 ? 14.617 -1.557 -1.331 1 89.06 49 GLY B N 1
ATOM 2708 C CA . GLY B 1 49 ? 14.328 -2.512 -2.389 1 89.06 49 GLY B CA 1
ATOM 2709 C C . GLY B 1 49 ? 15.266 -3.703 -2.393 1 89.06 49 GLY B C 1
ATOM 2710 O O . GLY B 1 49 ? 15.055 -4.664 -3.135 1 89.06 49 GLY B O 1
ATOM 2711 N N . TYR B 1 50 ? 16.344 -3.605 -1.588 1 87.62 50 TYR B N 1
ATOM 2712 C CA . TYR B 1 50 ? 17.25 -4.742 -1.482 1 87.62 50 TYR B CA 1
ATOM 2713 C C . TYR B 1 50 ? 16.656 -5.844 -0.623 1 87.62 50 TYR B C 1
ATOM 2715 O O . TYR B 1 50 ? 15.938 -5.566 0.347 1 87.62 50 TYR B O 1
ATOM 2723 N N . ILE B 1 51 ? 16.984 -7.051 -1.025 1 91.5 51 ILE B N 1
ATOM 2724 C CA . ILE B 1 51 ? 16.5 -8.219 -0.295 1 91.5 51 ILE B CA 1
ATOM 2725 C C . ILE B 1 51 ? 17.688 -9.062 0.168 1 91.5 51 ILE B C 1
ATOM 2727 O O . ILE B 1 51 ? 18.469 -9.547 -0.652 1 91.5 51 ILE B O 1
ATOM 2731 N N . PHE B 1 52 ? 17.812 -9.195 1.466 1 88.44 52 PHE B N 1
ATOM 2732 C CA . PHE B 1 52 ? 18.859 -10.023 2.033 1 88.44 52 PHE B CA 1
ATOM 2733 C C . PHE B 1 52 ? 18.5 -10.469 3.445 1 88.44 52 PHE B C 1
ATOM 2735 O O . PHE B 1 52 ? 17.625 -9.891 4.074 1 88.44 52 PHE B O 1
ATOM 2742 N N . LEU B 1 53 ? 19.031 -11.57 3.816 1 88.81 53 LEU B N 1
ATOM 2743 C CA . LEU B 1 53 ? 18.797 -12.07 5.168 1 88.81 53 LEU B CA 1
ATOM 2744 C C . LEU B 1 53 ? 19.359 -11.094 6.207 1 88.81 53 LEU B C 1
ATOM 2746 O O . LEU B 1 53 ? 18.656 -10.75 7.168 1 88.81 53 LEU B O 1
ATOM 2750 N N . ASN B 1 54 ? 20.484 -10.75 6 1 83.88 54 ASN B N 1
ATOM 2751 C CA . ASN B 1 54 ? 21.141 -9.664 6.719 1 83.88 54 ASN B CA 1
ATOM 2752 C C . ASN B 1 54 ? 22.188 -8.977 5.859 1 83.88 54 ASN B C 1
ATOM 2754 O O . ASN B 1 54 ? 22.453 -9.391 4.727 1 83.88 54 ASN B O 1
ATOM 2758 N N . GLU B 1 55 ? 22.719 -7.953 6.258 1 74.62 55 GLU B N 1
ATOM 2759 C CA . GLU B 1 55 ? 23.594 -7.098 5.461 1 74.62 55 GLU B CA 1
ATOM 2760 C C . GLU B 1 55 ? 24.766 -7.887 4.891 1 74.62 55 GLU B C 1
ATOM 2762 O O . GLU B 1 55 ? 25.312 -7.535 3.842 1 74.62 55 GLU B O 1
ATOM 2767 N N . ASN B 1 56 ? 25.125 -8.953 5.441 1 78.19 56 ASN B N 1
ATOM 2768 C CA . ASN B 1 56 ? 26.297 -9.711 5.016 1 78.19 56 ASN B CA 1
ATOM 2769 C C . ASN B 1 56 ? 25.906 -11.016 4.328 1 78.19 56 ASN B C 1
ATOM 2771 O O . ASN B 1 56 ? 26.75 -11.711 3.773 1 78.19 56 ASN B O 1
ATOM 2775 N N . VAL B 1 57 ? 24.688 -11.312 4.359 1 86.56 57 VAL B N 1
ATOM 2776 C CA . VAL B 1 57 ? 24.25 -12.602 3.848 1 86.56 57 VAL B CA 1
ATOM 2777 C C . VAL B 1 57 ? 23.109 -12.406 2.855 1 86.56 57 VAL B C 1
ATOM 2779 O O . VAL B 1 57 ? 21.953 -12.234 3.254 1 86.56 57 VAL B O 1
ATOM 2782 N N . PRO B 1 58 ? 23.406 -12.508 1.59 1 88 58 PRO B N 1
ATOM 2783 C CA . PRO B 1 58 ? 22.328 -12.469 0.601 1 88 58 PRO B CA 1
ATOM 2784 C C . PRO B 1 58 ? 21.484 -13.742 0.605 1 88 58 PRO B C 1
ATOM 2786 O O . PRO B 1 58 ? 21.938 -14.781 1.083 1 88 58 PRO B O 1
ATOM 2789 N N . TYR B 1 59 ? 20.266 -13.664 0.157 1 92.19 59 TYR B N 1
ATOM 2790 C CA . TYR B 1 59 ? 19.438 -14.859 -0.018 1 92.19 59 TYR B CA 1
ATOM 2791 C C . TYR B 1 59 ? 19.906 -15.664 -1.223 1 92.19 59 TYR B C 1
ATOM 2793 O O . TYR B 1 59 ? 20.031 -15.133 -2.328 1 92.19 59 TYR B O 1
ATOM 2801 N N . THR B 1 60 ? 20.219 -16.875 -0.882 1 92.88 60 THR B N 1
ATOM 2802 C CA . THR B 1 60 ? 20.469 -17.781 -1.998 1 92.88 60 THR B CA 1
ATOM 2803 C C . THR B 1 60 ? 19.156 -18.297 -2.578 1 92.88 60 THR B C 1
ATOM 2805 O O . THR B 1 60 ? 18.094 -18.172 -1.955 1 92.88 60 THR B O 1
ATOM 2808 N N . GLU B 1 61 ? 19.297 -18.844 -3.779 1 95.38 61 GLU B N 1
ATOM 2809 C CA . GLU B 1 61 ? 18.109 -19.438 -4.395 1 95.38 61 GLU B CA 1
ATOM 2810 C C . GLU B 1 61 ? 17.547 -20.562 -3.529 1 95.38 61 GLU B C 1
ATOM 2812 O O . GLU B 1 61 ? 16.328 -20.734 -3.436 1 95.38 61 GLU B O 1
ATOM 2817 N N . GLU B 1 62 ? 18.406 -21.328 -2.877 1 96.19 62 GLU B N 1
ATOM 2818 C CA . GLU B 1 62 ? 18 -22.391 -1.981 1 96.19 62 GLU B CA 1
ATOM 2819 C C . GLU B 1 62 ? 17.25 -21.844 -0.762 1 96.19 62 GLU B C 1
ATOM 2821 O O . GLU B 1 62 ? 16.234 -22.406 -0.341 1 96.19 62 GLU B O 1
ATOM 2826 N N . MET B 1 63 ? 17.797 -20.812 -0.248 1 95.94 63 MET B N 1
ATOM 2827 C CA . MET B 1 63 ? 17.141 -20.172 0.894 1 95.94 63 MET B CA 1
ATOM 2828 C C . MET B 1 63 ? 15.75 -19.688 0.527 1 95.94 63 MET B C 1
ATOM 2830 O O . MET B 1 63 ? 14.797 -19.891 1.28 1 95.94 63 MET B O 1
ATOM 2834 N N . LEU B 1 64 ? 15.641 -19.047 -0.64 1 96.81 64 LEU B N 1
ATOM 2835 C CA . LEU B 1 64 ? 14.359 -18.547 -1.102 1 96.81 64 LEU B CA 1
ATOM 2836 C C . LEU B 1 64 ? 13.383 -19.672 -1.365 1 96.81 64 LEU B C 1
ATOM 2838 O O . LEU B 1 64 ? 12.188 -19.562 -1.06 1 96.81 64 LEU B O 1
ATOM 2842 N N . SER B 1 65 ? 13.906 -20.734 -1.915 1 98 65 SER B N 1
ATOM 2843 C CA . SER B 1 65 ? 13.086 -21.922 -2.139 1 98 65 SER B CA 1
ATOM 2844 C C . SER B 1 65 ? 12.477 -22.422 -0.835 1 98 65 SER B C 1
ATOM 2846 O O . SER B 1 65 ? 11.289 -22.766 -0.79 1 98 65 SER B O 1
ATOM 2848 N N . THR B 1 66 ? 13.219 -22.438 0.17 1 96.81 66 THR B N 1
ATOM 2849 C CA . THR B 1 66 ? 12.766 -22.891 1.48 1 96.81 66 THR B CA 1
ATOM 2850 C C . THR B 1 66 ? 11.758 -21.922 2.078 1 96.81 66 THR B C 1
ATOM 2852 O O . THR B 1 66 ? 10.688 -22.312 2.523 1 96.81 66 THR B O 1
ATOM 2855 N N . ILE B 1 67 ? 12.078 -20.625 2.021 1 95.19 67 ILE B N 1
ATOM 2856 C CA . ILE B 1 67 ? 11.273 -19.594 2.654 1 95.19 67 ILE B CA 1
ATOM 2857 C C . ILE B 1 67 ? 9.93 -19.469 1.93 1 95.19 67 ILE B C 1
ATOM 2859 O O . ILE B 1 67 ? 8.891 -19.266 2.562 1 95.19 67 ILE B O 1
ATOM 2863 N N . PHE B 1 68 ? 9.977 -19.531 0.644 1 96.88 68 PHE B N 1
ATOM 2864 C CA . PHE B 1 68 ? 8.766 -19.375 -0.153 1 96.88 68 PHE B CA 1
ATOM 2865 C C . PHE B 1 68 ? 8.016 -20.703 -0.273 1 96.88 68 PHE B C 1
ATOM 2867 O O . PHE B 1 68 ? 6.875 -20.734 -0.736 1 96.88 68 PHE B O 1
ATOM 2874 N N . ASN B 1 69 ? 8.656 -21.766 0.199 1 96.81 69 ASN B N 1
ATOM 2875 C CA . ASN B 1 69 ? 8.086 -23.109 0.114 1 96.81 69 ASN B CA 1
ATOM 2876 C C . ASN B 1 69 ? 7.668 -23.453 -1.313 1 96.81 69 ASN B C 1
ATOM 2878 O O . ASN B 1 69 ? 6.512 -23.797 -1.562 1 96.81 69 ASN B O 1
ATOM 2882 N N . ARG B 1 70 ? 8.633 -23.25 -2.217 1 97.94 70 ARG B N 1
ATOM 2883 C CA . ARG B 1 70 ? 8.469 -23.594 -3.625 1 97.94 70 ARG B CA 1
ATOM 2884 C C . ARG B 1 70 ? 9.688 -24.359 -4.148 1 97.94 70 ARG B C 1
ATOM 2886 O O . ARG B 1 70 ? 10.805 -24.172 -3.646 1 97.94 70 ARG B O 1
ATOM 2893 N N . PRO B 1 71 ? 9.453 -25.219 -5.145 1 97.69 71 PRO B N 1
ATOM 2894 C CA . PRO B 1 71 ? 10.594 -25.969 -5.691 1 97.69 71 PRO B CA 1
ATOM 2895 C C . PRO B 1 71 ? 11.703 -25.062 -6.203 1 97.69 71 PRO B C 1
ATOM 2897 O O . PRO B 1 71 ? 11.422 -24 -6.781 1 97.69 71 PRO B O 1
ATOM 2900 N N . LEU B 1 72 ? 12.977 -25.516 -6.043 1 98.12 72 LEU B N 1
ATOM 2901 C CA . LEU B 1 72 ? 14.156 -24.734 -6.402 1 98.12 72 LEU B CA 1
ATOM 2902 C C . LEU B 1 72 ? 14.102 -24.328 -7.871 1 98.12 72 LEU B C 1
ATOM 2904 O O . LEU B 1 72 ? 14.391 -23.172 -8.203 1 98.12 72 LEU B O 1
ATOM 2908 N N . ASN B 1 73 ? 13.656 -25.203 -8.703 1 98 73 ASN B N 1
ATOM 2909 C CA . ASN B 1 73 ? 13.617 -24.922 -10.141 1 98 73 ASN B CA 1
ATOM 2910 C C . ASN B 1 73 ? 12.609 -23.812 -10.469 1 98 73 ASN B C 1
ATOM 2912 O O . ASN B 1 73 ? 12.852 -23 -11.352 1 98 73 ASN B O 1
ATOM 2916 N N . SER B 1 74 ? 11.531 -23.844 -9.758 1 97.94 74 SER B N 1
ATOM 2917 C CA . SER B 1 74 ? 10.516 -22.812 -9.961 1 97.94 74 SER B CA 1
ATOM 2918 C C . SER B 1 74 ? 11.016 -21.438 -9.508 1 97.94 74 SER B C 1
ATOM 2920 O O . SER B 1 74 ? 10.758 -20.438 -10.172 1 97.94 74 SER B O 1
ATOM 2922 N N . VAL B 1 75 ? 11.734 -21.422 -8.391 1 98.06 75 VAL B N 1
ATOM 2923 C CA . VAL B 1 75 ? 12.297 -20.188 -7.875 1 98.06 75 VAL B CA 1
ATOM 2924 C C . VAL B 1 75 ? 13.336 -19.641 -8.852 1 98.06 75 VAL B C 1
ATOM 2926 O O . VAL B 1 75 ? 13.344 -18.453 -9.164 1 98.06 75 VAL B O 1
ATOM 2929 N N . ARG B 1 76 ? 14.148 -20.469 -9.375 1 97.5 76 ARG B N 1
ATOM 2930 C CA . ARG B 1 76 ? 15.18 -20.078 -10.336 1 97.5 76 ARG B CA 1
ATOM 2931 C C . ARG B 1 76 ? 14.555 -19.516 -11.602 1 97.5 76 ARG B C 1
ATOM 2933 O O . ARG B 1 76 ? 15.016 -18.484 -12.125 1 97.5 76 ARG B O 1
ATOM 2940 N N . LEU B 1 77 ? 13.562 -20.203 -12.047 1 97.88 77 LEU B N 1
ATOM 2941 C CA . LEU B 1 77 ? 12.859 -19.734 -13.242 1 97.88 77 LEU B CA 1
ATOM 2942 C C . LEU B 1 77 ? 12.266 -18.359 -13 1 97.88 77 LEU B C 1
ATOM 2944 O O . LEU B 1 77 ? 12.359 -17.484 -13.867 1 97.88 77 LEU B O 1
ATOM 2948 N N . ALA B 1 78 ? 11.609 -18.219 -11.867 1 98.5 78 ALA B N 1
ATOM 2949 C CA . ALA B 1 78 ? 10.984 -16.938 -11.523 1 98.5 78 ALA B CA 1
ATOM 2950 C C . ALA B 1 78 ? 12.031 -15.836 -11.453 1 98.5 78 ALA B C 1
ATOM 2952 O O . ALA B 1 78 ? 11.844 -14.758 -12.031 1 98.5 78 ALA B O 1
ATOM 2953 N N . LEU B 1 79 ? 13.148 -16.094 -10.781 1 97.62 79 LEU B N 1
ATOM 2954 C CA . LEU B 1 79 ? 14.195 -15.094 -10.633 1 97.62 79 LEU B CA 1
ATOM 2955 C C . LEU B 1 79 ? 14.789 -14.719 -11.984 1 97.62 79 LEU B C 1
ATOM 2957 O O . LEU B 1 79 ? 15.023 -13.539 -12.258 1 97.62 79 LEU B O 1
ATOM 2961 N N . LYS B 1 80 ? 15 -15.656 -12.766 1 97.25 80 LYS B N 1
ATOM 2962 C CA . LYS B 1 80 ? 15.523 -15.406 -14.102 1 97.25 80 LYS B CA 1
ATOM 2963 C C . LYS B 1 80 ? 14.562 -14.555 -14.922 1 97.25 80 LYS B C 1
ATOM 2965 O O . LYS B 1 80 ? 14.977 -13.594 -15.586 1 97.25 80 LYS B O 1
ATOM 2970 N N . THR B 1 81 ? 13.305 -14.969 -14.938 1 98.44 81 THR B N 1
ATOM 2971 C CA . THR B 1 81 ? 12.281 -14.25 -15.688 1 98.44 81 THR B CA 1
ATOM 2972 C C . THR B 1 81 ? 12.188 -12.797 -15.227 1 98.44 81 THR B C 1
ATOM 2974 O O . THR B 1 81 ? 12.211 -11.875 -16.047 1 98.44 81 THR B O 1
ATOM 2977 N N . LEU B 1 82 ? 12.078 -12.594 -13.906 1 98.19 82 LEU B N 1
ATOM 2978 C CA . LEU B 1 82 ? 11.938 -11.258 -13.336 1 98.19 82 LEU B CA 1
ATOM 2979 C C . LEU B 1 82 ? 13.164 -10.406 -13.625 1 98.19 82 LEU B C 1
ATOM 2981 O O . LEU B 1 82 ? 13.047 -9.195 -13.852 1 98.19 82 LEU B O 1
ATOM 2985 N N . ASN B 1 83 ? 14.297 -11 -13.586 1 97 83 ASN B N 1
ATOM 2986 C CA . ASN B 1 83 ? 15.531 -10.305 -13.938 1 97 83 ASN B CA 1
ATOM 2987 C C . ASN B 1 83 ? 15.562 -9.922 -15.414 1 97 83 ASN B C 1
ATOM 2989 O O . ASN B 1 83 ? 15.922 -8.797 -15.758 1 97 83 ASN B O 1
ATOM 2993 N N . ASP B 1 84 ? 15.195 -10.844 -16.25 1 97.44 84 ASP B N 1
ATOM 2994 C CA . ASP B 1 84 ? 15.188 -10.602 -17.703 1 97.44 84 ASP B CA 1
ATOM 2995 C C . ASP B 1 84 ? 14.227 -9.469 -18.062 1 97.44 84 ASP B C 1
ATOM 2997 O O . ASP B 1 84 ? 14.492 -8.695 -18.984 1 97.44 84 ASP B O 1
ATOM 3001 N N . PHE B 1 85 ? 13.164 -9.438 -17.375 1 97.69 85 PHE B N 1
ATOM 3002 C CA . PHE B 1 85 ? 12.156 -8.422 -17.641 1 97.69 85 PHE B CA 1
ATOM 3003 C C . PHE B 1 85 ? 12.508 -7.113 -16.953 1 97.69 85 PHE B C 1
ATOM 3005 O O . PHE B 1 85 ? 11.805 -6.109 -17.109 1 97.69 85 PHE B O 1
ATOM 3012 N N . GLY B 1 86 ? 13.539 -7.031 -16.109 1 96.25 86 GLY B N 1
ATOM 3013 C CA . GLY B 1 86 ? 14 -5.816 -15.461 1 96.25 86 GLY B CA 1
ATOM 3014 C C . GLY B 1 86 ? 13.18 -5.445 -14.242 1 96.25 86 GLY B C 1
ATOM 3015 O O . GLY B 1 86 ? 13.133 -4.277 -13.852 1 96.25 86 GLY B O 1
ATOM 3016 N N . MET B 1 87 ? 12.445 -6.422 -13.695 1 96.94 87 MET B N 1
ATOM 3017 C CA . MET B 1 87 ? 11.648 -6.18 -12.5 1 96.94 87 MET B CA 1
ATOM 3018 C C . MET B 1 87 ? 12.5 -6.281 -11.242 1 96.94 87 MET B C 1
ATOM 3020 O O . MET B 1 87 ? 12.195 -5.645 -10.227 1 96.94 87 MET B O 1
ATOM 3024 N N . ILE B 1 88 ? 13.531 -7.059 -11.328 1 96.81 88 ILE B N 1
ATOM 3025 C CA . ILE B 1 88 ? 14.547 -7.133 -10.289 1 96.81 88 ILE B CA 1
ATOM 3026 C C . ILE B 1 88 ? 15.938 -7.07 -10.922 1 96.81 88 ILE B C 1
ATOM 3028 O O . ILE B 1 88 ? 16.078 -7.191 -12.141 1 96.81 88 ILE B O 1
ATOM 3032 N N . GLU B 1 89 ? 16.859 -6.738 -10.117 1 93.12 89 GLU B N 1
ATOM 3033 C CA . GLU B 1 89 ? 18.266 -6.797 -10.5 1 93.12 89 GLU B CA 1
ATOM 3034 C C . GLU B 1 89 ? 19.031 -7.801 -9.648 1 93.12 89 GLU B C 1
ATOM 3036 O O . GLU B 1 89 ? 18.969 -7.746 -8.414 1 93.12 89 GLU B O 1
ATOM 3041 N N . LEU B 1 90 ? 19.656 -8.719 -10.32 1 90.75 90 LEU B N 1
ATOM 3042 C CA . LEU B 1 90 ? 20.5 -9.703 -9.641 1 90.75 90 LEU B CA 1
ATOM 3043 C C . LEU B 1 90 ? 21.969 -9.328 -9.742 1 90.75 90 LEU B C 1
ATOM 3045 O O . LEU B 1 90 ? 22.484 -9.133 -10.844 1 90.75 90 LEU B O 1
ATOM 3049 N N . ALA B 1 91 ? 22.547 -9.117 -8.555 1 81.44 91 ALA B N 1
ATOM 3050 C CA . ALA B 1 91 ? 23.984 -8.797 -8.531 1 81.44 91 ALA B CA 1
ATOM 3051 C C . ALA B 1 91 ? 24.828 -10.062 -8.625 1 81.44 91 ALA B C 1
ATOM 3053 O O . ALA B 1 91 ? 24.312 -11.18 -8.508 1 81.44 91 ALA B O 1
ATOM 3054 N N . GLU B 1 92 ? 26.141 -9.766 -8.852 1 77 92 GLU B N 1
ATOM 3055 C CA . GLU B 1 92 ? 27.078 -10.875 -8.945 1 77 92 GLU B CA 1
ATOM 3056 C C . GLU B 1 92 ? 27.188 -11.625 -7.617 1 77 92 GLU B C 1
ATOM 3058 O O . GLU B 1 92 ? 27.406 -12.844 -7.598 1 77 92 GLU B O 1
ATOM 3063 N N . ASN B 1 93 ? 26.984 -10.922 -6.562 1 75.06 93 ASN B N 1
ATOM 3064 C CA . ASN B 1 93 ? 27.062 -11.555 -5.246 1 75.06 93 ASN B CA 1
ATOM 3065 C C . ASN B 1 93 ? 25.703 -12.109 -4.812 1 75.06 93 ASN B C 1
ATOM 3067 O O . ASN B 1 93 ? 25.469 -12.32 -3.623 1 75.06 93 ASN B O 1
ATOM 3071 N N . HIS B 1 94 ? 24.797 -12.273 -5.684 1 80.5 94 HIS B N 1
ATOM 3072 C CA . HIS B 1 94 ? 23.484 -12.883 -5.504 1 80.5 94 HIS B CA 1
ATOM 3073 C C . HIS B 1 94 ? 22.547 -11.953 -4.746 1 80.5 94 HIS B C 1
ATOM 3075 O O . HIS B 1 94 ? 21.516 -12.391 -4.215 1 80.5 94 HIS B O 1
ATOM 3081 N N . LEU B 1 95 ? 22.984 -10.727 -4.711 1 87.12 95 LEU B N 1
ATOM 3082 C CA . LEU B 1 95 ? 22.078 -9.742 -4.113 1 87.12 95 LEU B CA 1
ATOM 3083 C C . LEU B 1 95 ? 20.922 -9.422 -5.059 1 87.12 95 LEU B C 1
ATOM 3085 O O . LEU B 1 95 ? 21.125 -9.273 -6.266 1 87.12 95 LEU B O 1
ATOM 3089 N N . ILE B 1 96 ? 19.734 -9.344 -4.438 1 93.12 96 ILE B N 1
ATOM 3090 C CA . ILE B 1 96 ? 18.547 -9.055 -5.223 1 93.12 96 ILE B CA 1
ATOM 3091 C C . ILE B 1 96 ? 18.031 -7.656 -4.883 1 93.12 96 ILE B C 1
ATOM 3093 O O . ILE B 1 96 ? 17.969 -7.281 -3.707 1 93.12 96 ILE B O 1
ATOM 3097 N N . LYS B 1 97 ? 17.719 -6.891 -5.883 1 90.94 97 LYS B N 1
ATOM 3098 C CA . LYS B 1 97 ? 17.141 -5.559 -5.699 1 90.94 97 LYS B CA 1
ATOM 3099 C C . LYS B 1 97 ? 15.906 -5.375 -6.562 1 90.94 97 LYS B C 1
ATOM 3101 O O . LYS B 1 97 ? 15.922 -5.672 -7.762 1 90.94 97 LYS B O 1
ATOM 3106 N N . ILE B 1 98 ? 14.844 -4.93 -5.914 1 94.88 98 ILE B N 1
ATOM 3107 C CA . ILE B 1 98 ? 13.633 -4.602 -6.66 1 94.88 98 ILE B CA 1
ATOM 3108 C C . ILE B 1 98 ? 13.859 -3.336 -7.484 1 94.88 98 ILE B C 1
ATOM 3110 O O . ILE B 1 98 ? 14.297 -2.312 -6.953 1 94.88 98 ILE B O 1
ATOM 3114 N N . THR B 1 99 ? 13.609 -3.424 -8.758 1 92.12 99 THR B N 1
ATOM 3115 C CA . THR B 1 99 ? 13.711 -2.25 -9.617 1 92.12 99 THR B CA 1
ATOM 3116 C C . THR B 1 99 ? 12.539 -1.298 -9.375 1 92.12 99 THR B C 1
ATOM 3118 O O . THR B 1 99 ? 11.406 -1.737 -9.211 1 92.12 99 THR B O 1
ATOM 3121 N N . ASN B 1 100 ? 12.812 0.056 -9.352 1 88 100 ASN B N 1
ATOM 3122 C CA . ASN B 1 100 ? 11.781 1.073 -9.156 1 88 100 ASN B CA 1
ATOM 3123 C C . ASN B 1 100 ? 10.984 0.835 -7.875 1 88 100 ASN B C 1
ATOM 3125 O O . ASN B 1 100 ? 9.758 0.819 -7.895 1 88 100 ASN B O 1
ATOM 3129 N N . TRP B 1 101 ? 11.672 0.606 -6.801 1 88.88 101 TRP B N 1
ATOM 3130 C CA . TRP B 1 101 ? 11.109 0.287 -5.496 1 88.88 101 TRP B CA 1
ATOM 3131 C C . TRP B 1 101 ? 10.18 1.399 -5.016 1 88.88 101 TRP B C 1
ATOM 3133 O O . TRP B 1 101 ? 9.18 1.136 -4.344 1 88.88 101 TRP B O 1
ATOM 3143 N N . SER B 1 102 ? 10.414 2.592 -5.387 1 79.75 102 SER B N 1
ATOM 3144 C CA . SER B 1 102 ? 9.633 3.75 -4.973 1 79.75 102 SER B CA 1
ATOM 3145 C C . SER B 1 102 ? 8.164 3.6 -5.371 1 79.75 102 SER B C 1
ATOM 3147 O O . SER B 1 102 ? 7.277 4.156 -4.723 1 79.75 102 SER B O 1
ATOM 3149 N N . LYS B 1 103 ? 7.895 2.842 -6.402 1 85.56 103 LYS B N 1
ATOM 3150 C CA . LYS B 1 103 ? 6.531 2.604 -6.859 1 85.56 103 LYS B CA 1
ATOM 3151 C C . LYS B 1 103 ? 5.719 1.864 -5.801 1 85.56 103 LYS B C 1
ATOM 3153 O O . LYS B 1 103 ? 4.488 1.943 -5.789 1 85.56 103 LYS B O 1
ATOM 3158 N N . HIS B 1 104 ? 6.422 1.179 -4.992 1 89.5 104 HIS B N 1
ATOM 3159 C CA . HIS B 1 104 ? 5.77 0.337 -3.998 1 89.5 104 HIS B CA 1
ATOM 3160 C C . HIS B 1 104 ? 5.797 0.989 -2.621 1 89.5 104 HIS B C 1
ATOM 3162 O O . HIS B 1 104 ? 5.547 0.327 -1.611 1 89.5 104 HIS B O 1
ATOM 3168 N N . GLN B 1 105 ? 6.152 2.266 -2.66 1 79 105 GLN B N 1
ATOM 3169 C CA . GLN B 1 105 ? 6.191 3.062 -1.438 1 79 105 GLN B CA 1
ATOM 3170 C C . GLN B 1 105 ? 5.188 4.211 -1.497 1 79 105 GLN B C 1
ATOM 3172 O O . GLN B 1 105 ? 4.723 4.578 -2.578 1 79 105 GLN B O 1
ATOM 3177 N N . ASN B 1 106 ? 4.652 4.652 -0.416 1 71 106 ASN B N 1
ATOM 3178 C CA . ASN B 1 106 ? 3.725 5.777 -0.384 1 71 106 ASN B CA 1
ATOM 3179 C C . ASN B 1 106 ? 4.457 7.109 -0.501 1 71 106 ASN B C 1
ATOM 3181 O O . ASN B 1 106 ? 4.324 7.977 0.365 1 71 106 ASN B O 1
ATOM 3185 N N . ILE B 1 107 ? 5.074 7.309 -1.536 1 62.47 107 ILE B N 1
ATOM 3186 C CA . ILE B 1 107 ? 5.922 8.484 -1.713 1 62.47 107 ILE B CA 1
ATOM 3187 C C . ILE B 1 107 ? 5.059 9.695 -2.033 1 62.47 107 ILE B C 1
ATOM 3189 O O . ILE B 1 107 ? 5.254 10.773 -1.463 1 62.47 107 ILE B O 1
ATOM 3193 N N . GLU B 1 108 ? 4.074 9.508 -2.883 1 60.78 108 GLU B N 1
ATOM 3194 C CA . GLU B 1 108 ? 3.232 10.625 -3.307 1 60.78 108 GLU B CA 1
ATOM 3195 C C . GLU B 1 108 ? 2.479 11.227 -2.125 1 60.78 108 GLU B C 1
ATOM 3197 O O . GLU B 1 108 ? 2.396 12.453 -1.993 1 60.78 108 GLU B O 1
ATOM 3202 N N . GLY B 1 109 ? 1.891 10.375 -1.372 1 59.75 109 GLY B N 1
ATOM 3203 C CA . GLY B 1 109 ? 1.17 10.859 -0.208 1 59.75 109 GLY B CA 1
ATOM 3204 C C . GLY B 1 109 ? 2.049 11.633 0.759 1 59.75 109 GLY B C 1
ATOM 3205 O O . GLY B 1 109 ? 1.656 12.688 1.257 1 59.75 109 GLY B O 1
ATOM 3206 N N . MET B 1 110 ? 3.129 11.219 0.804 1 56.91 110 MET B N 1
ATOM 3207 C CA . MET B 1 110 ? 4.074 11.852 1.722 1 56.91 110 MET B CA 1
ATOM 3208 C C . MET B 1 110 ? 4.551 13.188 1.171 1 56.91 110 MET B C 1
ATOM 3210 O O . MET B 1 110 ? 4.699 14.156 1.921 1 56.91 110 MET B O 1
ATOM 3214 N N . GLU B 1 111 ? 4.746 13.234 -0.113 1 57.66 111 GLU B N 1
ATOM 3215 C CA . GLU B 1 111 ? 5.16 14.469 -0.769 1 57.66 111 GLU B CA 1
ATOM 3216 C C . GLU B 1 111 ? 4.082 15.539 -0.656 1 57.66 111 GLU B C 1
ATOM 3218 O O . GLU B 1 111 ? 4.387 16.719 -0.44 1 57.66 111 GLU B O 1
ATOM 3223 N N . LYS B 1 112 ? 2.938 15.117 -0.812 1 61.19 112 LYS B N 1
ATOM 3224 C CA . LYS B 1 112 ? 1.819 16.047 -0.694 1 61.19 112 LYS B CA 1
ATOM 3225 C C . LYS B 1 112 ? 1.759 16.656 0.704 1 61.19 112 LYS B C 1
ATOM 3227 O O . LYS B 1 112 ? 1.583 17.875 0.85 1 61.19 112 LYS B O 1
ATOM 3232 N N . VAL B 1 113 ? 1.935 15.93 1.641 1 58.03 113 VAL B N 1
ATOM 3233 C CA . VAL B 1 113 ? 1.911 16.391 3.023 1 58.03 113 VAL B CA 1
ATOM 3234 C C . VAL B 1 113 ? 3.064 17.359 3.264 1 58.03 113 VAL B C 1
ATOM 3236 O O . VAL B 1 113 ? 2.889 18.406 3.906 1 58.03 113 VAL B O 1
ATOM 3239 N N . ARG B 1 114 ? 4.086 17.078 2.693 1 57.09 114 ARG B N 1
ATOM 3240 C CA . ARG B 1 114 ? 5.266 17.938 2.822 1 57.09 114 ARG B CA 1
ATOM 3241 C C . ARG B 1 114 ? 5.031 19.297 2.188 1 57.09 114 ARG B C 1
ATOM 3243 O O . ARG B 1 114 ? 5.352 20.328 2.783 1 57.09 114 ARG B O 1
ATOM 3250 N N . GLU B 1 115 ? 4.602 19.141 1.01 1 61.94 115 GLU B N 1
ATOM 3251 C CA . GLU B 1 115 ? 4.316 20.375 0.305 1 61.94 115 GLU B CA 1
ATOM 3252 C C . GLU B 1 115 ? 3.305 21.234 1.068 1 61.94 115 GLU B C 1
ATOM 3254 O O . GLU B 1 115 ? 3.459 22.453 1.172 1 61.94 115 GLU B O 1
ATOM 3259 N N . GLN B 1 116 ? 2.389 20.609 1.539 1 60.81 116 GLN B N 1
ATOM 3260 C CA . GLN B 1 116 ? 1.371 21.312 2.311 1 60.81 116 GLN B CA 1
ATOM 3261 C C . GLN B 1 116 ? 1.964 21.906 3.582 1 60.81 116 GLN B C 1
ATOM 3263 O O . GLN B 1 116 ? 1.637 23.047 3.949 1 60.81 116 GLN B O 1
ATOM 3268 N N . THR B 1 117 ? 2.801 21.172 4.137 1 57.25 117 THR B N 1
ATOM 3269 C CA . THR B 1 117 ? 3.463 21.656 5.344 1 57.25 117 THR B CA 1
ATOM 3270 C C . THR B 1 117 ? 4.367 22.844 5.031 1 57.25 117 THR B C 1
ATOM 3272 O O . THR B 1 117 ? 4.383 23.828 5.77 1 57.25 117 THR B O 1
ATOM 3275 N N . LYS B 1 118 ? 5.117 22.672 4.012 1 61.12 118 LYS B N 1
ATOM 3276 C CA . LYS B 1 118 ? 5.98 23.766 3.576 1 61.12 118 LYS B CA 1
ATOM 3277 C C . LYS B 1 118 ? 5.176 25.047 3.326 1 61.12 118 LYS B C 1
ATOM 3279 O O . LYS B 1 118 ? 5.57 26.125 3.758 1 61.12 118 LYS B O 1
ATOM 3284 N N . LYS B 1 119 ? 4.141 24.828 2.65 1 66.56 119 LYS B N 1
ATOM 3285 C CA . LYS B 1 119 ? 3.285 25.969 2.35 1 66.56 119 LYS B CA 1
ATOM 3286 C C . LYS B 1 119 ? 2.715 26.578 3.625 1 66.56 119 LYS B C 1
ATOM 3288 O O . LYS B 1 119 ? 2.658 27.812 3.766 1 66.56 119 LYS B O 1
ATOM 3293 N N . ARG B 1 120 ? 2.385 25.812 4.469 1 62.25 120 ARG B N 1
ATOM 3294 C CA . ARG B 1 120 ? 1.828 26.281 5.738 1 62.25 120 ARG B CA 1
ATOM 3295 C C . ARG B 1 120 ? 2.871 27.031 6.551 1 62.25 120 ARG B C 1
ATOM 3297 O O . ARG B 1 120 ? 2.59 28.109 7.078 1 62.25 120 ARG B O 1
ATOM 3304 N N . VAL B 1 121 ? 3.982 26.484 6.602 1 61.84 121 VAL B N 1
ATOM 3305 C CA . VAL B 1 121 ? 5.07 27.109 7.344 1 61.84 121 VAL B CA 1
ATOM 3306 C C . VAL B 1 121 ? 5.449 28.438 6.688 1 61.84 121 VAL B C 1
ATOM 3308 O O . VAL B 1 121 ? 5.668 29.438 7.375 1 61.84 121 VAL B O 1
ATOM 3311 N N . ALA B 1 122 ? 5.508 28.359 5.426 1 66.81 122 ALA B N 1
ATOM 3312 C CA . ALA B 1 122 ? 5.809 29.578 4.68 1 66.81 122 ALA B CA 1
ATOM 3313 C C . ALA B 1 122 ? 4.758 30.656 4.941 1 66.81 122 ALA B C 1
ATOM 3315 O O . ALA B 1 122 ? 5.094 31.828 5.152 1 66.81 122 ALA B O 1
ATOM 3316 N N . LYS B 1 123 ? 3.619 30.266 4.895 1 65.88 123 LYS B N 1
ATOM 3317 C CA . LYS B 1 123 ? 2.529 31.203 5.168 1 65.88 123 LYS B CA 1
ATOM 3318 C C . LYS B 1 123 ? 2.611 31.734 6.594 1 65.88 123 LYS B C 1
ATOM 3320 O O . LYS B 1 123 ? 2.373 32.906 6.832 1 65.88 123 LYS B O 1
ATOM 3325 N N . HIS B 1 124 ? 2.916 30.938 7.457 1 63.47 124 HIS B N 1
ATOM 3326 C CA . HIS B 1 124 ? 3.068 31.328 8.852 1 63.47 124 HIS B CA 1
ATOM 3327 C C . HIS B 1 124 ? 4.199 32.344 9.023 1 63.47 124 HIS B C 1
ATOM 3329 O O . HIS B 1 124 ? 4.055 33.344 9.742 1 63.47 124 HIS B O 1
ATOM 3335 N N . ARG B 1 125 ? 5.242 32.062 8.43 1 64.25 125 ARG B N 1
ATOM 3336 C CA . ARG B 1 125 ? 6.387 32.938 8.484 1 64.25 125 ARG B CA 1
ATOM 3337 C C . ARG B 1 125 ? 6.059 34.281 7.84 1 64.25 125 ARG B C 1
ATOM 3339 O O . ARG B 1 125 ? 6.434 35.344 8.359 1 64.25 125 ARG B O 1
ATOM 3346 N N . ALA B 1 126 ? 5.363 34.188 6.785 1 72.44 126 ALA B N 1
ATOM 3347 C CA . ALA B 1 126 ? 4.953 35.406 6.098 1 72.44 126 ALA B CA 1
ATOM 3348 C C . ALA B 1 126 ? 4.008 36.25 6.965 1 72.44 126 ALA B C 1
ATOM 3350 O O . ALA B 1 126 ? 4.141 37.469 7.051 1 72.44 126 ALA B O 1
ATOM 3351 N N . LYS B 1 127 ? 3.16 35.594 7.598 1 68.5 127 LYS B N 1
ATOM 3352 C CA . LYS B 1 127 ? 2.215 36.25 8.477 1 68.5 127 LYS B CA 1
ATOM 3353 C C . LYS B 1 127 ? 2.924 36.875 9.68 1 68.5 127 LYS B C 1
ATOM 3355 O O . LYS B 1 127 ? 2.607 38 10.094 1 68.5 127 LYS B O 1
ATOM 3360 N N . LYS B 1 128 ? 3.795 36.156 10.172 1 67.06 128 LYS B N 1
ATOM 3361 C CA . LYS B 1 128 ? 4.574 36.656 11.305 1 67.06 128 LYS B CA 1
ATOM 3362 C C . LYS B 1 128 ? 5.379 37.875 10.914 1 67.06 128 LYS B C 1
ATOM 3364 O O . LYS B 1 128 ? 5.449 38.844 11.68 1 67.06 128 LYS B O 1
ATOM 3369 N N . LYS B 1 129 ? 5.93 37.781 9.812 1 72.75 129 LYS B N 1
ATOM 3370 C CA . LYS B 1 129 ? 6.684 38.906 9.312 1 72.75 129 LYS B CA 1
ATOM 3371 C C . LYS B 1 129 ? 5.777 40.125 9.109 1 72.75 129 LYS B C 1
ATOM 3373 O O . LYS B 1 129 ? 6.152 41.25 9.445 1 72.75 129 LYS B O 1
ATOM 3378 N N . GLU B 1 130 ? 4.688 39.906 8.617 1 74.38 130 GLU B N 1
ATOM 3379 C CA . GLU B 1 130 ? 3.723 41 8.398 1 74.38 130 GLU B CA 1
ATOM 3380 C C . GLU B 1 130 ? 3.27 41.625 9.719 1 74.38 130 GLU B C 1
ATOM 3382 O O . GLU B 1 130 ? 3.139 42.844 9.828 1 74.38 130 GLU B O 1
ATOM 3387 N N . LEU B 1 131 ? 3.061 40.875 10.695 1 66.69 131 LEU B N 1
ATOM 3388 C CA . LEU B 1 131 ? 2.635 41.344 12.008 1 66.69 131 LEU B CA 1
ATOM 3389 C C . LEU B 1 131 ? 3.746 42.125 12.688 1 66.69 131 LEU B C 1
ATOM 3391 O O . LEU B 1 131 ? 3.486 43.156 13.32 1 66.69 131 LEU B O 1
ATOM 3395 N N . LEU B 1 132 ? 4.93 41.656 12.531 1 68.62 132 LEU B N 1
ATOM 3396 C CA . LEU B 1 132 ? 6.07 42.375 13.109 1 68.62 132 LEU B CA 1
ATOM 3397 C C . LEU B 1 132 ? 6.277 43.719 12.43 1 68.62 132 LEU B C 1
ATOM 3399 O O . LEU B 1 132 ? 6.578 44.719 13.086 1 68.62 132 LEU B O 1
ATOM 3403 N N . GLU B 1 133 ? 6.094 43.781 11.234 1 74.31 133 GLU B N 1
ATOM 3404 C CA . GLU B 1 133 ? 6.227 45 10.477 1 74.31 133 GLU B CA 1
ATOM 3405 C C . GLU B 1 133 ? 5.109 46 10.82 1 74.31 133 GLU B C 1
ATOM 3407 O O . GLU B 1 133 ? 5.352 47.188 10.953 1 74.31 133 GLU B O 1
ATOM 3412 N N . ALA B 1 134 ? 3.984 45.625 11.023 1 66.38 134 ALA B N 1
ATOM 3413 C CA . ALA B 1 134 ? 2.857 46.469 11.406 1 66.38 134 ALA B CA 1
ATOM 3414 C C . ALA B 1 134 ? 3.055 47.031 12.812 1 66.38 134 ALA B C 1
ATOM 3416 O O . ALA B 1 134 ? 2.75 48.188 13.062 1 66.38 134 ALA B O 1
ATOM 3417 N N . ALA B 1 135 ? 3.559 46.312 13.656 1 62.59 135 ALA B N 1
ATOM 3418 C CA . ALA B 1 135 ? 3.826 46.75 15.023 1 62.59 135 ALA B CA 1
ATOM 3419 C C . ALA B 1 135 ? 4.906 47.844 15.047 1 62.59 135 ALA B C 1
ATOM 3421 O O . ALA B 1 135 ? 4.812 48.812 15.812 1 62.59 135 ALA B O 1
ATOM 3422 N N . LYS B 1 136 ? 5.832 47.781 14.25 1 64.31 136 LYS B N 1
ATOM 3423 C CA . LYS B 1 136 ? 6.883 48.781 14.156 1 64.31 136 LYS B CA 1
ATOM 3424 C C . LYS B 1 136 ? 6.332 50.094 13.617 1 64.31 136 LYS B C 1
ATOM 3426 O O . LYS B 1 136 ? 6.738 51.156 14.062 1 64.31 136 LYS B O 1
ATOM 3431 N N . GLU B 1 137 ? 5.504 50.094 12.75 1 62.75 137 GLU B N 1
ATOM 3432 C CA . GLU B 1 137 ? 4.918 51.312 12.164 1 62.75 137 GLU B CA 1
ATOM 3433 C C . GLU B 1 137 ? 4.008 52 13.156 1 62.75 137 GLU B C 1
ATOM 3435 O O . GLU B 1 137 ? 3.939 53.25 13.18 1 62.75 137 GLU B O 1
ATOM 3440 N N . GLU B 1 138 ? 3.305 51.406 13.953 1 58.41 138 GLU B N 1
ATOM 3441 C CA . GLU B 1 138 ? 2.457 52 14.969 1 58.41 138 GLU B CA 1
ATOM 3442 C C . GLU B 1 138 ? 3.293 52.688 16.047 1 58.41 138 GLU B C 1
ATOM 3444 O O . GLU B 1 138 ? 2.891 53.719 16.594 1 58.41 138 GLU B O 1
ATOM 3449 N N . THR B 1 139 ? 4.41 52.188 16.281 1 55.53 139 THR B N 1
ATOM 3450 C CA . THR B 1 139 ? 5.262 52.812 17.281 1 55.53 139 THR B CA 1
ATOM 3451 C C . THR B 1 139 ? 5.934 54.062 16.719 1 55.53 139 THR B C 1
ATOM 3453 O O . THR B 1 139 ? 6.273 54.969 17.469 1 55.53 139 THR B O 1
ATOM 3456 N N . CYS B 1 140 ? 6.129 54.156 15.508 1 52 140 CYS B N 1
ATOM 3457 C CA . CYS B 1 140 ? 6.844 55.344 14.992 1 52 140 CYS B CA 1
ATOM 3458 C C . CYS B 1 140 ? 5.898 56.5 14.805 1 52 140 CYS B C 1
ATOM 3460 O O . CYS B 1 140 ? 6.336 57.625 14.516 1 52 140 CYS B O 1
ATOM 3462 N N . GLY B 1 141 ? 4.578 56.469 14.883 1 45.06 141 GLY B N 1
ATOM 3463 C CA . GLY B 1 141 ? 3.807 57.688 14.68 1 45.06 141 GLY B CA 1
ATOM 3464 C C . GLY B 1 141 ? 3.883 58.656 15.859 1 45.06 141 GLY B C 1
ATOM 3465 O O . GLY B 1 141 ? 3.398 59.781 15.773 1 45.06 141 GLY B O 1
ATOM 3466 N N . SER B 1 142 ? 3.697 58.281 17.156 1 40.97 142 SER B N 1
ATOM 3467 C CA . SER B 1 142 ? 3.734 59.375 18.141 1 40.97 142 SER B CA 1
ATOM 3468 C C . SER B 1 142 ? 5.168 59.781 18.453 1 40.97 142 SER B C 1
ATOM 3470 O O . SER B 1 142 ? 5.98 58.969 18.891 1 40.97 142 SER B O 1
ATOM 3472 N N . ASN B 1 143 ? 5.785 60.812 17.844 1 38.22 143 ASN B N 1
ATOM 3473 C CA . ASN B 1 143 ? 7.074 61.5 17.938 1 38.22 143 ASN B CA 1
ATOM 3474 C C . ASN B 1 143 ? 7.48 61.688 19.406 1 38.22 143 ASN B C 1
ATOM 3476 O O . ASN B 1 143 ? 8.602 62.125 19.688 1 38.22 143 ASN B O 1
ATOM 3480 N N . GLU B 1 144 ? 6.539 62.281 20.312 1 37.41 144 GLU B N 1
ATOM 3481 C CA . GLU B 1 144 ? 7.176 62.906 21.469 1 37.41 144 GLU B CA 1
ATOM 3482 C C . GLU B 1 144 ? 7.914 61.906 22.328 1 37.41 144 GLU B C 1
ATOM 3484 O O . GLU B 1 144 ? 9.047 62.125 22.75 1 37.41 144 GLU B O 1
ATOM 3489 N N . ALA B 1 145 ? 7.188 61.25 23.422 1 36.88 145 ALA B N 1
ATOM 3490 C CA . ALA B 1 145 ? 7.891 60.75 24.594 1 36.88 145 ALA B CA 1
ATOM 3491 C C . ALA B 1 145 ? 8.57 59.406 24.281 1 36.88 145 ALA B C 1
ATOM 3493 O O . ALA B 1 145 ? 7.895 58.406 24.047 1 36.88 145 ALA B O 1
ATOM 3494 N N . LYS B 1 146 ? 9.758 59.344 23.766 1 36.94 146 LYS B N 1
ATOM 3495 C CA . LYS B 1 146 ? 10.758 58.281 23.531 1 36.94 146 LYS B CA 1
ATOM 3496 C C . LYS B 1 146 ? 10.945 57.438 24.781 1 36.94 146 LYS B C 1
ATOM 3498 O O . LYS B 1 146 ? 11.945 57.562 25.484 1 36.94 146 LYS B O 1
ATOM 3503 N N . LYS B 1 147 ? 10.023 57.469 25.797 1 33.03 147 LYS B N 1
ATOM 3504 C CA . LYS B 1 147 ? 10.461 56.625 26.906 1 33.03 147 LYS B CA 1
ATOM 3505 C C . LYS B 1 147 ? 10.734 55.188 26.469 1 33.03 147 LYS B C 1
ATOM 3507 O O . LYS B 1 147 ? 9.977 54.625 25.672 1 33.03 147 LYS B O 1
ATOM 3512 N N . ASN B 1 148 ? 12.078 54.656 26.891 1 31.55 148 ASN B N 1
ATOM 3513 C CA . ASN B 1 148 ? 12.812 53.406 26.781 1 31.55 148 ASN B CA 1
ATOM 3514 C C . ASN B 1 148 ? 11.922 52.219 27.125 1 31.55 148 ASN B C 1
ATOM 3516 O O . ASN B 1 148 ? 11.844 51.812 28.281 1 31.55 148 ASN B O 1
ATOM 3520 N N . VAL B 1 149 ? 10.625 52.25 27.047 1 31.38 149 VAL B N 1
ATOM 3521 C CA . VAL B 1 149 ? 10.047 50.969 27.453 1 31.38 149 VAL B CA 1
ATOM 3522 C C . VAL B 1 149 ? 10.656 49.812 26.641 1 31.38 149 VAL B C 1
ATOM 3524 O O . VAL B 1 149 ? 10.539 49.812 25.406 1 31.38 149 VAL B O 1
ATOM 3527 N N . THR B 1 150 ? 11.922 49.344 26.953 1 29.25 150 THR B N 1
ATOM 3528 C CA . THR B 1 150 ? 12.461 48.031 26.609 1 29.25 150 THR B CA 1
ATOM 3529 C C . THR B 1 150 ? 11.367 46.969 26.625 1 29.25 150 THR B C 1
ATOM 3531 O O . THR B 1 150 ? 10.898 46.562 27.703 1 29.25 150 THR B O 1
ATOM 3534 N N . LEU B 1 151 ? 10.336 47.094 25.938 1 30.5 151 LEU B N 1
ATOM 3535 C CA . LEU B 1 151 ? 9.477 45.938 25.766 1 30.5 151 LEU B CA 1
ATOM 3536 C C . LEU B 1 151 ? 10.312 44.656 25.656 1 30.5 151 LEU B C 1
ATOM 3538 O O . LEU B 1 151 ? 11.211 44.562 24.812 1 30.5 151 LEU B O 1
ATOM 3542 N N . HIS B 1 152 ? 10.625 43.969 26.844 1 30.06 152 HIS B N 1
ATOM 3543 C CA . HIS B 1 152 ? 11.102 42.625 26.953 1 30.06 152 HIS B CA 1
ATOM 3544 C C . HIS B 1 152 ? 10.609 41.75 25.781 1 30.06 152 HIS B C 1
ATOM 3546 O O . HIS B 1 152 ? 9.398 41.625 25.578 1 30.06 152 HIS B O 1
ATOM 3552 N N . GLU B 1 153 ? 11.281 41.719 24.719 1 34 153 GLU B N 1
ATOM 3553 C CA . GLU B 1 153 ? 11.359 40.688 23.703 1 34 153 GLU B CA 1
ATOM 3554 C C . GLU B 1 153 ? 11.195 39.312 24.312 1 34 153 GLU B C 1
ATOM 3556 O O . GLU B 1 153 ? 12.156 38.531 24.359 1 34 153 GLU B O 1
ATOM 3561 N N . THR B 1 154 ? 10.703 39.156 25.547 1 32.66 154 THR B N 1
ATOM 3562 C CA . THR B 1 154 ? 10.5 37.75 25.891 1 32.66 154 THR B CA 1
ATOM 3563 C C . THR B 1 154 ? 9.625 37.062 24.859 1 32.66 154 THR B C 1
ATOM 3565 O O . THR B 1 154 ? 8.398 36.969 25.016 1 32.66 154 THR B O 1
ATOM 3568 N N . LEU B 1 155 ? 9.43 37.562 23.781 1 30.92 155 LEU B N 1
ATOM 3569 C CA . LEU B 1 155 ? 8.633 36.719 22.875 1 30.92 155 LEU B CA 1
ATOM 3570 C C . LEU B 1 155 ? 9.062 35.281 22.953 1 30.92 155 LEU B C 1
ATOM 3572 O O . LEU B 1 155 ? 10.258 34.969 23 1 30.92 155 LEU B O 1
ATOM 3576 N N . SER B 1 156 ? 8.055 34.281 23.312 1 33.66 156 SER B N 1
ATOM 3577 C CA . SER B 1 156 ? 7.863 32.844 23.266 1 33.66 156 SER B CA 1
ATOM 3578 C C . SER B 1 156 ? 8.523 32.25 22.031 1 33.66 156 SER B C 1
ATOM 3580 O O . SER B 1 156 ? 7.887 32.094 20.984 1 33.66 156 SER B O 1
ATOM 3582 N N . ASN B 1 157 ? 9.641 32.594 21.734 1 34.06 157 ASN B N 1
ATOM 3583 C CA . ASN B 1 157 ? 10.414 31.938 20.688 1 34.06 157 ASN B CA 1
ATOM 3584 C C . ASN B 1 157 ? 10.508 30.438 20.906 1 34.06 157 ASN B C 1
ATOM 3586 O O . ASN B 1 157 ? 10.859 29.688 19.984 1 34.06 157 ASN B O 1
ATOM 3590 N N . GLY B 1 158 ? 10.523 30 22.219 1 33.25 158 GLY B N 1
ATOM 3591 C CA . GLY B 1 158 ? 10.789 28.578 22.406 1 33.25 158 GLY B CA 1
ATOM 3592 C C . GLY B 1 158 ? 9.703 27.688 21.844 1 33.25 158 GLY B C 1
ATOM 3593 O O . GLY B 1 158 ? 9.992 26.641 21.266 1 33.25 158 GLY B O 1
ATOM 3594 N N . THR B 1 159 ? 8.391 27.922 22.25 1 37.03 159 THR B N 1
ATOM 3595 C CA . THR B 1 159 ? 7.305 27.016 21.875 1 37.03 159 THR B CA 1
ATOM 3596 C C . THR B 1 159 ? 7.043 27.094 20.375 1 37.03 159 THR B C 1
ATOM 3598 O O . THR B 1 159 ? 6.527 26.141 19.781 1 37.03 159 THR B O 1
ATOM 3601 N N . GLU B 1 160 ? 7.309 28.203 19.734 1 39.94 160 GLU B N 1
ATOM 3602 C CA . GLU B 1 160 ? 7.164 28.312 18.297 1 39.94 160 GLU B CA 1
ATOM 3603 C C . GLU B 1 160 ? 8.18 27.438 17.562 1 39.94 160 GLU B C 1
ATOM 3605 O O . GLU B 1 160 ? 7.879 26.875 16.5 1 39.94 160 GLU B O 1
ATOM 3610 N N . GLU B 1 161 ? 9.344 27.281 18.094 1 39.53 161 GLU B N 1
ATOM 3611 C CA . GLU B 1 161 ? 10.367 26.422 17.516 1 39.53 161 GLU B CA 1
ATOM 3612 C C . GLU B 1 161 ? 9.984 24.953 17.625 1 39.53 161 GLU B C 1
ATOM 3614 O O . GLU B 1 161 ? 10.273 24.156 16.734 1 39.53 161 GLU B O 1
ATOM 3619 N N . GLU B 1 162 ? 9.32 24.547 18.719 1 39.16 162 GLU B N 1
ATOM 3620 C CA . GLU B 1 162 ? 8.977 23.141 18.875 1 39.16 162 GLU B CA 1
ATOM 3621 C C . GLU B 1 162 ? 7.852 22.75 17.938 1 39.16 162 GLU B C 1
ATOM 3623 O O . GLU B 1 162 ? 7.832 21.625 17.422 1 39.16 162 GLU B O 1
ATOM 3628 N N . GLU B 1 163 ? 6.793 23.469 17.859 1 40.41 163 GLU B N 1
ATOM 3629 C CA . GLU B 1 163 ? 5.711 23.141 16.938 1 40.41 163 GLU B CA 1
ATOM 3630 C C . GLU B 1 163 ? 6.234 22.984 15.516 1 40.41 163 GLU B C 1
ATOM 3632 O O . GLU B 1 163 ? 5.75 22.156 14.758 1 40.41 163 GLU B O 1
ATOM 3637 N N . ASP B 1 164 ? 7.246 23.719 15.125 1 43.16 164 ASP B N 1
ATOM 3638 C CA . ASP B 1 164 ? 7.938 23.625 13.844 1 43.16 164 ASP B CA 1
ATOM 3639 C C . ASP B 1 164 ? 8.703 22.312 13.711 1 43.16 164 ASP B C 1
ATOM 3641 O O . ASP B 1 164 ? 8.82 21.766 12.617 1 43.16 164 ASP B O 1
ATOM 3645 N N . ILE B 1 165 ? 9.164 21.797 14.781 1 40.78 165 ILE B N 1
ATOM 3646 C CA . ILE B 1 165 ? 10.031 20.609 14.766 1 40.78 165 ILE B CA 1
ATOM 3647 C C . ILE B 1 165 ? 9.203 19.375 14.469 1 40.78 165 ILE B C 1
ATOM 3649 O O . ILE B 1 165 ? 9.641 18.484 13.727 1 40.78 165 ILE B O 1
ATOM 3653 N N . ASP B 1 166 ? 8.062 19.203 15.148 1 41.53 166 ASP B N 1
ATOM 3654 C CA . ASP B 1 166 ? 7.344 17.938 14.984 1 41.53 166 ASP B CA 1
ATOM 3655 C C . ASP B 1 166 ? 6.848 17.766 13.547 1 41.53 166 ASP B C 1
ATOM 3657 O O . ASP B 1 166 ? 6.855 16.656 13.008 1 41.53 166 ASP B O 1
ATOM 3661 N N . ILE B 1 167 ? 6.223 18.703 13.031 1 42.59 167 ILE B N 1
ATOM 3662 C CA . ILE B 1 167 ? 5.836 18.688 11.625 1 42.59 167 ILE B CA 1
ATOM 3663 C C . ILE B 1 167 ? 7.043 18.312 10.766 1 42.59 167 ILE B C 1
ATOM 3665 O O . ILE B 1 167 ? 6.906 17.625 9.758 1 42.59 167 ILE B O 1
ATOM 3669 N N . GLU B 1 168 ? 8.234 18.578 11.172 1 43.97 168 GLU B N 1
ATOM 3670 C CA . GLU B 1 168 ? 9.508 18.391 10.477 1 43.97 168 GLU B CA 1
ATOM 3671 C C . GLU B 1 168 ? 9.891 16.922 10.422 1 43.97 168 GLU B C 1
ATOM 3673 O O . GLU B 1 168 ? 10.492 16.469 9.445 1 43.97 168 GLU B O 1
ATOM 3678 N N . GLU B 1 169 ? 9.57 16.25 11.477 1 42.84 169 GLU B N 1
ATOM 3679 C CA . GLU B 1 169 ? 10.086 14.883 11.523 1 42.84 169 GLU B CA 1
ATOM 3680 C C . GLU B 1 169 ? 9.438 14.008 10.453 1 42.84 169 GLU B C 1
ATOM 3682 O O . GLU B 1 169 ? 10.117 13.227 9.789 1 42.84 169 GLU B O 1
ATOM 3687 N N . ASP B 1 170 ? 8.109 13.984 10.5 1 43.72 170 ASP B N 1
ATOM 3688 C CA . ASP B 1 170 ? 7.465 13.102 9.531 1 43.72 170 ASP B CA 1
ATOM 3689 C C . ASP B 1 170 ? 7.809 13.516 8.102 1 43.72 170 ASP B C 1
ATOM 3691 O O . ASP B 1 170 ? 7.969 12.672 7.223 1 43.72 170 ASP B O 1
ATOM 3695 N N . ASN B 1 171 ? 7.945 14.867 7.812 1 46.72 171 ASN B N 1
ATOM 3696 C CA . ASN B 1 171 ? 8.398 15.43 6.547 1 46.72 171 ASN B CA 1
ATOM 3697 C C . ASN B 1 171 ? 9.781 14.906 6.164 1 46.72 171 ASN B C 1
ATOM 3699 O O . ASN B 1 171 ? 10.062 14.68 4.984 1 46.72 171 ASN B O 1
ATOM 3703 N N . ASN B 1 172 ? 10.539 14.656 7.191 1 53.38 172 ASN B N 1
ATOM 3704 C CA . ASN B 1 172 ? 11.938 14.297 6.996 1 53.38 172 ASN B CA 1
ATOM 3705 C C . ASN B 1 172 ? 12.086 12.875 6.477 1 53.38 172 ASN B C 1
ATOM 3707 O O . ASN B 1 172 ? 12.93 12.602 5.617 1 53.38 172 ASN B O 1
ATOM 3711 N N . LEU B 1 173 ? 11.117 12.078 6.82 1 52.38 173 LEU B N 1
ATOM 3712 C CA . LEU B 1 173 ? 11.281 10.688 6.414 1 52.38 173 LEU B CA 1
ATOM 3713 C C . LEU B 1 173 ? 10.984 10.516 4.926 1 52.38 173 LEU B C 1
ATOM 3715 O O . LEU B 1 173 ? 11.695 9.797 4.223 1 52.38 173 LEU B O 1
ATOM 3719 N N . LEU B 1 174 ? 10.047 11.273 4.473 1 52.34 174 LEU B N 1
ATOM 3720 C CA . LEU B 1 174 ? 9.641 11.18 3.074 1 52.34 174 LEU B CA 1
ATOM 3721 C C . LEU B 1 174 ? 10.719 11.758 2.158 1 52.34 174 LEU B C 1
ATOM 3723 O O . LEU B 1 174 ? 11 11.195 1.098 1 52.34 174 LEU B O 1
ATOM 3727 N N . TYR B 1 175 ? 11.195 12.891 2.555 1 59.38 175 TYR B N 1
ATOM 3728 C CA . TYR B 1 175 ? 12.32 13.484 1.845 1 59.38 175 TYR B CA 1
ATOM 3729 C C . TYR B 1 175 ? 13.461 12.477 1.707 1 59.38 175 TYR B C 1
ATOM 3731 O O . TYR B 1 175 ? 14.047 12.344 0.63 1 59.38 175 TYR B O 1
ATOM 3739 N N . ILE B 1 176 ? 13.516 11.789 2.701 1 62.66 176 ILE B N 1
ATOM 3740 C CA . ILE B 1 176 ? 14.633 10.844 2.734 1 62.66 176 ILE B CA 1
ATOM 3741 C C . ILE B 1 176 ? 14.375 9.711 1.745 1 62.66 176 ILE B C 1
ATOM 3743 O O . ILE B 1 176 ? 15.219 9.406 0.904 1 62.66 176 ILE B O 1
ATOM 3747 N N . GLU B 1 177 ? 13.188 9.242 1.783 1 62.59 177 GLU B N 1
ATOM 3748 C CA . GLU B 1 177 ? 12.875 8.062 0.978 1 62.59 177 GLU B CA 1
ATOM 3749 C C . GLU B 1 177 ? 12.93 8.383 -0.513 1 62.59 177 GLU B C 1
ATOM 3751 O O . GLU B 1 177 ? 13.391 7.566 -1.313 1 62.59 177 GLU B O 1
ATOM 3756 N N . ASN B 1 178 ? 12.562 9.594 -0.82 1 63.72 178 ASN B N 1
ATOM 3757 C CA . ASN B 1 178 ? 12.523 9.992 -2.223 1 63.72 178 ASN B CA 1
ATOM 3758 C C . ASN B 1 178 ? 13.914 10.32 -2.754 1 63.72 178 ASN B C 1
ATOM 3760 O O . ASN B 1 178 ? 14.133 10.328 -3.967 1 63.72 178 ASN B O 1
ATOM 3764 N N . ASN B 1 179 ? 14.68 10.531 -1.892 1 75.44 179 ASN B N 1
ATOM 3765 C CA . ASN B 1 179 ? 15.969 11.039 -2.354 1 75.44 179 ASN B CA 1
ATOM 3766 C C . ASN B 1 179 ? 17.078 10.016 -2.135 1 75.44 179 ASN B C 1
ATOM 3768 O O . ASN B 1 179 ? 18.203 10.211 -2.598 1 75.44 179 ASN B O 1
ATOM 3772 N N . ILE B 1 180 ? 16.688 8.93 -1.545 1 80.12 180 ILE B N 1
ATOM 3773 C CA . ILE B 1 180 ? 17.703 7.91 -1.278 1 80.12 180 ILE B CA 1
ATOM 3774 C C . ILE B 1 180 ? 18.234 7.348 -2.598 1 80.12 180 ILE B C 1
ATOM 3776 O O . ILE B 1 180 ? 19.453 7.309 -2.822 1 80.12 180 ILE B O 1
ATOM 3780 N N . GLU B 1 181 ? 17.281 7 -3.438 1 78.25 181 GLU B N 1
ATOM 3781 C CA . GLU B 1 181 ? 17.672 6.406 -4.711 1 78.25 181 GLU B CA 1
ATOM 3782 C C . GLU B 1 181 ? 18.484 7.387 -5.551 1 78.25 181 GLU B C 1
ATOM 3784 O O . GLU B 1 181 ? 19.438 6.996 -6.215 1 78.25 181 GLU B O 1
ATOM 3789 N N . LYS B 1 182 ? 18.047 8.555 -5.504 1 83.12 182 LYS B N 1
ATOM 3790 C CA . LYS B 1 182 ? 18.75 9.586 -6.262 1 83.12 182 LYS B CA 1
ATOM 3791 C C . LYS B 1 182 ? 20.203 9.703 -5.816 1 83.12 182 LYS B C 1
ATOM 3793 O O . LYS B 1 182 ? 21.109 9.789 -6.648 1 83.12 182 LYS B O 1
ATOM 3798 N N . ILE B 1 183 ? 20.438 9.742 -4.578 1 89.31 183 ILE B N 1
ATOM 3799 C CA . ILE B 1 183 ? 21.781 9.875 -4.023 1 89.31 183 ILE B CA 1
ATOM 3800 C C . ILE B 1 183 ? 22.594 8.633 -4.355 1 89.31 183 ILE B C 1
ATOM 3802 O O . ILE B 1 183 ? 23.766 8.734 -4.766 1 89.31 183 ILE B O 1
ATOM 3806 N N . ILE B 1 184 ? 21.969 7.508 -4.242 1 86.94 184 ILE B N 1
ATOM 3807 C CA . ILE B 1 184 ? 22.656 6.246 -4.516 1 86.94 184 ILE B CA 1
ATOM 3808 C C . ILE B 1 184 ? 23.047 6.18 -5.992 1 86.94 184 ILE B C 1
ATOM 3810 O O . ILE B 1 184 ? 24.188 5.859 -6.324 1 86.94 184 ILE B O 1
ATOM 3814 N N . ASP B 1 185 ? 22.109 6.531 -6.816 1 85.94 185 ASP B N 1
ATOM 3815 C CA . ASP B 1 185 ? 22.391 6.527 -8.25 1 85.94 185 ASP B CA 1
ATOM 3816 C C . ASP B 1 185 ? 23.516 7.5 -8.602 1 85.94 185 ASP B C 1
ATOM 3818 O O . ASP B 1 185 ? 24.359 7.203 -9.438 1 85.94 185 ASP B O 1
ATOM 3822 N N . TYR B 1 186 ? 23.5 8.633 -8.008 1 91 186 TYR B N 1
ATOM 3823 C CA . TYR B 1 186 ? 24.516 9.648 -8.258 1 91 186 TYR B CA 1
ATOM 3824 C C . TYR B 1 186 ? 25.891 9.141 -7.855 1 91 186 TYR B C 1
ATOM 3826 O O . TYR B 1 186 ? 26.844 9.242 -8.633 1 91 186 TYR B O 1
ATOM 3834 N N . TYR B 1 187 ? 26.047 8.633 -6.711 1 93.38 187 TYR B N 1
ATOM 3835 C CA . TYR B 1 187 ? 27.312 8.07 -6.238 1 93.38 187 TYR B CA 1
ATOM 3836 C C . TYR B 1 187 ? 27.797 6.961 -7.168 1 93.38 187 TYR B C 1
ATOM 3838 O O . TYR B 1 187 ? 28.969 6.922 -7.543 1 93.38 187 TYR B O 1
ATOM 3846 N N . CYS B 1 188 ? 26.812 6.09 -7.477 1 89.12 188 CYS B N 1
ATOM 3847 C CA . CYS B 1 188 ? 27.188 4.945 -8.305 1 89.12 188 CYS B CA 1
ATOM 3848 C C . CYS B 1 188 ? 27.672 5.395 -9.672 1 89.12 188 CYS B C 1
ATOM 3850 O O . CYS B 1 188 ? 28.609 4.824 -10.227 1 89.12 188 CYS B O 1
ATOM 3852 N N . SER B 1 189 ? 27.016 6.336 -10.195 1 90.88 189 SER B N 1
ATOM 3853 C CA . SER B 1 189 ? 27.438 6.887 -11.477 1 90.88 189 SER B CA 1
ATOM 3854 C C . SER B 1 189 ? 28.859 7.434 -11.406 1 90.88 189 SER B C 1
ATOM 3856 O O . SER B 1 189 ? 29.656 7.234 -12.328 1 90.88 189 SER B O 1
ATOM 3858 N N . LYS B 1 190 ? 29.25 8.102 -10.367 1 91.19 190 LYS B N 1
ATOM 3859 C CA . LYS B 1 190 ? 30.594 8.656 -10.18 1 91.19 190 LYS B CA 1
ATOM 3860 C C . LYS B 1 190 ? 31.609 7.547 -9.93 1 91.19 190 LYS B C 1
ATOM 3862 O O . LYS B 1 190 ? 32.719 7.609 -10.43 1 91.19 190 LYS B O 1
ATOM 3867 N N . ALA B 1 191 ? 31.203 6.594 -9.156 1 90.25 191 ALA B N 1
ATOM 3868 C CA . ALA B 1 191 ? 32.094 5.488 -8.781 1 90.25 191 ALA B CA 1
ATOM 3869 C C . ALA B 1 191 ? 32.219 4.496 -9.93 1 90.25 191 ALA B C 1
ATOM 3871 O O . ALA B 1 191 ? 33.125 3.646 -9.914 1 90.25 191 ALA B O 1
ATOM 3872 N N . GLY B 1 192 ? 31.359 4.562 -10.945 1 87.31 192 GLY B N 1
ATOM 3873 C CA . GLY B 1 192 ? 31.391 3.639 -12.062 1 87.31 192 GLY B CA 1
ATOM 3874 C C . GLY B 1 192 ? 30.875 2.254 -11.711 1 87.31 192 GLY B C 1
ATOM 3875 O O . GLY B 1 192 ? 31.438 1.248 -12.141 1 87.31 192 GLY B O 1
ATOM 3876 N N . ILE B 1 193 ? 30.016 2.199 -10.82 1 82.12 193 ILE B N 1
ATOM 3877 C CA . ILE B 1 193 ? 29.438 0.92 -10.422 1 82.12 193 ILE B CA 1
ATOM 3878 C C . ILE B 1 193 ? 27.922 0.948 -10.641 1 82.12 193 ILE B C 1
ATOM 3880 O O . ILE B 1 193 ? 27.328 2.02 -10.773 1 82.12 193 ILE B O 1
ATOM 3884 N N . VAL B 1 194 ? 27.359 -0.236 -10.773 1 76.75 194 VAL B N 1
ATOM 3885 C CA . VAL B 1 194 ? 25.906 -0.348 -10.914 1 76.75 194 VAL B CA 1
ATOM 3886 C C . VAL B 1 194 ? 25.25 -0.317 -9.539 1 76.75 194 VAL B C 1
ATOM 3888 O O . VAL B 1 194 ? 25.859 -0.729 -8.547 1 76.75 194 VAL B O 1
ATOM 3891 N N . SER B 1 195 ? 24 0.201 -9.461 1 76.31 195 SER B N 1
ATOM 3892 C CA . SER B 1 195 ? 23.297 0.478 -8.211 1 76.31 195 SER B CA 1
ATOM 3893 C C . SER B 1 195 ? 23.188 -0.778 -7.355 1 76.31 195 SER B C 1
ATOM 3895 O O . SER B 1 195 ? 23.188 -0.7 -6.125 1 76.31 195 SER B O 1
ATOM 3897 N N . ILE B 1 196 ? 23.156 -1.879 -8.023 1 74.25 196 ILE B N 1
ATOM 3898 C CA . ILE B 1 196 ? 22.969 -3.131 -7.297 1 74.25 196 ILE B CA 1
ATOM 3899 C C . ILE B 1 196 ? 24.219 -3.453 -6.488 1 74.25 196 ILE B C 1
ATOM 3901 O O . ILE B 1 196 ? 24.188 -4.258 -5.551 1 74.25 196 ILE B O 1
ATOM 3905 N N . ASN B 1 197 ? 25.281 -2.832 -6.84 1 75.12 197 ASN B N 1
ATOM 3906 C CA . ASN B 1 197 ? 26.547 -3.09 -6.148 1 75.12 197 ASN B CA 1
ATOM 3907 C C . ASN B 1 197 ? 26.766 -2.115 -4.996 1 75.12 197 ASN B C 1
ATOM 3909 O O . ASN B 1 197 ? 27.781 -2.164 -4.32 1 75.12 197 ASN B O 1
ATOM 3913 N N . PHE B 1 198 ? 25.812 -1.229 -4.809 1 81.62 198 PHE B N 1
ATOM 3914 C CA . PHE B 1 198 ? 25.859 -0.371 -3.633 1 81.62 198 PHE B CA 1
ATOM 3915 C C . PHE B 1 198 ? 25.734 -1.195 -2.357 1 81.62 198 PHE B C 1
ATOM 3917 O O . PHE B 1 198 ? 24.891 -2.096 -2.273 1 81.62 198 PHE B O 1
ATOM 3924 N N . LYS B 1 199 ? 26.609 -0.901 -1.432 1 77 199 LYS B N 1
ATOM 3925 C CA . LYS B 1 199 ? 26.625 -1.693 -0.206 1 77 199 LYS B CA 1
ATOM 3926 C C . LYS B 1 199 ? 25.406 -1.373 0.668 1 77 199 LYS B C 1
ATOM 3928 O O . LYS B 1 199 ? 25.203 -0.222 1.063 1 77 199 LYS B O 1
ATOM 3933 N N . PRO B 1 200 ? 24.656 -2.395 1.013 1 74.94 200 PRO B N 1
ATOM 3934 C CA . PRO B 1 200 ? 23.438 -2.172 1.809 1 74.94 200 PRO B CA 1
ATOM 3935 C C . PRO B 1 200 ? 23.734 -1.521 3.158 1 74.94 200 PRO B C 1
ATOM 3937 O O . PRO B 1 200 ? 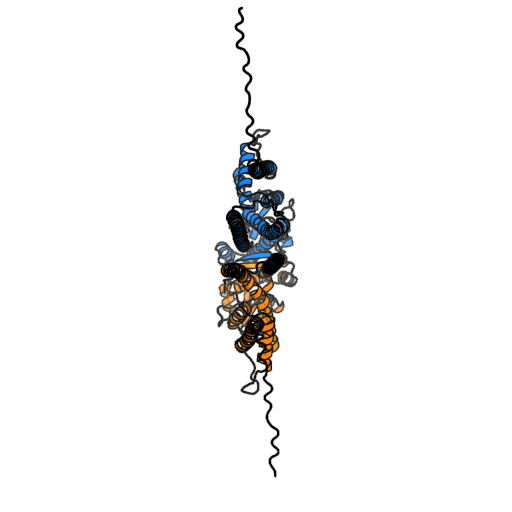22.922 -0.729 3.654 1 74.94 200 PRO B O 1
ATOM 3940 N N . LYS B 1 201 ? 24.875 -1.779 3.725 1 75.31 201 LYS B N 1
ATOM 3941 C CA . LYS B 1 201 ? 25.25 -1.244 5.031 1 75.31 201 LYS B CA 1
ATOM 3942 C C . LYS B 1 201 ? 25.375 0.276 4.988 1 75.31 201 LYS B C 1
ATOM 3944 O O . LYS B 1 201 ? 25.328 0.939 6.023 1 75.31 201 LYS B O 1
ATOM 3949 N N . GLU B 1 202 ? 25.516 0.807 3.779 1 82.88 202 GLU B N 1
ATOM 3950 C CA . GLU B 1 202 ? 25.75 2.24 3.639 1 82.88 202 GLU B CA 1
ATOM 3951 C C . GLU B 1 202 ? 24.438 2.994 3.42 1 82.88 202 GLU B C 1
ATOM 3953 O O . GLU B 1 202 ? 24.438 4.227 3.342 1 82.88 202 GLU B O 1
ATOM 3958 N N . PHE B 1 203 ? 23.359 2.258 3.375 1 80.31 203 PHE B N 1
ATOM 3959 C CA . PHE B 1 203 ? 22.047 2.875 3.227 1 80.31 203 PHE B CA 1
ATOM 3960 C C . PHE B 1 203 ? 21.734 3.777 4.414 1 80.31 203 PHE B C 1
ATOM 3962 O O . PHE B 1 203 ? 21.188 4.871 4.242 1 80.31 203 PHE B O 1
ATOM 3969 N N . GLU B 1 204 ? 22.062 3.26 5.488 1 78 204 GLU B N 1
ATOM 3970 C CA . GLU B 1 204 ? 21.812 4.023 6.707 1 78 204 GLU B CA 1
ATOM 3971 C C . GLU B 1 204 ? 22.531 5.363 6.688 1 78 204 GLU B C 1
ATOM 3973 O O . GLU B 1 204 ? 22 6.371 7.152 1 78 204 GLU B O 1
ATOM 3978 N N . THR B 1 205 ? 23.734 5.309 6.207 1 87.56 205 THR B N 1
ATOM 3979 C CA . THR B 1 205 ? 24.516 6.539 6.117 1 87.56 205 THR B CA 1
ATOM 3980 C C . THR B 1 205 ? 23.828 7.559 5.219 1 87.56 205 THR B C 1
ATOM 3982 O O . THR B 1 205 ? 23.75 8.742 5.551 1 87.56 205 THR B O 1
ATOM 3985 N N . VAL B 1 206 ? 23.359 7.086 4.074 1 87.5 206 VAL B N 1
ATOM 3986 C CA . VAL B 1 206 ? 22.656 7.961 3.133 1 87.5 206 VAL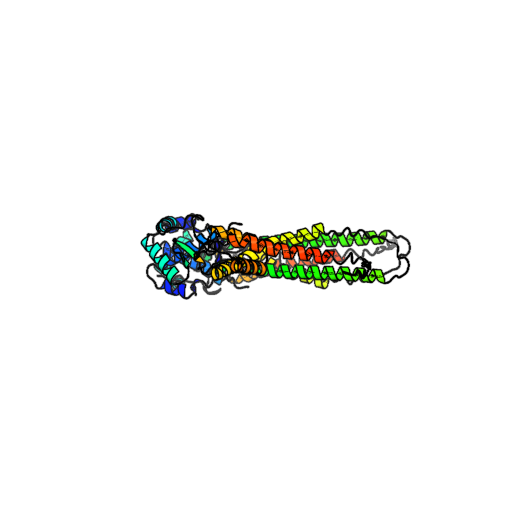 B CA 1
ATOM 3987 C C . VAL B 1 206 ? 21.422 8.555 3.799 1 87.5 206 VAL B C 1
ATOM 3989 O O . VAL B 1 206 ? 21.188 9.758 3.707 1 87.5 206 VAL B O 1
ATOM 3992 N N . GLU B 1 207 ? 20.719 7.684 4.48 1 79.81 207 GLU B N 1
ATOM 3993 C CA . GLU B 1 207 ? 19.516 8.117 5.18 1 79.81 207 GLU B CA 1
ATOM 3994 C C . GLU B 1 207 ? 19.828 9.164 6.242 1 79.81 207 GLU B C 1
ATOM 3996 O O . GLU B 1 207 ? 19.125 10.156 6.375 1 79.81 207 GLU B O 1
ATOM 4001 N N . GLU B 1 208 ? 20.812 8.898 7.004 1 82.44 208 GLU B N 1
ATOM 4002 C CA . GLU B 1 208 ? 21.25 9.82 8.055 1 82.44 208 GLU B CA 1
ATOM 4003 C C . GLU B 1 208 ? 21.594 11.188 7.473 1 82.44 208 GLU B C 1
ATOM 4005 O O . GLU B 1 208 ? 21.234 12.219 8.039 1 82.44 208 GLU B O 1
ATOM 4010 N N . LEU B 1 209 ? 22.328 11.18 6.445 1 87.25 209 LEU B N 1
ATOM 4011 C CA . LEU B 1 209 ? 22.734 12.43 5.805 1 87.25 209 LEU B CA 1
ATOM 4012 C C . LEU B 1 209 ? 21.531 13.203 5.297 1 87.25 209 LEU B C 1
ATOM 4014 O O . LEU B 1 209 ? 21.453 14.422 5.469 1 87.25 209 LEU B O 1
ATOM 4018 N N . LEU B 1 210 ? 20.578 12.43 4.754 1 83.31 210 LEU B N 1
ATOM 4019 C CA . LEU B 1 210 ? 19.406 13.055 4.152 1 83.31 210 LEU B CA 1
ATOM 4020 C C . LEU B 1 210 ? 18.5 13.656 5.227 1 83.31 210 LEU B C 1
ATOM 4022 O O . LEU B 1 210 ? 17.656 14.492 4.922 1 83.31 210 LEU B O 1
ATOM 4026 N N . GLN B 1 211 ? 18.672 13.266 6.406 1 73.69 211 GLN B N 1
ATOM 4027 C CA . GLN B 1 211 ? 17.891 13.82 7.512 1 73.69 211 GLN B CA 1
ATOM 4028 C C . GLN B 1 211 ? 18.297 15.258 7.805 1 73.69 211 GLN B C 1
ATOM 4030 O O . GLN B 1 211 ? 17.484 16.047 8.281 1 73.69 211 GLN B O 1
ATOM 4035 N N . LYS B 1 212 ? 19.531 15.625 7.477 1 75.44 212 LYS B N 1
ATOM 4036 C CA . LYS B 1 212 ? 20.031 16.922 7.941 1 75.44 212 LYS B CA 1
ATOM 4037 C C . LYS B 1 212 ? 20.609 17.734 6.789 1 75.44 212 LYS B C 1
ATOM 4039 O O . LYS B 1 212 ? 20.719 18.953 6.879 1 75.44 212 LYS B O 1
ATOM 4044 N N . VAL B 1 213 ? 21.047 17.031 5.75 1 82.75 213 VAL B N 1
ATOM 4045 C CA . VAL B 1 213 ? 21.797 17.688 4.688 1 82.75 213 VAL B CA 1
ATOM 4046 C C . VAL B 1 213 ? 20.984 17.688 3.398 1 82.75 213 VAL B C 1
ATOM 4048 O O . VAL B 1 213 ? 20.469 16.641 2.982 1 82.75 213 VAL B O 1
ATOM 4051 N N . PRO B 1 214 ? 20.797 18.812 2.811 1 80.62 214 PRO B N 1
ATOM 4052 C CA . PRO B 1 214 ? 20.078 18.859 1.539 1 80.62 214 PRO B CA 1
ATOM 4053 C C . PRO B 1 214 ? 20.75 18.047 0.444 1 80.62 214 PRO B C 1
ATOM 4055 O O . PRO B 1 214 ? 21.969 17.875 0.449 1 80.62 214 PRO B O 1
ATOM 4058 N N . VAL B 1 215 ? 19.922 17.609 -0.52 1 87.81 215 VAL B N 1
ATOM 4059 C CA . VAL B 1 215 ? 20.328 16.688 -1.587 1 87.81 215 VAL B CA 1
ATOM 4060 C C . VAL B 1 215 ? 21.469 17.328 -2.393 1 87.81 215 VAL B C 1
ATOM 4062 O O . VAL B 1 215 ? 22.453 16.656 -2.719 1 87.81 215 VAL B O 1
ATOM 4065 N N . ASP B 1 216 ? 21.297 18.594 -2.66 1 87.19 216 ASP B N 1
ATOM 4066 C CA . ASP B 1 216 ? 22.281 19.25 -3.512 1 87.19 216 ASP B CA 1
ATOM 4067 C C . ASP B 1 216 ? 23.641 19.328 -2.824 1 87.19 216 ASP B C 1
ATOM 4069 O O . ASP B 1 216 ? 24.672 19.203 -3.477 1 87.19 216 ASP B O 1
ATOM 4073 N N . VAL B 1 217 ? 23.641 19.516 -1.575 1 88.81 217 VAL B N 1
ATOM 4074 C CA . VAL B 1 217 ? 24.875 19.562 -0.809 1 88.81 217 VAL B CA 1
ATOM 4075 C C . VAL B 1 217 ? 25.531 18.172 -0.778 1 88.81 217 VAL B C 1
ATOM 4077 O O . VAL B 1 217 ? 26.75 18.047 -0.884 1 88.81 217 VAL B O 1
ATOM 4080 N N . ILE B 1 218 ? 24.734 17.172 -0.65 1 93.81 218 ILE B N 1
ATOM 4081 C CA . ILE B 1 218 ? 25.25 15.805 -0.646 1 93.81 218 ILE B CA 1
ATOM 4082 C C . ILE B 1 218 ? 25.906 15.5 -1.987 1 93.81 218 ILE B C 1
ATOM 4084 O O . ILE B 1 218 ? 27.031 14.977 -2.031 1 93.81 218 ILE B O 1
ATOM 4088 N N . LYS B 1 219 ? 25.234 15.852 -3.025 1 93.62 219 LYS B N 1
ATOM 4089 C CA . LYS B 1 219 ? 25.781 15.625 -4.355 1 93.62 219 LYS B CA 1
ATOM 4090 C C . LYS B 1 219 ? 27.094 16.375 -4.539 1 93.62 219 LYS B C 1
ATOM 4092 O O . LYS B 1 219 ? 28.062 15.836 -5.086 1 93.62 219 LYS B O 1
ATOM 4097 N N . LYS B 1 220 ? 27.094 17.609 -4.098 1 93.88 220 LYS B N 1
ATOM 4098 C CA . LYS B 1 220 ? 28.312 18.391 -4.168 1 93.88 220 LYS B CA 1
ATOM 4099 C C . LYS B 1 220 ? 29.438 17.734 -3.377 1 93.88 220 LYS B C 1
ATOM 4101 O O . LYS B 1 220 ? 30.594 17.734 -3.818 1 93.88 220 LYS B O 1
ATOM 4106 N N . GLY B 1 221 ? 29.109 17.312 -2.223 1 95.12 221 GLY B N 1
ATOM 4107 C CA . GLY B 1 221 ? 30.094 16.609 -1.412 1 95.12 221 GLY B CA 1
ATOM 4108 C C . GLY B 1 221 ? 30.656 15.375 -2.086 1 95.12 221 GLY B C 1
ATOM 4109 O O . GLY B 1 221 ? 31.844 15.094 -1.991 1 95.12 221 GLY B O 1
ATOM 4110 N N . ILE B 1 222 ? 29.828 14.586 -2.754 1 95.5 222 ILE B N 1
ATOM 4111 C CA . ILE B 1 222 ? 30.266 13.422 -3.514 1 95.5 222 ILE B CA 1
ATOM 4112 C C . ILE B 1 222 ? 31.234 13.859 -4.609 1 95.5 222 ILE B C 1
ATOM 4114 O O . ILE B 1 222 ? 32.312 13.289 -4.75 1 95.5 222 ILE B O 1
ATOM 4118 N N . ASP B 1 223 ? 30.812 14.867 -5.34 1 95.38 223 ASP B N 1
ATOM 4119 C CA . ASP B 1 223 ? 31.672 15.391 -6.402 1 95.38 223 ASP B CA 1
ATOM 4120 C C . ASP B 1 223 ? 33.031 15.773 -5.867 1 95.38 223 ASP B C 1
ATOM 4122 O O . ASP B 1 223 ? 34.062 15.422 -6.449 1 95.38 223 ASP B O 1
ATOM 4126 N N . ASP B 1 224 ? 33.031 16.484 -4.789 1 94.81 224 ASP B N 1
ATOM 4127 C CA . ASP B 1 224 ? 34.281 16.953 -4.199 1 94.81 224 ASP B CA 1
ATOM 4128 C C . ASP B 1 224 ? 35.156 15.789 -3.717 1 94.81 224 ASP B C 1
ATOM 4130 O O . ASP B 1 224 ? 36.375 15.812 -3.842 1 94.81 224 ASP B O 1
ATOM 4134 N N . ALA B 1 225 ? 34.562 14.82 -3.125 1 94.94 225 ALA B N 1
ATOM 4135 C CA . ALA B 1 225 ? 35.281 13.641 -2.65 1 94.94 225 ALA B CA 1
ATOM 4136 C C . ALA B 1 225 ? 35.969 12.938 -3.801 1 94.94 225 ALA B C 1
ATOM 4138 O O . ALA B 1 225 ? 37.156 12.539 -3.672 1 94.94 225 ALA B O 1
ATOM 4139 N N . PHE B 1 226 ? 35.281 12.805 -4.898 1 94.56 226 PHE B N 1
ATOM 4140 C CA . PHE B 1 226 ? 35.875 12.102 -6.039 1 94.56 226 PHE B CA 1
ATOM 4141 C C . PHE B 1 226 ? 36.938 12.969 -6.727 1 94.56 226 PHE B C 1
ATOM 4143 O O . PHE B 1 226 ? 37.938 12.453 -7.195 1 94.56 226 PHE B O 1
ATOM 4150 N N . LYS B 1 227 ? 36.625 14.211 -6.855 1 93.12 227 LYS B N 1
ATOM 4151 C CA . LYS B 1 227 ? 37.562 15.141 -7.492 1 93.12 227 LYS B CA 1
ATOM 4152 C C . LYS B 1 227 ? 38.875 15.211 -6.73 1 93.12 227 LYS B C 1
ATOM 4154 O O . LYS B 1 227 ? 39.938 15.273 -7.34 1 93.12 227 LYS B O 1
ATOM 4159 N N . ASN B 1 228 ? 38.781 15.156 -5.449 1 92.19 228 ASN B N 1
ATOM 4160 C CA . ASN B 1 228 ? 39.969 15.367 -4.609 1 92.19 228 ASN B CA 1
ATOM 4161 C C . ASN B 1 228 ? 40.594 14.047 -4.156 1 92.19 228 ASN B C 1
ATOM 4163 O O . ASN B 1 228 ? 41.5 14.031 -3.324 1 92.19 228 ASN B O 1
ATOM 4167 N N . TYR B 1 229 ? 40.031 12.984 -4.648 1 91.75 229 TYR B N 1
ATOM 4168 C CA . TYR B 1 229 ? 40.531 11.68 -4.227 1 91.75 229 TYR B CA 1
ATOM 4169 C C . TYR B 1 229 ? 41.969 11.461 -4.684 1 91.75 229 TYR B C 1
ATOM 4171 O O . TYR B 1 229 ? 42.312 11.688 -5.848 1 91.75 229 TYR B O 1
ATOM 4179 N N . LYS B 1 230 ? 42.906 11.078 -3.775 1 89.5 230 LYS B N 1
ATOM 4180 C CA . LYS B 1 230 ? 44.281 10.734 -4.074 1 89.5 230 LYS B CA 1
ATOM 4181 C C . LYS B 1 230 ? 44.562 9.258 -3.824 1 89.5 230 LYS B C 1
ATOM 4183 O O . LYS B 1 230 ? 44.75 8.844 -2.682 1 89.5 230 LYS B O 1
ATOM 4188 N N . PRO B 1 231 ? 44.625 8.453 -4.906 1 88.31 231 PRO B N 1
ATOM 4189 C CA . PRO B 1 231 ? 44.844 7.016 -4.734 1 88.31 231 PRO B CA 1
ATOM 4190 C C . PRO B 1 231 ? 46.25 6.695 -4.176 1 88.31 231 PRO B C 1
ATOM 4192 O O . PRO B 1 231 ? 47.219 7.387 -4.488 1 88.31 231 PRO B O 1
ATOM 4195 N N . SER B 1 232 ? 46.312 5.746 -3.23 1 86.69 232 SER B N 1
ATOM 4196 C CA . SER B 1 232 ? 47.594 5.293 -2.658 1 86.69 232 SER B CA 1
ATOM 4197 C C . SER B 1 232 ? 48.344 4.418 -3.641 1 86.69 232 SER B C 1
ATOM 4199 O O . SER B 1 232 ? 49.594 4.301 -3.551 1 86.69 232 SER B O 1
ATOM 4201 N N . PHE B 1 233 ? 47.719 3.756 -4.5 1 88.06 233 PHE B N 1
ATOM 4202 C CA . PHE B 1 233 ? 48.312 2.947 -5.555 1 88.06 233 PHE B CA 1
ATOM 4203 C C . PHE B 1 233 ? 47.531 3.074 -6.852 1 88.06 233 PHE B C 1
ATOM 4205 O O . PHE B 1 233 ? 46.375 3.545 -6.844 1 88.06 233 PHE B O 1
ATOM 4212 N N . LYS B 1 234 ? 48.25 2.705 -7.879 1 87.19 234 LYS B N 1
ATOM 4213 C CA . LYS B 1 234 ? 47.656 2.799 -9.203 1 87.19 234 LYS B CA 1
ATOM 4214 C C . LYS B 1 234 ? 46.375 1.936 -9.281 1 87.19 234 LYS B C 1
ATOM 4216 O O . LYS B 1 234 ? 46.406 0.75 -8.945 1 87.19 234 LYS B O 1
ATOM 4221 N N . GLY B 1 235 ? 45.25 2.555 -9.57 1 86.56 235 GLY B N 1
ATOM 4222 C CA . GLY B 1 235 ? 44.031 1.802 -9.797 1 86.56 235 GLY B CA 1
ATOM 4223 C C . GLY B 1 235 ? 43.062 1.857 -8.617 1 86.56 235 GLY B C 1
ATOM 4224 O O . GLY B 1 235 ? 41.938 1.34 -8.688 1 86.56 235 GLY B O 1
ATOM 4225 N N . GLU B 1 236 ? 43.594 2.422 -7.555 1 84.94 236 GLU B N 1
ATOM 4226 C CA . GLU B 1 236 ? 42.719 2.535 -6.383 1 84.94 236 GLU B CA 1
ATOM 4227 C C . GLU B 1 236 ? 41.562 3.504 -6.641 1 84.94 236 GLU B C 1
ATOM 4229 O O . GLU B 1 236 ? 41.75 4.547 -7.27 1 84.94 236 GLU B O 1
ATOM 4234 N N . LYS B 1 237 ? 40.375 3.109 -6.355 1 86.06 237 LYS B N 1
ATOM 4235 C CA . LYS B 1 237 ? 39.188 3.945 -6.512 1 86.06 237 LYS B CA 1
ATOM 4236 C C . LYS B 1 237 ? 38.375 4.016 -5.215 1 86.06 237 LYS B C 1
ATOM 4238 O O . LYS B 1 237 ? 38.625 3.236 -4.289 1 86.06 237 LYS B O 1
ATOM 4243 N N . ILE B 1 238 ? 37.5 4.961 -5.109 1 88.12 238 ILE B N 1
ATOM 4244 C CA . ILE B 1 238 ? 36.562 5.027 -3.982 1 88.12 238 ILE B CA 1
ATOM 4245 C C . ILE B 1 238 ? 35.594 3.855 -4.047 1 88.12 238 ILE B C 1
ATOM 4247 O O . ILE B 1 238 ? 34.875 3.684 -5.039 1 88.12 238 ILE B O 1
ATOM 4251 N N . SER B 1 239 ? 35.656 3.137 -2.984 1 84.44 239 SER B N 1
ATOM 4252 C CA . SER B 1 239 ? 34.844 1.915 -3.045 1 84.44 239 SER B CA 1
ATOM 4253 C C . SER B 1 239 ? 33.688 1.964 -2.061 1 84.44 239 SER B C 1
ATOM 4255 O O . SER B 1 239 ? 32.906 1.011 -1.961 1 84.44 239 SER B O 1
ATOM 4257 N N . SER B 1 240 ? 33.594 3.066 -1.337 1 89.19 240 SER B N 1
ATOM 4258 C CA . SER B 1 240 ? 32.594 3.162 -0.303 1 89.19 240 SER B CA 1
ATOM 4259 C C . SER B 1 240 ? 31.984 4.566 -0.243 1 89.19 240 SER B C 1
ATOM 4261 O O . SER B 1 240 ? 32.719 5.559 -0.301 1 89.19 240 SER B O 1
ATOM 4263 N N . PHE B 1 241 ? 30.719 4.52 -0.115 1 92.25 241 PHE B N 1
ATOM 4264 C CA . PHE B 1 241 ? 30.016 5.793 0.055 1 92.25 241 PHE B CA 1
ATOM 4265 C C . PHE B 1 241 ? 30.469 6.484 1.337 1 92.25 241 PHE B C 1
ATOM 4267 O O . PHE B 1 241 ? 30.484 7.715 1.414 1 92.25 241 PHE B O 1
ATOM 4274 N N . ASN B 1 242 ? 30.859 5.738 2.283 1 91 242 ASN B N 1
ATOM 4275 C CA . ASN B 1 242 ? 31.25 6.277 3.58 1 91 242 ASN B CA 1
ATOM 4276 C C . ASN B 1 242 ? 32.469 7.176 3.457 1 91 242 ASN B C 1
ATOM 4278 O O . ASN B 1 242 ? 32.719 8.031 4.316 1 91 242 ASN B O 1
ATOM 4282 N N . TYR B 1 243 ? 33.188 7.031 2.436 1 92.94 243 TYR B N 1
ATOM 4283 C CA . TYR B 1 243 ? 34.344 7.887 2.174 1 92.94 243 TYR B CA 1
ATOM 4284 C C . TYR B 1 243 ? 33.906 9.328 1.938 1 92.94 243 TYR B C 1
ATOM 4286 O O . TYR B 1 243 ? 34.656 10.266 2.268 1 92.94 243 TYR B O 1
ATOM 4294 N N . CYS B 1 244 ? 32.75 9.508 1.436 1 94.12 244 CYS B N 1
ATOM 4295 C CA . CYS B 1 244 ? 32.281 10.828 1.059 1 94.12 244 CYS B CA 1
ATOM 4296 C C . CYS B 1 244 ? 31.672 11.555 2.26 1 94.12 244 CYS B C 1
ATOM 4298 O O . CYS B 1 244 ? 31.5 12.781 2.234 1 94.12 244 CYS B O 1
ATOM 4300 N N . LYS B 1 245 ? 31.344 10.805 3.297 1 94.62 245 LYS B N 1
ATOM 4301 C CA . LYS B 1 245 ? 30.562 11.344 4.41 1 94.62 245 LYS B CA 1
ATOM 4302 C C . LYS B 1 245 ? 31.281 12.516 5.066 1 94.62 245 LYS B C 1
ATOM 4304 O O . LYS B 1 245 ? 30.703 13.594 5.23 1 94.62 245 LYS B O 1
ATOM 4309 N N . PRO B 1 246 ? 32.531 12.414 5.395 1 93.62 246 PRO B N 1
ATOM 4310 C CA . PRO B 1 246 ? 33.219 13.539 6.027 1 93.62 246 PRO B CA 1
ATOM 4311 C C . PRO B 1 246 ? 33.312 14.766 5.121 1 93.62 246 PRO B C 1
ATOM 4313 O O . PRO B 1 246 ? 33.219 15.898 5.605 1 93.62 246 PRO B O 1
ATOM 4316 N N . VAL B 1 247 ? 33.469 14.578 3.879 1 93.88 247 VAL B N 1
ATOM 4317 C CA . VAL B 1 247 ? 33.531 15.68 2.92 1 93.88 247 VAL B CA 1
ATOM 4318 C C . VAL B 1 247 ? 32.188 16.406 2.863 1 93.88 247 VAL B C 1
ATOM 4320 O O . VAL B 1 247 ? 32.125 17.625 2.887 1 93.88 247 VAL B O 1
ATOM 4323 N N . ILE B 1 248 ? 31.125 15.648 2.852 1 94.31 248 ILE B N 1
ATOM 4324 C CA . ILE B 1 248 ? 29.766 16.172 2.795 1 94.31 248 ILE B CA 1
ATOM 4325 C C . ILE B 1 248 ? 29.469 17 4.047 1 94.31 248 ILE B C 1
ATOM 4327 O O . ILE B 1 248 ? 28.984 18.141 3.953 1 94.31 248 ILE B O 1
ATOM 4331 N N . LEU B 1 249 ? 29.828 16.453 5.133 1 93.5 249 LEU B N 1
ATOM 4332 C CA . LEU B 1 249 ? 29.562 17.125 6.398 1 93.5 249 LEU B CA 1
ATOM 4333 C C . LEU B 1 249 ? 30.391 18.391 6.535 1 93.5 249 LEU B C 1
ATOM 4335 O O . LEU B 1 249 ? 29.938 19.391 7.094 1 93.5 249 LEU B O 1
ATOM 4339 N N . LYS B 1 250 ? 31.562 18.344 6.098 1 92.88 250 LYS B N 1
ATOM 4340 C CA . LYS B 1 250 ? 32.406 19.531 6.117 1 92.88 250 LYS B CA 1
ATOM 4341 C C . LYS B 1 250 ? 31.797 20.672 5.312 1 92.88 250 LYS B C 1
ATOM 4343 O O . LYS B 1 250 ? 31.734 21.812 5.777 1 92.88 250 LYS B O 1
ATOM 4348 N N . ILE B 1 251 ? 31.328 20.344 4.137 1 91.56 251 ILE B N 1
ATOM 4349 C CA . ILE B 1 251 ? 30.688 21.344 3.281 1 91.56 251 ILE B CA 1
ATOM 4350 C C . ILE B 1 251 ? 29.453 21.891 3.979 1 91.56 251 ILE B C 1
ATOM 4352 O O . ILE B 1 251 ? 29.234 23.109 4.004 1 91.56 251 ILE B O 1
ATOM 4356 N N . TRP B 1 252 ? 28.688 21.062 4.57 1 89.38 252 TRP B N 1
ATOM 4357 C CA . TRP B 1 252 ? 27.438 21.453 5.227 1 89.38 252 TRP B CA 1
ATOM 4358 C C . TRP B 1 252 ? 27.719 22.344 6.434 1 89.38 252 TRP B C 1
ATOM 4360 O O . TRP B 1 252 ? 27.031 23.344 6.645 1 89.38 252 TRP B O 1
ATOM 4370 N N . ASN B 1 253 ? 28.672 21.984 7.18 1 88.62 253 ASN B N 1
ATOM 4371 C CA . ASN B 1 253 ? 29.062 22.781 8.344 1 88.62 253 ASN B CA 1
ATOM 4372 C C . ASN B 1 253 ? 29.547 24.172 7.934 1 88.62 253 ASN B C 1
ATOM 4374 O O . ASN B 1 253 ? 29.234 25.156 8.602 1 88.62 253 ASN B O 1
ATOM 4378 N N . ASN B 1 254 ? 30.234 24.203 6.883 1 86.69 254 ASN B N 1
ATOM 4379 C CA . ASN B 1 254 ? 30.703 25.484 6.371 1 86.69 254 ASN B CA 1
ATOM 4380 C C . ASN B 1 254 ? 29.547 26.391 5.938 1 86.69 254 ASN B C 1
ATOM 4382 O O . ASN B 1 254 ? 29.578 27.594 6.168 1 86.69 254 ASN B O 1
ATOM 4386 N N . ILE B 1 255 ? 28.562 25.797 5.371 1 82.44 255 ILE B N 1
ATOM 4387 C CA . ILE B 1 255 ? 27.391 26.547 4.93 1 82.44 255 ILE B CA 1
ATOM 4388 C C . ILE B 1 255 ? 26.609 27.047 6.145 1 82.44 255 ILE B C 1
ATOM 4390 O O . ILE B 1 255 ? 26.125 28.172 6.156 1 82.44 255 ILE B O 1
ATOM 4394 N N . ASN B 1 256 ? 26.469 26.266 7.141 1 77.19 256 ASN B N 1
ATOM 4395 C CA . ASN B 1 256 ? 25.703 26.625 8.336 1 77.19 256 ASN B CA 1
ATOM 4396 C C . ASN B 1 256 ? 26.453 27.656 9.18 1 77.19 256 ASN B C 1
ATOM 4398 O O . ASN B 1 256 ? 25.828 28.484 9.836 1 77.19 256 ASN B O 1
ATOM 4402 N N . ILE B 1 257 ? 27.672 27.609 9.273 1 70.44 257 ILE B N 1
ATOM 4403 C CA . ILE B 1 257 ? 28.469 28.594 9.992 1 70.44 257 ILE B CA 1
ATOM 4404 C C . ILE B 1 257 ? 28.359 29.953 9.297 1 70.44 257 ILE B C 1
ATOM 4406 O O . ILE B 1 257 ? 28.203 30.984 9.953 1 70.44 257 ILE B O 1
ATOM 4410 N N . LYS B 1 258 ? 28.328 29.984 8.062 1 64.12 258 LYS B N 1
ATOM 4411 C CA . LYS B 1 258 ? 28.203 31.219 7.297 1 64.12 258 LYS B CA 1
ATOM 4412 C C . LYS B 1 258 ? 26.812 31.828 7.461 1 64.12 258 LYS B C 1
ATOM 4414 O O . LYS B 1 258 ? 26.672 33.031 7.555 1 64.12 258 LYS B O 1
ATOM 4419 N N . LYS B 1 259 ? 25.891 31.062 7.551 1 56.44 259 LYS B N 1
ATOM 4420 C CA . LYS B 1 259 ? 24.531 31.562 7.758 1 56.44 259 LYS B CA 1
ATOM 4421 C C . LYS B 1 259 ? 24.391 32.219 9.133 1 56.44 259 LYS B C 1
ATOM 4423 O O . LYS B 1 259 ? 23.75 33.25 9.273 1 56.44 259 LYS B O 1
ATOM 4428 N N . LYS B 1 260 ? 24.953 31.719 10.07 1 56.28 260 LYS B N 1
ATOM 4429 C CA . LYS B 1 260 ? 24.922 32.281 11.414 1 56.28 260 LYS B CA 1
ATOM 4430 C C . LYS B 1 260 ? 25.781 33.562 11.5 1 56.28 260 LYS B C 1
ATOM 4432 O O . LYS B 1 260 ? 25.438 34.5 12.227 1 56.28 260 LYS B O 1
ATOM 4437 N N . GLY B 1 261 ? 26.906 33.562 10.852 1 53.31 261 GLY B N 1
ATOM 4438 C CA . GLY B 1 261 ? 27.781 34.719 10.859 1 53.31 261 GLY B CA 1
ATOM 4439 C C . GLY B 1 261 ? 27.188 35.906 10.109 1 53.31 261 GLY B C 1
ATOM 4440 O O . GLY B 1 261 ? 27.422 37.062 10.477 1 53.31 261 GLY B O 1
ATOM 4441 N N . VAL B 1 262 ? 26.484 35.688 9.055 1 52.78 262 VAL B N 1
ATOM 4442 C CA . VAL B 1 262 ? 25.891 36.812 8.352 1 52.78 262 VAL B CA 1
ATOM 4443 C C . VAL B 1 262 ? 24.828 37.469 9.234 1 52.78 262 VAL B C 1
ATOM 4445 O O . VAL B 1 262 ? 24.562 38.688 9.117 1 52.78 262 VAL B O 1
ATOM 4448 N N . ASN B 1 263 ? 24.25 36.75 10.086 1 45.59 263 ASN B N 1
ATOM 4449 C CA . ASN B 1 263 ? 23.25 37.375 10.953 1 45.59 263 ASN B CA 1
ATOM 4450 C C . ASN B 1 263 ? 23.922 38.219 12.039 1 45.59 263 ASN B C 1
ATOM 4452 O O . ASN B 1 263 ? 23.281 39.094 12.633 1 45.59 263 ASN B O 1
ATOM 4456 N N . SER B 1 264 ? 25.172 37.906 12.438 1 43.62 264 SER B N 1
ATOM 4457 C CA . SER B 1 264 ? 25.766 38.656 13.523 1 43.62 264 SER B CA 1
ATOM 4458 C C . SER B 1 264 ? 26.453 39.906 12.992 1 43.62 264 SER B C 1
ATOM 4460 O O . SER B 1 264 ? 26.859 40.781 13.773 1 43.62 264 SER B O 1
ATOM 4462 N N . LYS B 1 265 ? 26.906 39.969 11.742 1 44.44 265 LYS B N 1
ATOM 4463 C CA . LYS B 1 265 ? 27.766 41.094 11.367 1 44.44 265 LYS B CA 1
ATOM 4464 C C . LYS B 1 265 ? 26.953 42.406 11.25 1 44.44 265 LYS B C 1
ATOM 4466 O O . LYS B 1 265 ? 27.516 43.469 10.945 1 44.44 265 LYS B O 1
ATOM 4471 N N . ASP B 1 266 ? 25.625 42.312 11.242 1 39.75 266 ASP B N 1
ATOM 4472 C CA . ASP B 1 266 ? 25.078 43.656 10.945 1 39.75 266 ASP B CA 1
ATOM 4473 C C . ASP B 1 266 ? 25.297 44.594 12.125 1 39.75 266 ASP B C 1
ATOM 4475 O O . ASP B 1 266 ? 24.891 45.75 12.062 1 39.75 266 ASP B O 1
ATOM 4479 N N . GLY B 1 267 ? 25.438 44.031 13.375 1 34.66 267 GLY B N 1
ATOM 4480 C CA . GLY B 1 267 ? 25.297 45.125 14.328 1 34.66 267 GLY B CA 1
ATOM 4481 C C . GLY B 1 267 ? 26.484 46.062 14.352 1 34.66 267 GLY B C 1
ATOM 4482 O O . GLY B 1 267 ? 26.344 47.25 14.672 1 34.66 267 GLY B O 1
ATOM 4483 N N . ASN B 1 268 ? 27.688 45.5 14.594 1 31.52 268 ASN B N 1
ATOM 4484 C CA . ASN B 1 268 ? 28.656 46.344 15.273 1 31.52 268 ASN B CA 1
ATOM 4485 C C . ASN B 1 268 ? 29.453 47.188 14.281 1 31.52 268 ASN B C 1
ATOM 4487 O O . ASN B 1 268 ? 30.438 46.719 13.719 1 31.52 268 ASN B O 1
ATOM 4491 N N . SER B 1 269 ? 28.844 47.781 13.258 1 32.16 269 SER B N 1
ATOM 4492 C CA . SER B 1 269 ? 29.609 48.656 12.406 1 32.16 269 SER B CA 1
ATOM 4493 C C . SER B 1 269 ? 30.312 49.75 13.227 1 32.16 269 SER B C 1
ATOM 4495 O O . SER B 1 269 ? 29.688 50.719 13.617 1 32.16 269 SER B O 1
ATOM 4497 N N . SER B 1 270 ? 31.094 49.375 14.336 1 28.58 270 SER B N 1
ATOM 4498 C CA . SER B 1 270 ? 31.797 50.469 15.016 1 28.58 270 SER B CA 1
ATOM 4499 C C . SER B 1 270 ? 32.688 51.25 14.039 1 28.58 270 SER B C 1
ATOM 4501 O O . SER B 1 270 ? 33.281 50.656 13.133 1 28.58 270 SER B O 1
ATOM 4503 N N . SER B 1 271 ? 32.375 52.562 13.836 1 29.56 271 SER B N 1
ATOM 4504 C CA . SER B 1 271 ? 32.969 53.656 13.109 1 29.56 271 SER B CA 1
ATOM 4505 C C . SER B 1 271 ? 34.438 53.844 13.469 1 29.56 271 SER B C 1
ATOM 4507 O O . SER B 1 271 ? 34.75 54.281 14.57 1 29.56 271 SER B O 1
ATOM 4509 N N . GLY B 1 272 ? 35.312 52.781 13.625 1 24.59 272 GLY B N 1
ATOM 4510 C CA . GLY B 1 272 ? 36.688 53 14.031 1 24.59 272 GLY B CA 1
ATOM 4511 C C . GLY B 1 272 ? 37.406 54.031 13.148 1 24.59 272 GLY B C 1
ATOM 4512 O O . GLY B 1 272 ? 37.406 53.906 11.922 1 24.59 272 GLY B O 1
ATOM 4513 N N . THR B 1 273 ? 37.469 55.312 13.633 1 27.28 273 THR B N 1
ATOM 4514 C CA . THR B 1 273 ? 38.188 56.5 13.219 1 27.28 273 THR B CA 1
ATOM 4515 C C . THR B 1 273 ? 39.688 56.219 13.031 1 27.28 273 THR B C 1
ATOM 4517 O O . THR B 1 273 ? 40.375 55.812 13.977 1 27.28 273 THR B O 1
ATOM 4520 N N . ASP B 1 274 ? 40.094 55.562 11.93 1 23.5 274 ASP B N 1
ATOM 4521 C CA . ASP B 1 274 ? 41.5 55.344 11.531 1 23.5 274 ASP B CA 1
ATOM 4522 C C . ASP B 1 274 ? 42.312 56.625 11.57 1 23.5 274 ASP B C 1
ATOM 4524 O O . ASP B 1 274 ? 41.969 57.594 10.859 1 23.5 274 ASP B O 1
ATOM 4528 N N . GLU B 1 275 ? 42.781 57.031 12.828 1 23.39 275 GLU B N 1
ATOM 4529 C CA . GLU B 1 275 ? 43.781 58.094 13.055 1 23.39 275 GLU B CA 1
ATOM 4530 C C . GLU B 1 275 ? 45 57.906 12.172 1 23.39 275 GLU B C 1
ATOM 4532 O O . GLU B 1 275 ? 45.625 56.844 12.195 1 23.39 275 GLU B O 1
ATOM 4537 N N . GLN B 1 276 ? 45.094 58.594 11.031 1 23.03 276 GLN B N 1
ATOM 4538 C CA . GLN B 1 276 ? 46.125 58.781 10.031 1 23.03 276 GLN B CA 1
ATOM 4539 C C . GLN B 1 276 ? 47.406 59.281 10.664 1 23.03 276 GLN B C 1
ATOM 4541 O O . GLN B 1 276 ? 47.469 60.406 11.156 1 23.03 276 GLN B O 1
ATOM 4546 N N . GLN B 1 277 ? 48.094 58.406 11.539 1 21.89 277 GLN B N 1
ATOM 4547 C CA . GLN B 1 277 ? 49.344 58.906 12.086 1 21.89 277 GLN B CA 1
ATOM 4548 C C . GLN B 1 277 ? 50.25 59.469 10.992 1 21.89 277 GLN B C 1
ATOM 4550 O O . GLN B 1 277 ? 50.375 58.906 9.906 1 21.89 277 GLN B O 1
ATOM 4555 N N . ARG B 1 278 ? 50.719 60.75 11.18 1 23.8 278 ARG B N 1
ATOM 4556 C CA . ARG B 1 278 ? 51.562 61.781 10.578 1 23.8 278 ARG B CA 1
ATOM 4557 C C . ARG B 1 278 ? 53.031 61.312 10.547 1 23.8 278 ARG B C 1
ATOM 4559 O O . ARG B 1 278 ? 53.719 61.438 11.539 1 23.8 278 ARG B O 1
ATOM 4566 N N . LEU B 1 279 ? 53.344 60.031 10.281 1 22.52 279 LEU B N 1
ATOM 4567 C CA . LEU B 1 279 ? 54.781 59.781 10.32 1 22.52 279 LEU B CA 1
ATOM 4568 C C . LEU B 1 279 ? 55.531 60.781 9.438 1 22.52 279 LEU B C 1
ATOM 4570 O O . LEU B 1 279 ? 55.094 61.062 8.328 1 22.52 279 LEU B O 1
ATOM 4574 N N . THR B 1 280 ? 56.469 61.562 10.055 1 22.45 280 THR B N 1
ATOM 4575 C CA . THR B 1 280 ? 57.562 62.531 9.891 1 22.45 280 THR B CA 1
ATOM 4576 C C . THR B 1 280 ? 58.594 62.031 8.898 1 22.45 280 THR B C 1
ATOM 4578 O O . THR B 1 280 ? 58.938 60.844 8.898 1 22.45 280 THR B O 1
ATOM 4581 N N . ALA B 1 281 ? 58.844 62.781 7.723 1 22.69 281 ALA B N 1
ATOM 4582 C CA . ALA B 1 281 ? 59.75 62.781 6.559 1 22.69 281 ALA B CA 1
ATOM 4583 C C . ALA B 1 281 ? 61.188 62.844 6.984 1 22.69 281 ALA B C 1
ATOM 4585 O O . ALA B 1 281 ? 62.094 62.969 6.145 1 22.69 281 ALA B O 1
ATOM 4586 N N . GLU B 1 282 ? 61.656 62.656 8.219 1 23.48 282 GLU B N 1
ATOM 4587 C CA . GLU B 1 282 ? 63 63.156 8.352 1 23.48 282 GLU B CA 1
ATOM 4588 C C . GLU B 1 282 ? 63.969 62.469 7.375 1 23.48 282 GLU B C 1
ATOM 4590 O O . GLU B 1 282 ? 63.906 61.25 7.203 1 23.48 282 GLU B O 1
ATOM 4595 N N . GLY B 1 283 ? 64.625 63.281 6.383 1 22.83 283 GLY B N 1
ATOM 4596 C CA . GLY B 1 283 ? 65.688 63.25 5.383 1 22.83 283 GLY B CA 1
ATOM 4597 C C . GLY B 1 283 ? 67 62.75 5.926 1 22.83 283 GLY B C 1
ATOM 4598 O O . GLY B 1 283 ? 68 62.75 5.223 1 22.83 283 GLY B O 1
ATOM 4599 N N . ILE B 1 284 ? 67.188 61.844 6.848 1 24.05 284 ILE B N 1
ATOM 4600 C CA . ILE B 1 284 ? 68.562 61.812 7.168 1 24.05 284 ILE B CA 1
ATOM 4601 C C . ILE B 1 284 ? 69.375 61.562 5.895 1 24.05 284 ILE B C 1
ATOM 4603 O O . ILE B 1 284 ? 69 60.75 5.043 1 24.05 284 ILE B O 1
ATOM 4607 N N . GLY B 1 285 ? 70.625 62.344 5.766 1 21.12 285 GLY B N 1
ATOM 4608 C CA . GLY B 1 285 ? 71.875 62.781 5.133 1 21.12 285 GLY B CA 1
ATOM 4609 C C . GLY B 1 285 ? 72.812 61.625 4.801 1 21.12 285 GLY B C 1
ATOM 4610 O O . GLY B 1 285 ? 73.875 61.844 4.215 1 21.12 285 GLY B O 1
ATOM 4611 N N . ILE B 1 286 ? 72.625 60.312 4.445 1 20.91 286 ILE B N 1
ATOM 4612 C CA . ILE B 1 286 ? 73.5 60.062 3.322 1 20.91 286 ILE B CA 1
ATOM 4613 C C . ILE B 1 286 ? 72.875 60.594 2.037 1 20.91 286 ILE B C 1
ATOM 4615 O O . ILE B 1 286 ? 71.688 60.469 1.817 1 20.91 286 ILE B O 1
#